Protein AF-0000000071593177 (afdb_homodimer)

pLDDT: mean 92.23, std 6.18, range [66.0, 98.56]

Secondary structure (DSSP, 8-state):
----------EE-STT-EEE-TTSS-EEEE-SSEEEEE-TT--EEEEEE----S--S-EEEEE-TTT-SEEEEESS-EEEE-TTS-EES-GGGSPPGGGS---EEE-S--S--BHHHHHHHT-HHHHHHHHHHHHHHTTTS--------HHHHHHHHHHHHHHTT-HHHHHHHHHHHHHHHB-TT--B-SS-TT--SSSSPPPPSS-PPP-HHHHHHHHHHHHTTTEEEETTEEEESTT--TT--SEEEEEEEETTTEEEEEEEETTEEEEEEEEESS-EEEEEE-TT--EEEEEEEETTEEEEEEEEETTS-EEE-TT-EEEEEEEE-/----------EE-STT-EEE-TTSS-EEEE-SSEEEEE-TT--EEEEEE----S--S-EEEEE-TTT-SEEEEESS-EEEE-TTS-EES-GGGSPPGGGS---EEE-S--S--BHHHHHHHT-HHHHHHHHHHHHHHTTTS--------HHHHHHHHHHHHHHTT-HHHHHHHHHHHHHHHB-TT--B-SS-TT--SSSSPPPPSS-----HHHHHHHHHHHHTTTEEEETTEEEESTT--TT--SEEEEEEEETTTEEEEEEEETTEEEEEEEEESS-EEEEEE-TT--EEEEEEEETTEEEEEEEEETTS-EEE-TT-EEEEEEEE-

Organism: Chlamydia trachomatis serovar D (strain ATCC VR-885 / DSM 19411 / UW-3/Cx) (NCBI:txid272561)

Sequence (658 aa):
MIKIAQSFKPYIMEPGAKILIPGSTLYAQVFPSLWRIFSSSHELVNEGRVPIQGPLQRFAVFQNLNRGGVAVMTEQYKYYLSPNGCYTRSIADLPSASFYSGEYVSFGVHKHADLEKIRRRKDLKEILPFLFRHGALLQNQPNLSMEKTEVALLLDTLDAAIAEPNKERVFSLLERFVYAGLSKTLLPRLYDEEYQGIVSEDPRPGNEAVPFSLLRAAALSMRRIFIQESDGVVTLLPALPPEFPCGRWIGLYLENIGEISFEWSKKTIRRVILKAHVSRELAIISPGVHSSRFRVEEQGRIISCKIKNLLEKVEIKAGTTYLWDRFCKMIKIAQSFKPYIMEPGAKILIPGSTLYAQVFPSLWRIFSSSHELVNEGRVPIQGPLQRFAVFQNLNRGGVAVMTEQYKYYLSPNGCYTRSIADLPSASFYSGEYVSFGVHKHADLEKIRRRKDLKEILPFLFRHGALLQNQPNLSMEKTEVALLLDTLDAAIAEPNKERVFSLLERFVYAGLSKTLLPRLYDEEYQGIVSEDPRPGNEAVPFSLLRAAALSMRRIFIQESDGVVTLLPALPPEFPCGRWIGLYLENIGEISFEWSKKTIRRVILKAHVSRELAIISPGVHSSRFRVEEQGRIISCKIKNLLEKVEIKAGTTYLWDRFCK

InterPro domains:
  IPR013780 Glycosyl hydrolase, all-beta [G3DSA:2.60.40.1180] (215-326)
  IPR049053 Alpha fucosidase A-like, C-terminal domain [PF21307] (229-322)

Structure (mmCIF, N/CA/C/O backbone):
data_AF-0000000071593177-model_v1
#
loop_
_entity.id
_entity.type
_entity.pdbx_description
1 polymer 'Alpha fucosidase A-like C-terminal domain-containing protein'
#
loop_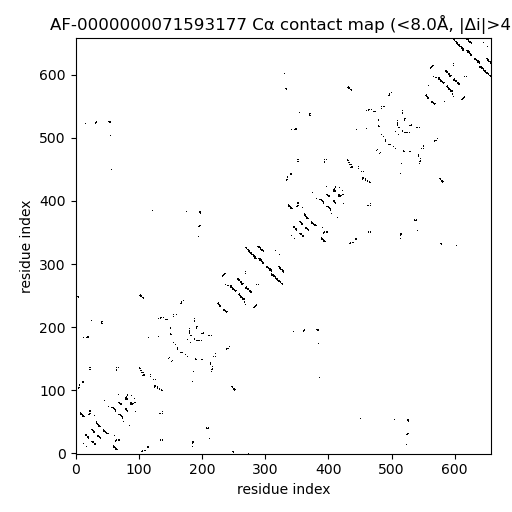
_atom_site.group_PDB
_atom_site.id
_atom_site.type_symbol
_atom_site.label_atom_id
_atom_site.label_alt_id
_atom_site.label_comp_id
_atom_site.label_asym_id
_atom_site.label_entity_id
_atom_site.label_seq_id
_atom_site.pdbx_PDB_ins_code
_atom_site.Cartn_x
_atom_site.Cartn_y
_atom_site.Cartn_z
_atom_site.occupancy
_atom_site.B_iso_or_equiv
_atom_site.auth_seq_id
_atom_site.auth_comp_id
_atom_site.auth_asym_id
_atom_site.auth_atom_id
_atom_site.pdbx_PDB_model_num
ATOM 1 N N . MET A 1 1 ? 4.641 -20.922 -32.719 1 72.56 1 MET A N 1
ATOM 2 C CA . MET A 1 1 ? 5.164 -20.797 -31.359 1 72.56 1 MET A CA 1
ATOM 3 C C . MET A 1 1 ? 4.223 -19.984 -30.469 1 72.56 1 MET A C 1
ATOM 5 O O . MET A 1 1 ? 3.566 -19.062 -30.953 1 72.56 1 MET A O 1
ATOM 9 N N . ILE A 1 2 ? 3.818 -20.516 -29.312 1 81.31 2 ILE A N 1
ATOM 10 C CA . ILE A 1 2 ? 3.002 -19.781 -28.359 1 81.31 2 ILE A CA 1
ATOM 11 C C . ILE A 1 2 ? 3.896 -18.922 -27.469 1 81.31 2 ILE A C 1
ATOM 13 O O . ILE A 1 2 ? 4.844 -19.422 -26.859 1 81.31 2 ILE A O 1
ATOM 17 N N . LYS A 1 3 ? 3.709 -17.578 -27.547 1 81.62 3 LYS A N 1
ATOM 18 C CA . LYS A 1 3 ? 4.555 -16.641 -26.812 1 81.62 3 LYS A CA 1
ATOM 19 C C . LYS A 1 3 ? 3.74 -15.836 -25.797 1 81.62 3 LYS A C 1
ATOM 21 O O . LYS A 1 3 ? 2.537 -15.633 -25.984 1 81.62 3 LYS A O 1
ATOM 26 N N . ILE A 1 4 ? 4.422 -15.562 -24.688 1 82.31 4 ILE A N 1
ATOM 27 C CA . ILE A 1 4 ? 3.82 -14.711 -23.672 1 82.31 4 ILE A CA 1
ATOM 28 C C . ILE A 1 4 ? 4.523 -13.359 -23.656 1 82.31 4 ILE A C 1
ATOM 30 O O . ILE A 1 4 ? 5.75 -13.289 -23.578 1 82.31 4 ILE A O 1
ATOM 34 N N . ALA A 1 5 ? 3.756 -12.289 -23.75 1 76.31 5 ALA A N 1
ATOM 35 C CA . ALA A 1 5 ? 4.289 -10.93 -23.781 1 76.31 5 ALA A CA 1
ATOM 36 C C . ALA A 1 5 ? 4.41 -10.352 -22.375 1 76.31 5 ALA A C 1
ATOM 38 O O . ALA A 1 5 ? 5.16 -9.398 -22.156 1 76.31 5 ALA A O 1
ATOM 39 N N . GLN A 1 6 ? 3.762 -10.945 -21.516 1 80.38 6 GLN A N 1
ATOM 40 C CA . GLN A 1 6 ? 3.707 -10.438 -20.156 1 80.38 6 GLN A CA 1
ATOM 41 C C . GLN A 1 6 ? 5.086 -10.477 -19.5 1 80.38 6 GLN A C 1
ATOM 43 O O . GLN A 1 6 ? 5.844 -11.43 -19.688 1 80.38 6 GLN A O 1
ATOM 48 N N . SER A 1 7 ? 5.328 -9.289 -18.812 1 81.56 7 SER A N 1
ATOM 49 C CA . SER A 1 7 ? 6.57 -9.227 -18.047 1 81.56 7 SER A CA 1
ATOM 50 C C . SER A 1 7 ? 6.418 -9.922 -16.688 1 81.56 7 SER A C 1
ATOM 52 O O . SER A 1 7 ? 5.383 -9.797 -16.031 1 81.56 7 SER A O 1
ATOM 54 N N . PHE A 1 8 ? 7.375 -10.664 -16.312 1 89.94 8 PHE A N 1
ATOM 55 C CA . PHE A 1 8 ? 7.359 -11.383 -15.047 1 89.94 8 PHE A CA 1
ATOM 56 C C . PHE A 1 8 ? 8.344 -10.758 -14.062 1 89.94 8 PHE A C 1
ATOM 58 O O . PHE A 1 8 ? 9.164 -11.461 -13.469 1 89.94 8 PHE A O 1
ATOM 65 N N . LYS A 1 9 ? 8.164 -9.461 -13.938 1 93.06 9 LYS A N 1
ATOM 66 C CA . LYS A 1 9 ? 8.953 -8.688 -12.984 1 93.06 9 LYS A CA 1
ATOM 67 C C . LYS A 1 9 ? 8.055 -7.855 -12.07 1 93.06 9 LYS A C 1
ATOM 69 O O . LYS A 1 9 ? 8.102 -6.625 -12.102 1 93.06 9 LYS A O 1
ATOM 74 N N . PRO A 1 10 ? 7.293 -8.578 -11.203 1 96.94 10 PRO A N 1
ATOM 75 C CA . PRO A 1 10 ? 6.48 -7.812 -10.25 1 96.94 10 PRO A CA 1
ATOM 76 C C . PRO A 1 10 ? 7.324 -6.977 -9.289 1 96.94 10 PRO A C 1
ATOM 78 O O . PRO A 1 10 ? 8.5 -7.277 -9.078 1 96.94 10 PRO A O 1
ATOM 81 N N . TYR A 1 11 ? 6.77 -5.875 -8.797 1 97.5 11 TYR A N 1
ATOM 82 C CA . TYR A 1 11 ? 7.559 -4.988 -7.945 1 97.5 11 TYR A CA 1
ATOM 83 C C . TYR A 1 11 ? 6.699 -4.367 -6.852 1 97.5 11 TYR A C 1
ATOM 85 O O . TYR A 1 11 ? 5.469 -4.449 -6.898 1 97.5 11 TYR A O 1
ATOM 93 N N . ILE A 1 12 ? 7.301 -3.895 -5.84 1 97 12 ILE A N 1
ATOM 94 C CA . ILE A 1 12 ? 6.688 -3.176 -4.727 1 97 12 ILE A CA 1
ATOM 95 C C . ILE A 1 12 ? 7.477 -1.902 -4.438 1 97 12 ILE A C 1
ATOM 97 O O . ILE A 1 12 ? 8.695 -1.869 -4.613 1 97 12 ILE A O 1
ATOM 101 N N . MET A 1 13 ? 6.801 -0.859 -4.062 1 96.19 13 MET A N 1
ATOM 102 C CA . MET A 1 13 ? 7.465 0.427 -3.863 1 96.19 13 MET A CA 1
ATOM 103 C C . MET A 1 13 ? 7.48 0.807 -2.385 1 96.19 13 MET A C 1
ATOM 105 O O . MET A 1 13 ? 8.102 1.799 -2.004 1 96.19 13 MET A O 1
ATOM 109 N N . GLU A 1 14 ? 6.82 0.035 -1.542 1 94.88 14 GLU A N 1
ATOM 110 C CA . GLU A 1 14 ? 6.746 0.317 -0.111 1 94.88 14 GLU A CA 1
ATOM 111 C C . GLU A 1 14 ? 8.047 -0.057 0.592 1 94.88 14 GLU A C 1
ATOM 113 O O . GLU A 1 14 ? 8.445 -1.223 0.591 1 94.88 14 GLU A O 1
ATOM 118 N N . PRO A 1 15 ? 8.727 0.908 1.263 1 95.94 15 PRO A N 1
ATOM 119 C CA . PRO A 1 15 ? 9.938 0.573 2.014 1 95.94 15 PRO A CA 1
ATOM 120 C C . PRO A 1 15 ? 9.664 -0.377 3.178 1 95.94 15 PRO A C 1
ATOM 122 O O . PRO A 1 15 ? 8.727 -0.168 3.943 1 95.94 15 PRO A O 1
ATOM 125 N N . GLY A 1 16 ? 10.469 -1.391 3.246 1 96.19 16 GLY A N 1
ATOM 126 C CA . GLY A 1 16 ? 10.398 -2.289 4.387 1 96.19 16 GLY A CA 1
ATOM 127 C C . GLY A 1 16 ? 9.477 -3.475 4.156 1 96.19 16 GLY A C 1
ATOM 128 O O . GLY A 1 16 ? 9.344 -4.34 5.027 1 96.19 16 GLY A O 1
ATOM 129 N N . ALA A 1 17 ? 8.828 -3.516 3.027 1 95.88 17 ALA A N 1
ATOM 130 C CA . ALA A 1 17 ? 7.965 -4.656 2.725 1 95.88 17 ALA A CA 1
ATOM 131 C C . ALA A 1 17 ? 8.781 -5.941 2.602 1 95.88 17 ALA A C 1
ATOM 133 O O . ALA A 1 17 ? 9.867 -5.938 2.027 1 95.88 17 ALA A O 1
ATOM 134 N N . LYS A 1 18 ? 8.297 -6.977 3.188 1 97.06 18 LYS A N 1
ATOM 135 C CA . LYS A 1 18 ? 8.938 -8.281 3.049 1 97.06 18 LYS A CA 1
ATOM 136 C C . LYS A 1 18 ? 8.594 -8.922 1.706 1 97.06 18 LYS A C 1
ATOM 138 O O . LYS A 1 18 ? 7.418 -8.992 1.329 1 97.06 18 LYS A O 1
ATOM 143 N N . ILE A 1 19 ? 9.586 -9.359 0.989 1 97.06 19 ILE A N 1
ATOM 144 C CA . ILE A 1 19 ? 9.367 -9.859 -0.362 1 97.06 19 ILE A CA 1
ATOM 145 C C . ILE A 1 19 ? 10.148 -11.156 -0.569 1 97.06 19 ILE A C 1
ATOM 147 O O . ILE A 1 19 ? 11.273 -11.289 -0.085 1 97.06 19 ILE A O 1
ATOM 151 N N . LEU A 1 20 ? 9.57 -12.008 -1.301 1 96.44 20 LEU A N 1
ATOM 152 C CA . LEU A 1 20 ? 10.203 -13.289 -1.623 1 96.44 20 LEU A CA 1
ATOM 153 C C . LEU A 1 20 ? 11.359 -13.086 -2.59 1 96.44 20 LEU A C 1
ATOM 155 O O . LEU A 1 20 ? 11.266 -12.297 -3.531 1 96.44 20 LEU A O 1
ATOM 159 N N . ILE A 1 21 ? 12.445 -13.812 -2.295 1 97 21 ILE A N 1
ATOM 160 C CA . ILE A 1 21 ? 13.523 -13.891 -3.277 1 97 21 ILE A CA 1
ATOM 161 C C . ILE A 1 21 ? 13.289 -15.078 -4.207 1 97 21 ILE A C 1
ATOM 163 O O . ILE A 1 21 ? 13.477 -16.234 -3.807 1 97 21 ILE A O 1
ATOM 167 N N . PRO A 1 22 ? 12.906 -14.766 -5.434 1 95.19 22 PRO A N 1
ATOM 168 C CA . PRO A 1 22 ? 12.586 -15.867 -6.348 1 95.19 22 PRO A CA 1
ATOM 169 C C . PRO A 1 22 ? 13.727 -16.859 -6.5 1 95.19 22 PRO A C 1
ATOM 171 O O . PRO A 1 22 ? 14.891 -16.469 -6.602 1 95.19 22 PRO A O 1
ATOM 174 N N . GLY A 1 23 ? 13.367 -18.172 -6.512 1 91.81 23 GLY A N 1
ATOM 175 C CA . GLY A 1 23 ? 14.352 -19.219 -6.711 1 91.81 23 GLY A CA 1
ATOM 176 C C . GLY A 1 23 ? 15 -19.688 -5.422 1 91.81 23 GLY A C 1
ATOM 177 O O . GLY A 1 23 ? 15.961 -20.469 -5.445 1 91.81 23 GLY A O 1
ATOM 178 N N . SER A 1 24 ? 14.578 -19.219 -4.32 1 93.25 24 SER A N 1
ATOM 179 C CA . SER A 1 24 ? 15.133 -19.609 -3.027 1 93.25 24 SER A CA 1
ATOM 180 C C . SER A 1 24 ? 14.047 -19.703 -1.965 1 93.25 24 SER A C 1
ATOM 182 O O . SER A 1 24 ? 12.875 -19.453 -2.246 1 93.25 24 SER A O 1
ATOM 184 N N . THR A 1 25 ? 14.453 -20.156 -0.786 1 94.81 25 THR A N 1
ATOM 185 C CA . THR A 1 25 ? 13.57 -20.156 0.37 1 94.81 25 THR A CA 1
ATOM 186 C C . THR A 1 25 ? 13.922 -19.031 1.332 1 94.81 25 THR A C 1
ATOM 188 O O . THR A 1 25 ? 13.914 -19.219 2.551 1 94.81 25 THR A O 1
ATOM 191 N N . LEU A 1 26 ? 14.375 -17.906 0.717 1 96.88 26 LEU A N 1
ATOM 192 C CA . LEU A 1 26 ? 14.719 -16.703 1.466 1 96.88 26 LEU A CA 1
ATOM 193 C C . LEU A 1 26 ? 13.758 -15.57 1.14 1 96.88 26 LEU A C 1
ATOM 195 O O . LEU A 1 26 ? 13.078 -15.602 0.107 1 96.88 26 LEU A O 1
ATOM 199 N N . TYR A 1 27 ? 13.641 -14.688 1.994 1 97.88 27 TYR A N 1
ATOM 200 C CA . TYR A 1 27 ? 12.93 -13.445 1.702 1 97.88 27 TYR A CA 1
ATOM 201 C C . TYR A 1 27 ? 13.734 -12.234 2.162 1 97.88 27 TYR A C 1
ATOM 203 O O . TYR A 1 27 ? 14.641 -12.367 2.992 1 97.88 27 TYR A O 1
ATOM 211 N N . ALA A 1 28 ? 13.477 -11.164 1.592 1 98.44 28 ALA A N 1
ATOM 212 C CA . ALA A 1 28 ? 14.227 -9.945 1.881 1 98.44 28 ALA A CA 1
ATOM 213 C C . ALA A 1 28 ? 13.32 -8.852 2.434 1 98.44 28 ALA A C 1
ATOM 215 O O . ALA A 1 28 ? 12.125 -8.82 2.123 1 98.44 28 ALA A O 1
ATOM 216 N N . GLN A 1 29 ? 13.734 -8.117 3.303 1 98.31 29 GLN A N 1
ATOM 217 C CA . GLN A 1 29 ? 13.172 -6.844 3.732 1 98.31 29 GLN A CA 1
ATOM 218 C C . GLN A 1 29 ? 14.055 -5.676 3.305 1 98.31 29 GLN A C 1
ATOM 220 O O . GLN A 1 29 ? 15.164 -5.508 3.822 1 98.31 29 GLN A O 1
ATOM 225 N N . VAL A 1 30 ? 13.539 -4.879 2.408 1 98.19 30 VAL A N 1
ATOM 226 C CA . VAL A 1 30 ? 14.414 -3.908 1.76 1 98.19 30 VAL A CA 1
ATOM 227 C C . VAL A 1 30 ? 13.922 -2.494 2.041 1 98.19 30 VAL A C 1
ATOM 229 O O . VAL A 1 30 ? 12.734 -2.195 1.85 1 98.19 30 VAL A O 1
ATOM 232 N N . PHE A 1 31 ? 14.734 -1.669 2.559 1 97.31 31 PHE A N 1
ATOM 233 C CA . PHE A 1 31 ? 14.562 -0.232 2.734 1 97.31 31 PHE A CA 1
ATOM 234 C C . PHE A 1 31 ? 15.5 0.545 1.814 1 97.31 31 PHE A C 1
ATOM 236 O O . PHE A 1 31 ? 16.422 -0.026 1.24 1 97.31 31 PHE A O 1
ATOM 243 N N . PRO A 1 32 ? 15.258 1.836 1.677 1 96.69 32 PRO A N 1
ATOM 244 C CA . PRO A 1 32 ? 16.141 2.617 0.808 1 96.69 32 PRO A CA 1
ATOM 245 C C . PRO A 1 32 ? 17.609 2.568 1.254 1 96.69 32 PRO A C 1
ATOM 247 O O . PRO A 1 32 ? 18.5 2.457 0.418 1 96.69 32 PRO A O 1
ATOM 250 N N . SER A 1 33 ? 17.891 2.535 2.523 1 96.5 33 SER A N 1
ATOM 251 C CA . SER A 1 33 ? 19.281 2.598 2.967 1 96.5 33 SER A CA 1
ATOM 252 C C . SER A 1 33 ? 19.703 1.314 3.68 1 96.5 33 SER A C 1
ATOM 254 O O . SER A 1 33 ? 20.781 1.242 4.262 1 96.5 33 SER A O 1
ATOM 256 N N . LEU A 1 34 ? 18.828 0.333 3.68 1 97.25 34 LEU A N 1
ATOM 257 C CA . LEU A 1 34 ? 19.094 -0.899 4.418 1 97.25 34 LEU A CA 1
ATOM 258 C C . LEU A 1 34 ? 18.406 -2.088 3.742 1 97.25 34 LEU A C 1
ATOM 260 O O . LEU A 1 34 ? 17.266 -1.978 3.281 1 97.25 34 LEU A O 1
ATOM 264 N N . TRP A 1 35 ? 19.109 -3.201 3.598 1 98 35 TRP A N 1
ATOM 265 C CA . TRP A 1 35 ? 18.484 -4.441 3.152 1 98 35 TRP A CA 1
ATOM 266 C C . TRP A 1 35 ? 18.859 -5.598 4.078 1 98 35 TRP A C 1
ATOM 268 O O . TRP A 1 35 ? 19.953 -5.633 4.633 1 98 35 TRP A O 1
ATOM 278 N N . ARG A 1 36 ? 17.969 -6.441 4.293 1 98.38 36 ARG A N 1
ATOM 279 C CA . ARG A 1 36 ? 18.125 -7.641 5.113 1 98.38 36 ARG A CA 1
ATOM 280 C C . ARG A 1 36 ? 17.578 -8.867 4.402 1 98.38 36 ARG A C 1
ATOM 282 O O . ARG A 1 36 ? 16.578 -8.789 3.697 1 98.38 36 ARG A O 1
ATOM 289 N N . ILE A 1 37 ? 18.234 -9.938 4.539 1 98.56 37 ILE A N 1
ATOM 290 C CA . ILE A 1 37 ? 17.781 -11.227 4.012 1 98.56 37 ILE A CA 1
ATOM 291 C C . ILE A 1 37 ? 17.531 -12.195 5.164 1 98.56 37 ILE A C 1
ATOM 293 O O . ILE A 1 37 ? 18.359 -12.32 6.074 1 98.56 37 ILE A O 1
ATOM 297 N N . PHE A 1 38 ? 16.453 -12.875 5.078 1 98.06 38 PHE A N 1
ATOM 298 C CA . PHE A 1 38 ? 16.062 -13.789 6.145 1 98.06 38 PHE A CA 1
ATOM 299 C C . PHE A 1 38 ? 15.805 -15.188 5.598 1 98.06 38 PHE A C 1
ATOM 301 O O . PHE A 1 38 ? 15.422 -15.344 4.438 1 98.06 38 PHE A O 1
ATOM 308 N N . SER A 1 39 ? 16.031 -16.141 6.465 1 96.88 39 SER A N 1
ATOM 309 C CA . SER A 1 39 ? 15.648 -17.516 6.16 1 96.88 39 SER A CA 1
ATOM 310 C C . SER A 1 39 ? 14.164 -17.734 6.406 1 96.88 39 SER A C 1
ATOM 312 O O . SER A 1 39 ? 13.461 -16.844 6.879 1 96.88 39 SER A O 1
ATOM 314 N N . SER A 1 40 ? 13.688 -18.922 6.07 1 93.44 40 SER A N 1
ATOM 315 C CA . SER A 1 40 ? 12.289 -19.266 6.285 1 93.44 40 SER A CA 1
ATOM 316 C C . SER A 1 40 ? 11.922 -19.203 7.766 1 93.44 40 SER A C 1
ATOM 318 O O . SER A 1 40 ? 10.766 -18.938 8.117 1 93.44 40 SER A O 1
ATOM 320 N N . SER A 1 41 ? 12.906 -19.391 8.648 1 94.19 41 SER A N 1
ATOM 321 C CA . SER A 1 41 ? 12.68 -19.344 10.086 1 94.19 41 SER A CA 1
ATOM 322 C C . SER A 1 41 ? 12.93 -17.953 10.648 1 94.19 41 SER A C 1
ATOM 324 O O . SER A 1 41 ? 13.055 -17.781 11.867 1 94.19 41 SER A O 1
ATOM 326 N N . HIS A 1 42 ? 13.148 -17.016 9.797 1 94.81 42 HIS A N 1
ATOM 327 C CA . HIS A 1 42 ? 13.297 -15.602 10.148 1 94.81 42 HIS A CA 1
ATOM 328 C C . HIS A 1 42 ? 14.672 -15.328 10.758 1 94.81 42 HIS A C 1
ATOM 330 O O . HIS A 1 42 ? 14.828 -14.391 11.531 1 94.81 42 HIS A O 1
ATOM 336 N N . GLU A 1 43 ? 15.539 -16.188 10.445 1 96.62 43 GLU A N 1
ATOM 337 C CA . GLU A 1 43 ? 16.922 -15.914 10.844 1 96.62 43 GLU A CA 1
ATOM 338 C C . GLU A 1 43 ? 17.594 -14.961 9.867 1 96.62 43 GLU A C 1
ATOM 340 O O . GLU A 1 43 ? 17.422 -15.086 8.656 1 96.62 43 GLU A O 1
ATOM 345 N N . LEU A 1 44 ? 18.297 -14.078 10.43 1 97.56 44 LEU A N 1
ATOM 346 C CA . LEU A 1 44 ? 19.031 -13.125 9.594 1 97.56 44 LEU A CA 1
ATOM 347 C C . LEU A 1 44 ? 20.188 -13.797 8.891 1 97.56 44 LEU A C 1
ATOM 349 O O . LEU A 1 44 ? 21.125 -14.273 9.539 1 97.56 44 LEU A O 1
ATOM 353 N N . VAL A 1 45 ? 20.141 -13.828 7.621 1 97.69 45 VAL A N 1
ATOM 354 C CA . VAL A 1 45 ? 21.156 -14.484 6.797 1 97.69 45 VAL A CA 1
ATOM 355 C C . VAL A 1 45 ? 22.219 -13.469 6.383 1 97.69 45 VAL A C 1
ATOM 357 O O . VAL A 1 45 ? 23.406 -13.781 6.367 1 97.69 45 VAL A O 1
ATOM 360 N N . ASN A 1 46 ? 21.781 -12.336 5.965 1 97.94 46 ASN A N 1
ATOM 361 C CA . ASN A 1 46 ? 22.656 -11.273 5.469 1 97.94 46 ASN A CA 1
ATOM 362 C C . ASN A 1 46 ? 22.016 -9.898 5.621 1 97.94 46 ASN A C 1
ATOM 364 O O . ASN A 1 46 ? 20.781 -9.789 5.699 1 97.94 46 ASN A O 1
ATOM 368 N N . GLU A 1 47 ? 22.797 -8.922 5.781 1 97.75 47 GLU A N 1
ATOM 369 C CA . GLU A 1 47 ? 22.328 -7.547 5.906 1 97.75 47 GLU A CA 1
ATOM 370 C C . GLU A 1 47 ? 23.359 -6.559 5.355 1 97.75 47 GLU A C 1
ATOM 372 O O . GLU A 1 47 ? 24.547 -6.855 5.309 1 97.75 47 GLU A O 1
ATOM 377 N N . GLY A 1 48 ? 22.875 -5.5 4.855 1 97.19 48 GLY A N 1
ATOM 378 C CA . GLY A 1 48 ? 23.766 -4.477 4.355 1 97.19 48 GLY A CA 1
ATOM 379 C C . GLY A 1 48 ? 23.156 -3.09 4.344 1 97.19 48 GLY A C 1
ATOM 380 O O . GLY A 1 48 ? 21.922 -2.953 4.355 1 97.19 48 GLY A O 1
ATOM 381 N N . ARG A 1 49 ? 24.016 -2.1 4.379 1 96 49 ARG A N 1
ATOM 382 C CA . ARG A 1 49 ? 23.609 -0.701 4.32 1 96 49 ARG A CA 1
ATOM 383 C C . ARG A 1 49 ? 24.031 -0.061 3.002 1 96 49 ARG A C 1
ATOM 385 O O . ARG A 1 49 ? 25.047 -0.44 2.42 1 96 49 ARG A O 1
ATOM 392 N N . VAL A 1 50 ? 23.188 0.78 2.555 1 94.19 50 VAL A N 1
ATOM 393 C CA . VAL A 1 50 ? 23.484 1.55 1.35 1 94.19 50 VAL A CA 1
ATOM 394 C C . VAL A 1 50 ? 23.547 3.037 1.689 1 94.19 50 VAL A C 1
ATOM 396 O O . VAL A 1 50 ? 22.578 3.604 2.209 1 94.19 50 VAL A O 1
ATOM 399 N N . PRO A 1 51 ? 24.656 3.65 1.486 1 90.88 51 PRO A N 1
ATOM 400 C CA . PRO A 1 51 ? 24.766 5.082 1.777 1 90.88 51 PRO A CA 1
ATOM 401 C C . PRO A 1 51 ? 23.969 5.949 0.809 1 90.88 51 PRO A C 1
ATOM 403 O O . PRO A 1 51 ? 24.266 5.977 -0.389 1 90.88 51 PRO A O 1
ATOM 406 N N . ILE A 1 52 ? 22.969 6.535 1.312 1 92.38 52 ILE A N 1
ATOM 407 C CA . ILE A 1 52 ? 22.156 7.406 0.467 1 92.38 52 ILE A CA 1
ATOM 408 C C . ILE A 1 52 ? 21.75 8.656 1.248 1 92.38 52 ILE A C 1
ATOM 410 O O . ILE A 1 52 ? 21.844 8.688 2.479 1 92.38 52 ILE A O 1
ATOM 414 N N . GLN A 1 53 ? 21.375 9.609 0.448 1 88.94 53 GLN A N 1
ATOM 415 C CA . GLN A 1 53 ? 20.766 10.812 1.009 1 88.94 53 GLN A CA 1
ATOM 416 C C . GLN A 1 53 ? 19.297 10.922 0.607 1 88.94 53 GLN A C 1
ATOM 418 O O . GLN A 1 53 ? 18.984 11.078 -0.575 1 88.94 53 GLN A O 1
ATOM 423 N N . GLY A 1 54 ? 18.531 10.93 1.523 1 89.38 54 GLY A N 1
ATOM 424 C CA . GLY A 1 54 ? 17.109 10.977 1.255 1 89.38 54 GLY A CA 1
ATOM 425 C C . GLY A 1 54 ? 16.531 12.383 1.326 1 89.38 54 GLY A C 1
ATOM 426 O O . GLY A 1 54 ? 17.25 13.336 1.627 1 89.38 54 GLY A O 1
ATOM 427 N N . PRO A 1 55 ? 15.227 12.469 1.075 1 91.44 55 PRO A N 1
ATOM 428 C CA . PRO A 1 55 ? 14.281 11.445 0.629 1 91.44 55 PRO A CA 1
ATOM 429 C C . PRO A 1 55 ? 14.43 11.109 -0.852 1 91.44 55 PRO A C 1
ATOM 431 O O . PRO A 1 55 ? 14.664 12 -1.672 1 91.44 55 PRO A O 1
ATOM 434 N N . LEU A 1 56 ? 14.258 9.859 -1.187 1 92.5 56 LEU A N 1
ATOM 435 C CA . LEU A 1 56 ? 14.344 9.398 -2.57 1 92.5 56 LEU A CA 1
ATOM 436 C C . LEU A 1 56 ? 13.047 9.688 -3.322 1 92.5 56 LEU A C 1
ATOM 438 O O . LEU A 1 56 ? 11.961 9.609 -2.746 1 92.5 56 LEU A O 1
ATOM 442 N N . GLN A 1 57 ? 13.18 9.969 -4.562 1 89.38 57 GLN A N 1
ATOM 443 C CA . GLN A 1 57 ? 12.008 10.195 -5.402 1 89.38 57 GLN A CA 1
ATOM 444 C C . GLN A 1 57 ? 11.43 8.883 -5.922 1 89.38 57 GLN A C 1
ATOM 446 O O . GLN A 1 57 ? 10.227 8.766 -6.137 1 89.38 57 GLN A O 1
ATOM 451 N N . ARG A 1 58 ? 12.367 8.016 -6.164 1 93.19 58 ARG A N 1
ATOM 452 C CA . ARG A 1 58 ? 11.945 6.711 -6.672 1 93.19 58 ARG A CA 1
ATOM 453 C C . ARG A 1 58 ? 12.555 5.578 -5.855 1 93.19 58 ARG A C 1
ATOM 455 O O . ARG A 1 58 ? 13.711 5.664 -5.43 1 93.19 58 ARG A O 1
ATOM 462 N N . PHE A 1 59 ? 11.859 4.652 -5.551 1 96.75 59 PHE A N 1
ATOM 463 C CA . PHE A 1 59 ? 12.273 3.432 -4.871 1 96.75 59 PHE A CA 1
ATOM 464 C C . PHE A 1 59 ? 11.367 2.266 -5.258 1 96.75 59 PHE A C 1
ATOM 466 O O . PHE A 1 59 ? 10.148 2.357 -5.148 1 96.75 59 PHE A O 1
ATOM 473 N N . ALA A 1 60 ? 11.938 1.224 -5.809 1 97.62 60 ALA A N 1
ATOM 474 C CA . ALA A 1 60 ? 11.156 0.049 -6.188 1 97.62 60 ALA A CA 1
ATOM 475 C C . ALA A 1 60 ? 11.977 -1.229 -6.031 1 97.62 60 ALA A C 1
ATOM 477 O O . ALA A 1 60 ? 13.188 -1.229 -6.258 1 97.62 60 ALA A O 1
ATOM 478 N N . VAL A 1 61 ? 11.398 -2.242 -5.57 1 98.19 61 VAL A N 1
ATOM 479 C CA . VAL A 1 61 ? 12 -3.564 -5.441 1 98.19 61 VAL A CA 1
ATOM 480 C C . VAL A 1 61 ? 11.32 -4.539 -6.402 1 98.19 61 VAL A C 1
ATOM 482 O O . VAL A 1 61 ? 10.133 -4.832 -6.266 1 98.19 61 VAL A O 1
ATOM 485 N N . PHE A 1 62 ? 12.109 -5.082 -7.359 1 97.44 62 PHE A N 1
ATOM 486 C CA . PHE A 1 62 ? 11.586 -5.961 -8.398 1 97.44 62 PHE A CA 1
ATOM 487 C C . PHE A 1 62 ? 11.969 -7.41 -8.125 1 97.44 62 PHE A C 1
ATOM 489 O O . PHE A 1 62 ? 13.094 -7.688 -7.691 1 97.44 62 PHE A O 1
ATOM 496 N N . GLN A 1 63 ? 11.062 -8.281 -8.328 1 96.31 63 GLN A N 1
ATOM 497 C CA . GLN A 1 63 ? 11.375 -9.711 -8.375 1 96.31 63 GLN A CA 1
ATOM 498 C C . GLN A 1 63 ? 11.711 -10.156 -9.789 1 96.31 63 GLN A C 1
ATOM 500 O O . GLN A 1 63 ? 10.969 -9.859 -10.734 1 96.31 63 GLN A O 1
ATOM 505 N N . ASN A 1 64 ? 12.805 -10.758 -9.977 1 93.62 64 ASN A N 1
ATOM 506 C CA . ASN A 1 64 ? 13.148 -11.352 -11.266 1 93.62 64 ASN A CA 1
ATOM 507 C C . ASN A 1 64 ? 12.711 -12.812 -11.352 1 93.62 64 ASN A C 1
ATOM 509 O O . ASN A 1 64 ? 13.422 -13.711 -10.891 1 93.62 64 ASN A O 1
ATOM 513 N N . LEU A 1 65 ? 11.602 -13.039 -12.023 1 93.31 65 LEU A N 1
ATOM 514 C CA . LEU A 1 65 ? 11.039 -14.383 -12.055 1 93.31 65 LEU A CA 1
ATOM 515 C C . LEU A 1 65 ? 11.586 -15.18 -13.234 1 93.31 65 LEU A C 1
ATOM 517 O O . LEU A 1 65 ? 11.211 -16.344 -13.438 1 93.31 65 LEU A O 1
ATOM 521 N N . ASN A 1 66 ? 12.508 -14.57 -13.969 1 89.5 66 ASN A N 1
ATOM 522 C CA . ASN A 1 66 ? 13.188 -15.273 -15.055 1 89.5 66 ASN A CA 1
ATOM 523 C C . ASN A 1 66 ? 14.523 -15.852 -14.594 1 89.5 66 ASN A C 1
ATOM 525 O O . ASN A 1 66 ? 14.883 -16.969 -14.961 1 89.5 66 ASN A O 1
ATOM 529 N N . ARG A 1 67 ? 15.203 -15.086 -13.766 1 87.56 67 ARG A N 1
ATOM 530 C CA . ARG A 1 67 ? 16.562 -15.477 -13.375 1 87.56 67 ARG A CA 1
ATOM 531 C C . ARG A 1 67 ? 16.641 -15.789 -11.891 1 87.56 67 ARG A C 1
ATOM 533 O O . ARG A 1 67 ? 17.594 -16.406 -11.43 1 87.56 67 ARG A O 1
ATOM 540 N N . GLY A 1 68 ? 15.625 -15.359 -11.234 1 90.75 68 GLY A N 1
ATOM 541 C CA . GLY A 1 68 ? 15.711 -15.453 -9.781 1 90.75 68 GLY A CA 1
ATOM 542 C C . GLY A 1 68 ? 16.359 -14.234 -9.148 1 90.75 68 GLY A C 1
ATOM 543 O O . GLY A 1 68 ? 17.109 -13.516 -9.805 1 90.75 68 GLY A O 1
ATOM 544 N N . GLY A 1 69 ? 15.922 -13.961 -7.953 1 94.81 69 GLY A N 1
ATOM 545 C CA . GLY A 1 69 ? 16.516 -12.844 -7.23 1 94.81 69 GLY A CA 1
ATOM 546 C C . GLY A 1 69 ? 15.633 -11.609 -7.211 1 94.81 69 GLY A C 1
ATOM 547 O O . GLY A 1 69 ? 14.492 -11.648 -7.672 1 94.81 69 GLY A O 1
ATOM 548 N N . VAL A 1 70 ? 16.219 -10.609 -6.582 1 97.06 70 VAL A N 1
ATOM 549 C CA . VAL A 1 70 ? 15.508 -9.344 -6.434 1 97.06 70 VAL A CA 1
ATOM 550 C C . VAL A 1 70 ? 16.391 -8.195 -6.922 1 97.06 70 VAL A C 1
ATOM 552 O O . VAL A 1 70 ? 17.609 -8.227 -6.746 1 97.06 70 VAL A O 1
ATOM 555 N N . ALA A 1 71 ? 15.805 -7.289 -7.645 1 97.62 71 ALA A N 1
ATOM 556 C CA . ALA A 1 71 ? 16.484 -6.074 -8.078 1 97.62 71 ALA A CA 1
ATOM 557 C C . ALA A 1 71 ? 15.953 -4.852 -7.34 1 97.62 71 ALA A C 1
ATOM 559 O O . ALA A 1 71 ? 14.742 -4.609 -7.324 1 97.62 71 ALA A O 1
ATOM 560 N N . VAL A 1 72 ? 16.781 -4.113 -6.676 1 98 72 VAL A N 1
ATOM 561 C CA . VAL A 1 72 ? 16.422 -2.871 -6.004 1 98 72 VAL A CA 1
ATOM 562 C C . VAL A 1 72 ? 16.875 -1.677 -6.84 1 98 72 VAL A C 1
ATOM 564 O O . VAL A 1 72 ? 18.062 -1.567 -7.191 1 98 72 VAL A O 1
ATOM 567 N N . MET A 1 73 ? 15.914 -0.795 -7.141 1 97.06 73 MET A N 1
ATOM 568 C CA . MET A 1 73 ? 16.219 0.305 -8.055 1 97.06 73 MET A CA 1
ATOM 569 C C . MET A 1 73 ? 15.773 1.639 -7.461 1 97.06 73 MET A C 1
ATOM 571 O O . MET A 1 73 ? 14.672 1.749 -6.918 1 97.06 73 MET A O 1
ATOM 575 N N . THR A 1 74 ? 16.609 2.627 -7.48 1 95.56 74 THR A N 1
ATOM 576 C CA . THR A 1 74 ? 16.328 4.023 -7.16 1 95.56 74 THR A CA 1
ATOM 577 C C . THR A 1 74 ? 16.969 4.949 -8.188 1 95.56 74 THR A C 1
ATOM 579 O O . THR A 1 74 ? 17.531 4.488 -9.18 1 95.56 74 THR A O 1
ATOM 582 N N . GLU A 1 75 ? 16.766 6.266 -8.062 1 94.5 75 GLU A N 1
ATOM 583 C CA . GLU A 1 75 ? 17.422 7.219 -8.961 1 94.5 75 GLU A CA 1
ATOM 584 C C . GLU A 1 75 ? 18.906 7.332 -8.656 1 94.5 75 GLU A C 1
ATOM 586 O O . GLU A 1 75 ? 19.672 7.852 -9.477 1 94.5 75 GLU A O 1
ATOM 591 N N . GLN A 1 76 ? 19.359 6.77 -7.516 1 93.31 76 GLN A N 1
ATOM 592 C CA . GLN A 1 76 ? 20.734 6.953 -7.094 1 93.31 76 GLN A CA 1
ATOM 593 C C . GLN A 1 76 ? 21.531 5.664 -7.254 1 93.31 76 GLN A C 1
ATOM 595 O O . GLN A 1 76 ? 22.75 5.703 -7.438 1 93.31 76 GLN A O 1
ATOM 600 N N . TYR A 1 77 ? 20.844 4.555 -7.148 1 94.94 77 TYR A N 1
ATOM 601 C CA . TYR A 1 77 ? 21.594 3.307 -7.191 1 94.94 77 TYR A CA 1
ATOM 602 C C . TYR A 1 77 ? 20.719 2.158 -7.672 1 94.94 77 TYR A C 1
ATOM 604 O O . TYR A 1 77 ? 19.5 2.303 -7.77 1 94.94 77 TYR A O 1
ATOM 612 N N . LYS A 1 78 ? 21.359 1.079 -8.07 1 96.62 78 LYS A N 1
ATOM 613 C CA . LYS A 1 78 ? 20.734 -0.192 -8.414 1 96.62 78 LYS A CA 1
ATOM 614 C C . LYS A 1 78 ? 21.578 -1.371 -7.953 1 96.62 78 LYS A C 1
ATOM 616 O O . LYS A 1 78 ? 22.797 -1.364 -8.117 1 96.62 78 LYS A O 1
ATOM 621 N N . TYR A 1 79 ? 21.016 -2.322 -7.309 1 97.75 79 TYR A N 1
ATOM 622 C CA . TYR A 1 79 ? 21.719 -3.533 -6.926 1 97.75 79 TYR A CA 1
ATOM 623 C C . TYR A 1 79 ? 20.797 -4.742 -6.938 1 97.75 79 TYR A C 1
ATOM 625 O O . TYR A 1 79 ? 19.609 -4.613 -7.23 1 97.75 79 TYR A O 1
ATOM 633 N N . TYR A 1 80 ? 21.359 -5.875 -6.68 1 97.44 80 TYR A N 1
ATOM 634 C CA . TYR A 1 80 ? 20.609 -7.125 -6.738 1 97.44 80 TYR A CA 1
ATOM 635 C C . TYR A 1 80 ? 20.859 -7.973 -5.496 1 97.44 80 TYR A C 1
ATOM 637 O O . TYR A 1 80 ? 21.922 -7.879 -4.879 1 97.44 80 TYR A O 1
ATOM 645 N N . LEU A 1 81 ? 19.922 -8.68 -5.098 1 97.88 81 LEU A N 1
ATOM 646 C CA . LEU A 1 81 ? 20.031 -9.742 -4.105 1 97.88 81 LEU A CA 1
ATOM 647 C C . LEU A 1 81 ? 19.797 -11.109 -4.738 1 97.88 81 LEU A C 1
ATOM 649 O O . LEU A 1 81 ? 18.719 -11.383 -5.258 1 97.88 81 LEU A O 1
ATOM 653 N N . SER A 1 82 ? 20.75 -11.945 -4.672 1 95.94 82 SER A N 1
ATOM 654 C CA . SER A 1 82 ? 20.734 -13.234 -5.363 1 95.94 82 SER A CA 1
ATOM 655 C C . SER A 1 82 ? 19.969 -14.281 -4.551 1 95.94 82 SER A C 1
ATOM 657 O O . SER A 1 82 ? 19.812 -14.133 -3.336 1 95.94 82 SER A O 1
ATOM 659 N N . PRO A 1 83 ? 19.531 -15.391 -5.211 1 94.19 83 PRO A N 1
ATOM 660 C CA . PRO A 1 83 ? 18.844 -16.484 -4.504 1 94.19 83 PRO A CA 1
ATOM 661 C C . PRO A 1 83 ? 19.75 -17.172 -3.484 1 94.19 83 PRO A C 1
ATOM 663 O O . PRO A 1 83 ? 19.266 -17.906 -2.621 1 94.19 83 PRO A O 1
ATOM 666 N N . ASN A 1 84 ? 21.016 -16.922 -3.539 1 93.38 84 ASN A N 1
ATOM 667 C CA . ASN A 1 84 ? 21.953 -17.484 -2.572 1 93.38 84 ASN A CA 1
ATOM 668 C C . ASN A 1 84 ? 22.109 -16.594 -1.349 1 93.38 84 ASN A C 1
ATOM 670 O O . ASN A 1 84 ? 22.891 -16.906 -0.442 1 93.38 84 ASN A O 1
ATOM 674 N N . GLY A 1 85 ? 21.422 -15.5 -1.342 1 95.19 85 GLY A N 1
ATOM 675 C CA . GLY A 1 85 ? 21.438 -14.617 -0.184 1 95.19 85 GLY A CA 1
ATOM 676 C C . GLY A 1 85 ? 22.578 -13.625 -0.212 1 95.19 85 GLY A C 1
ATOM 677 O O . GLY A 1 85 ? 23.078 -13.203 0.837 1 95.19 85 GLY A O 1
ATOM 678 N N . CYS A 1 86 ? 23.016 -13.266 -1.405 1 95.25 86 CYS A N 1
ATOM 679 C CA . CYS A 1 86 ? 24.156 -12.375 -1.518 1 95.25 86 CYS A CA 1
ATOM 680 C C . CYS A 1 86 ? 23.781 -11.078 -2.213 1 95.25 86 CYS A C 1
ATOM 682 O O . CYS A 1 86 ? 22.859 -11.047 -3.027 1 95.25 86 CYS A O 1
ATOM 684 N N . TYR A 1 87 ? 24.531 -10.109 -1.795 1 96.56 87 TYR A N 1
ATOM 685 C CA . TYR A 1 87 ? 24.453 -8.805 -2.432 1 96.56 87 TYR A CA 1
ATOM 686 C C . TYR A 1 87 ? 25.344 -8.742 -3.662 1 96.56 87 TYR A C 1
ATOM 688 O O . TYR A 1 87 ? 26.453 -9.273 -3.658 1 96.56 87 TYR A O 1
ATOM 696 N N . THR A 1 88 ? 24.844 -8.133 -4.746 1 95.69 88 THR A N 1
ATOM 697 C CA . THR A 1 88 ? 25.688 -7.945 -5.926 1 95.69 88 THR A CA 1
ATOM 698 C C . THR A 1 88 ? 25.234 -6.719 -6.715 1 95.69 88 THR A C 1
ATOM 700 O O . THR A 1 88 ? 24.078 -6.32 -6.648 1 95.69 88 THR A O 1
ATOM 703 N N . ARG A 1 89 ? 26.141 -6.117 -7.488 1 94 89 ARG A N 1
ATOM 704 C CA . ARG A 1 89 ? 25.828 -4.945 -8.305 1 94 89 ARG A CA 1
ATOM 705 C C . ARG A 1 89 ? 25.719 -5.32 -9.781 1 94 89 ARG A C 1
ATOM 707 O O . ARG A 1 89 ? 25.312 -4.496 -10.602 1 94 89 ARG A O 1
ATOM 714 N N . SER A 1 90 ? 25.891 -6.535 -10.008 1 92 90 SER A N 1
ATOM 715 C CA . SER A 1 90 ? 25.859 -6.977 -11.398 1 92 90 SER A CA 1
ATOM 716 C C . SER A 1 90 ? 24.766 -8.031 -11.609 1 92 90 SER A C 1
ATOM 718 O O . SER A 1 90 ? 24.703 -9.023 -10.883 1 92 90 SER A O 1
ATOM 720 N N . ILE A 1 91 ? 24.062 -7.84 -12.656 1 88.25 91 ILE A N 1
ATOM 721 C CA . ILE A 1 91 ? 23 -8.789 -13 1 88.25 91 ILE A CA 1
ATOM 722 C C . ILE A 1 91 ? 23.625 -10.117 -13.438 1 88.25 91 ILE A C 1
ATOM 724 O O . ILE A 1 91 ? 22.984 -11.164 -13.359 1 88.25 91 ILE A O 1
ATOM 728 N N . ALA A 1 92 ? 24.828 -10.055 -13.859 1 87.62 92 ALA A N 1
ATOM 729 C CA . ALA A 1 92 ? 25.531 -11.234 -14.336 1 87.62 92 ALA A CA 1
ATOM 730 C C . ALA A 1 92 ? 25.75 -12.234 -13.203 1 87.62 92 ALA A C 1
ATOM 732 O O . ALA A 1 92 ? 25.984 -13.422 -13.445 1 87.62 92 ALA A O 1
ATOM 733 N N . ASP A 1 93 ? 25.672 -11.719 -12.016 1 87.31 93 ASP A N 1
ATOM 734 C CA . ASP A 1 93 ? 25.906 -12.578 -10.859 1 87.31 93 ASP A CA 1
ATOM 735 C C . ASP A 1 93 ? 24.641 -13.344 -10.477 1 87.31 93 ASP A C 1
ATOM 737 O O . ASP A 1 93 ? 24.672 -14.234 -9.633 1 87.31 93 ASP A O 1
ATOM 741 N N . LEU A 1 94 ? 23.547 -13.047 -11.109 1 87.19 94 LEU A N 1
ATOM 742 C CA . LEU A 1 94 ? 22.328 -13.812 -10.922 1 87.19 94 LEU A CA 1
ATOM 743 C C . LEU A 1 94 ? 22.328 -15.062 -11.797 1 87.19 94 LEU A C 1
ATOM 745 O O . LEU A 1 94 ? 23.062 -15.125 -12.789 1 87.19 94 LEU A O 1
ATOM 749 N N . PRO A 1 95 ? 21.547 -16 -11.375 1 84.38 95 PRO A N 1
ATOM 750 C CA . PRO A 1 95 ? 21.453 -17.188 -12.234 1 84.38 95 PRO A CA 1
ATOM 751 C C . PRO A 1 95 ? 20.953 -16.875 -13.641 1 84.38 95 PRO A C 1
ATOM 753 O O . PRO A 1 95 ? 20.266 -15.867 -13.844 1 84.38 95 PRO A O 1
ATOM 756 N N . SER A 1 96 ? 21.406 -17.688 -14.523 1 80.31 96 SER A N 1
ATOM 757 C CA . SER A 1 96 ? 20.906 -17.531 -15.883 1 80.31 96 SER A CA 1
ATOM 758 C C . SER A 1 96 ? 19.438 -17.922 -15.992 1 80.31 96 SER A C 1
ATOM 760 O O . SER A 1 96 ? 18.969 -18.766 -15.227 1 80.31 96 SER A O 1
ATOM 762 N N . ALA A 1 97 ? 18.781 -17.297 -16.922 1 75.94 97 ALA A N 1
ATOM 763 C CA . ALA A 1 97 ? 17.375 -17.609 -17.141 1 75.94 97 ALA A CA 1
ATOM 764 C C . ALA A 1 97 ? 17.203 -19.078 -17.531 1 75.94 97 ALA A C 1
ATOM 766 O O . ALA A 1 97 ? 16.156 -19.672 -17.25 1 75.94 97 ALA A O 1
ATOM 767 N N . SER A 1 98 ? 18.156 -19.547 -18.156 1 70.69 98 SER A N 1
ATOM 768 C CA . SER A 1 98 ? 18.094 -20.938 -18.625 1 70.69 98 SER A CA 1
ATOM 769 C C . SER A 1 98 ? 18.172 -21.906 -17.453 1 70.69 98 SER A C 1
ATOM 771 O O . SER A 1 98 ? 17.844 -23.094 -17.609 1 70.69 98 SER A O 1
ATOM 773 N N . PHE A 1 99 ? 18.547 -21.328 -16.391 1 69.06 99 PHE A N 1
ATOM 774 C CA . PHE A 1 99 ? 18.672 -22.156 -15.195 1 69.06 99 PHE A CA 1
ATOM 775 C C . PHE A 1 99 ? 17.312 -22.672 -14.75 1 69.06 99 PHE A C 1
ATOM 777 O O . PHE A 1 99 ? 17.203 -23.781 -14.211 1 69.06 99 PHE A O 1
ATOM 784 N N . TYR A 1 100 ? 16.375 -21.891 -15.008 1 67.62 100 TYR A N 1
ATOM 785 C CA . TYR A 1 100 ? 15.039 -22.266 -14.578 1 67.62 100 TYR A CA 1
ATOM 786 C C . TYR A 1 100 ? 14.188 -22.703 -15.758 1 67.62 100 TYR A C 1
ATOM 788 O O . TYR A 1 100 ? 14.414 -22.281 -16.891 1 67.62 100 TYR A O 1
ATOM 796 N N . SER A 1 101 ? 13.297 -23.766 -15.43 1 68.75 101 SER A N 1
ATOM 797 C CA . SER A 1 101 ? 12.359 -24.188 -16.469 1 68.75 101 SER A CA 1
ATOM 798 C C . SER A 1 101 ? 11.555 -23 -16.984 1 68.75 101 SER A C 1
ATOM 800 O O . SER A 1 101 ? 11.266 -22.062 -16.234 1 68.75 101 SER A O 1
ATOM 802 N N . GLY A 1 102 ? 11.508 -22.953 -18.234 1 79.88 102 GLY A N 1
ATOM 803 C CA . GLY A 1 102 ? 10.828 -21.875 -18.953 1 79.88 102 GLY A CA 1
ATOM 804 C C . GLY A 1 102 ? 9.312 -21.969 -18.859 1 79.88 102 GLY A C 1
ATOM 805 O O . GLY A 1 102 ? 8.617 -21.734 -19.844 1 79.88 102 GLY A O 1
ATOM 806 N N . GLU A 1 103 ? 8.75 -22.391 -17.688 1 89 103 GLU A N 1
ATOM 807 C CA . GLU A 1 103 ? 7.301 -22.516 -17.547 1 89 103 GLU A CA 1
ATOM 808 C C . GLU A 1 103 ? 6.656 -21.203 -17.141 1 89 103 GLU A C 1
ATOM 810 O O . GLU A 1 103 ? 7.039 -20.594 -16.141 1 89 103 GLU A O 1
ATOM 815 N N . TYR A 1 104 ? 5.719 -20.703 -18.016 1 93.38 104 TYR A N 1
ATOM 816 C CA . TYR A 1 104 ? 5 -19.469 -17.75 1 93.38 104 TYR A CA 1
ATOM 817 C C . TYR A 1 104 ? 3.521 -19.609 -18.078 1 93.38 104 TYR A C 1
ATOM 819 O O . TYR A 1 104 ? 3.15 -20.375 -18.969 1 93.38 104 TYR A O 1
ATOM 827 N N . VAL A 1 105 ? 2.744 -18.953 -17.359 1 95.25 105 VAL A N 1
ATOM 828 C CA . VAL A 1 105 ? 1.315 -18.891 -17.656 1 95.25 105 VAL A CA 1
ATOM 829 C C . VAL A 1 105 ? 0.866 -17.422 -17.703 1 95.25 105 VAL A C 1
ATOM 831 O O . VAL A 1 105 ? 1.383 -16.578 -16.969 1 95.25 105 VAL A O 1
ATOM 834 N N . SER A 1 106 ? -0.011 -17.094 -18.625 1 95.88 106 SER A N 1
ATOM 835 C CA . SER A 1 106 ? -0.597 -15.766 -18.75 1 95.88 106 SER A CA 1
ATOM 836 C C . SER A 1 106 ? -2.1 -15.844 -19 1 95.88 106 SER A C 1
ATOM 838 O O . SER A 1 106 ? -2.57 -16.75 -19.703 1 95.88 106 SER A O 1
ATOM 840 N N . PHE A 1 107 ? -2.832 -14.953 -18.438 1 96.25 107 PHE A N 1
ATOM 841 C CA . PHE A 1 107 ? -4.277 -14.891 -18.641 1 96.25 107 PHE A CA 1
ATOM 842 C C . PHE A 1 107 ? -4.664 -13.641 -19.422 1 96.25 107 PHE A C 1
ATOM 844 O O . PHE A 1 107 ? -5.801 -13.172 -19.328 1 96.25 107 PHE A O 1
ATOM 851 N N . GLY A 1 108 ? -3.674 -13.055 -20.031 1 91.75 108 GLY A N 1
ATOM 852 C CA . GLY A 1 108 ? -3.938 -11.961 -20.953 1 91.75 108 GLY A CA 1
ATOM 853 C C . GLY A 1 108 ? -3.924 -10.602 -20.281 1 91.75 108 GLY A C 1
ATOM 854 O O . GLY A 1 108 ? -4.508 -9.641 -20.797 1 91.75 108 GLY A O 1
ATOM 855 N N . VAL A 1 109 ? -3.348 -10.461 -19.094 1 90.31 109 VAL A N 1
ATOM 856 C CA . VAL A 1 109 ? -3.236 -9.18 -18.406 1 90.31 109 VAL A CA 1
ATOM 857 C C . VAL A 1 109 ? -1.851 -8.586 -18.641 1 90.31 109 VAL A C 1
ATOM 859 O O . VAL A 1 109 ? -0.834 -9.219 -18.359 1 90.31 109 VAL A O 1
ATOM 862 N N . HIS A 1 110 ? -1.841 -7.324 -19.109 1 88.44 110 HIS A N 1
ATOM 863 C CA . HIS A 1 110 ? -0.562 -6.727 -19.484 1 88.44 110 HIS A CA 1
ATOM 864 C C . HIS A 1 110 ? -0.28 -5.469 -18.672 1 88.44 110 HIS A C 1
ATOM 866 O O . HIS A 1 110 ? 0.652 -4.723 -18.984 1 88.44 110 HIS A O 1
ATOM 872 N N . LYS A 1 111 ? -0.95 -5.203 -17.656 1 88.69 111 LYS A N 1
ATOM 873 C CA . LYS A 1 111 ? -0.703 -4.074 -16.75 1 88.69 111 LYS A CA 1
ATOM 874 C C . LYS A 1 111 ? 0.631 -4.23 -16.031 1 88.69 111 LYS A C 1
ATOM 876 O O . LYS A 1 111 ? 1.168 -5.336 -15.938 1 88.69 111 LYS A O 1
ATOM 881 N N . HIS A 1 112 ? 1.148 -3.084 -15.594 1 90.19 112 HIS A N 1
ATOM 882 C CA . HIS A 1 112 ? 2.334 -3.162 -14.742 1 90.19 112 HIS A CA 1
ATOM 883 C C . HIS A 1 112 ? 2.074 -4.023 -13.516 1 90.19 112 HIS A C 1
ATOM 885 O O . HIS A 1 112 ? 0.986 -3.977 -12.938 1 90.19 112 HIS A O 1
ATOM 891 N N . ALA A 1 113 ? 3.074 -4.773 -13.203 1 94.12 113 ALA A N 1
ATOM 892 C CA . ALA A 1 113 ? 2.895 -5.742 -12.125 1 94.12 113 ALA A CA 1
ATOM 893 C C . ALA A 1 113 ? 3.234 -5.121 -10.766 1 94.12 113 ALA A C 1
ATOM 895 O O . ALA A 1 113 ? 4.109 -5.617 -10.055 1 94.12 113 ALA A O 1
ATOM 896 N N . ASP A 1 114 ? 2.584 -4.012 -10.422 1 96.19 114 ASP A N 1
ATOM 897 C CA . ASP A 1 114 ? 2.648 -3.42 -9.086 1 96.19 114 ASP A CA 1
ATOM 898 C C . ASP A 1 114 ? 1.876 -4.258 -8.078 1 96.19 114 ASP A C 1
ATOM 900 O O . ASP A 1 114 ? 0.643 -4.262 -8.07 1 96.19 114 ASP A O 1
ATOM 904 N N . LEU A 1 115 ? 2.596 -4.883 -7.191 1 96.56 115 LEU A N 1
ATOM 905 C CA . LEU A 1 115 ? 2.012 -5.871 -6.293 1 96.56 115 LEU A CA 1
ATOM 906 C C . LEU A 1 115 ? 0.959 -5.23 -5.391 1 96.56 115 LEU A C 1
ATOM 908 O O . LEU A 1 115 ? -0.03 -5.875 -5.035 1 96.56 115 LEU A O 1
ATOM 912 N N . GLU A 1 116 ? 1.163 -4.02 -5.012 1 94.31 116 GLU A N 1
ATOM 913 C CA . GLU A 1 116 ? 0.174 -3.322 -4.195 1 94.31 116 GLU A CA 1
ATOM 914 C C . GLU A 1 116 ? -1.123 -3.104 -4.969 1 94.31 116 GLU A C 1
ATOM 916 O O . GLU A 1 116 ? -2.215 -3.318 -4.438 1 94.31 116 GLU A O 1
ATOM 921 N N . LYS A 1 117 ? -1.019 -2.631 -6.18 1 94.25 117 LYS A N 1
ATOM 922 C CA . LYS A 1 117 ? -2.195 -2.398 -7.008 1 94.25 117 LYS A CA 1
ATOM 923 C C . LYS A 1 117 ? -2.889 -3.711 -7.363 1 94.25 117 LYS A C 1
ATOM 925 O O . LYS A 1 117 ? -4.117 -3.771 -7.434 1 94.25 117 LYS A O 1
ATOM 930 N N . ILE A 1 118 ? -2.078 -4.711 -7.605 1 95.38 118 ILE A N 1
ATOM 931 C CA . ILE A 1 118 ? -2.621 -6.027 -7.922 1 95.38 118 ILE A CA 1
ATOM 932 C C . ILE A 1 118 ? -3.475 -6.527 -6.758 1 95.38 118 ILE A C 1
ATOM 934 O O . ILE A 1 118 ? -4.59 -7.016 -6.965 1 95.38 118 ILE A O 1
ATOM 938 N N . ARG A 1 119 ? -2.936 -6.359 -5.543 1 94.38 119 ARG A N 1
ATOM 939 C CA . ARG A 1 119 ? -3.668 -6.793 -4.359 1 94.38 119 ARG A CA 1
ATOM 940 C C . ARG A 1 119 ? -4.977 -6.023 -4.211 1 94.38 119 ARG A C 1
ATOM 942 O O . ARG A 1 119 ? -6 -6.598 -3.824 1 94.38 119 ARG A O 1
ATOM 949 N N . ARG A 1 120 ? -4.988 -4.816 -4.531 1 92.19 120 ARG A N 1
ATOM 950 C CA . ARG A 1 120 ? -6.16 -3.957 -4.398 1 92.19 120 ARG A CA 1
ATOM 951 C C . ARG A 1 120 ? -7.227 -4.324 -5.426 1 92.19 120 ARG A C 1
ATOM 953 O O . ARG A 1 120 ? -8.422 -4.297 -5.125 1 92.19 120 ARG A O 1
ATOM 960 N N . ARG A 1 121 ? -6.832 -4.656 -6.633 1 93.44 121 ARG A N 1
ATOM 961 C CA . ARG A 1 121 ? -7.773 -4.957 -7.703 1 93.44 121 ARG A CA 1
ATOM 962 C C . ARG A 1 121 ? -8.43 -6.316 -7.484 1 93.44 121 ARG A C 1
ATOM 964 O O . ARG A 1 121 ? -9.508 -6.582 -8.016 1 93.44 121 ARG A O 1
ATOM 971 N N . LYS A 1 122 ? -7.801 -7.152 -6.785 1 93.25 122 LYS A N 1
ATOM 972 C CA . LYS A 1 122 ? -8.32 -8.461 -6.414 1 93.25 122 LYS A CA 1
ATOM 973 C C . LYS A 1 122 ? -8.688 -9.281 -7.648 1 93.25 122 LYS A C 1
ATOM 975 O O . LYS A 1 122 ? -9.766 -9.875 -7.715 1 93.25 122 LYS A O 1
ATOM 980 N N . ASP A 1 123 ? -7.887 -9.203 -8.672 1 94.56 123 ASP A N 1
ATOM 981 C CA . ASP A 1 123 ? -8.047 -10.016 -9.875 1 94.56 123 ASP A CA 1
ATOM 982 C C . ASP A 1 123 ? -7.074 -11.188 -9.883 1 94.56 123 ASP A C 1
ATOM 984 O O . ASP A 1 123 ? -5.867 -10.992 -10.047 1 94.56 123 ASP A O 1
ATOM 988 N N . LEU A 1 124 ? -7.574 -12.375 -9.781 1 96.19 124 LEU A N 1
ATOM 989 C CA . LEU A 1 124 ? -6.746 -13.57 -9.703 1 96.19 124 LEU A CA 1
ATOM 990 C C . LEU A 1 124 ? -5.934 -13.75 -10.984 1 96.19 124 LEU A C 1
ATOM 992 O O . LEU A 1 124 ? -4.883 -14.391 -10.969 1 96.19 124 LEU A O 1
ATOM 996 N N . LYS A 1 125 ? -6.398 -13.188 -12.109 1 96.56 125 LYS A N 1
ATOM 997 C CA . LYS A 1 125 ? -5.68 -13.297 -13.375 1 96.56 125 LYS A CA 1
ATOM 998 C C . LYS A 1 125 ? -4.324 -12.602 -13.305 1 96.56 125 LYS A C 1
ATOM 1000 O O . LYS A 1 125 ? -3.414 -12.93 -14.07 1 96.56 125 LYS A O 1
ATOM 1005 N N . GLU A 1 126 ? -4.25 -11.711 -12.391 1 96.06 126 GLU A N 1
ATOM 1006 C CA . GLU A 1 126 ? -2.998 -10.969 -12.242 1 96.06 126 GLU A CA 1
ATOM 1007 C C . GLU A 1 126 ? -2.074 -11.648 -11.234 1 96.06 126 GLU A C 1
ATOM 1009 O O . GLU A 1 126 ? -0.852 -11.508 -11.32 1 96.06 126 GLU A O 1
ATOM 1014 N N . ILE A 1 127 ? -2.594 -12.383 -10.328 1 96.88 127 ILE A N 1
ATOM 1015 C CA . ILE A 1 127 ? -1.834 -12.914 -9.203 1 96.88 127 ILE A CA 1
ATOM 1016 C C . ILE A 1 127 ? -1.316 -14.312 -9.539 1 96.88 127 ILE A C 1
ATOM 1018 O O . ILE A 1 127 ? -0.15 -14.625 -9.289 1 96.88 127 ILE A O 1
ATOM 1022 N N . LEU A 1 128 ? -2.094 -15.125 -10.156 1 97 128 LEU A N 1
ATOM 1023 C CA . LEU A 1 128 ? -1.842 -16.547 -10.312 1 97 128 LEU A CA 1
ATOM 1024 C C . LEU A 1 128 ? -0.602 -16.797 -11.172 1 97 128 LEU A C 1
ATOM 1026 O O . LEU A 1 128 ? 0.194 -17.688 -10.875 1 97 128 LEU A O 1
ATOM 1030 N N . PRO A 1 129 ? -0.418 -15.977 -12.266 1 96.56 129 PRO A N 1
ATOM 1031 C CA . PRO A 1 129 ? 0.795 -16.203 -13.047 1 96.56 129 PRO A CA 1
ATOM 1032 C C . PRO A 1 129 ? 2.068 -16.109 -12.211 1 96.56 129 PRO A C 1
ATOM 1034 O O . PRO A 1 129 ? 2.996 -16.906 -12.406 1 96.56 129 PRO A O 1
ATOM 1037 N N . PHE A 1 130 ? 2.076 -15.203 -11.305 1 96.5 130 PHE A N 1
ATOM 1038 C CA . PHE A 1 130 ? 3.26 -15.031 -10.469 1 96.5 130 PHE A CA 1
ATOM 1039 C C . PHE A 1 130 ? 3.361 -16.156 -9.445 1 96.5 130 PHE A C 1
ATOM 1041 O O . PHE A 1 130 ? 4.461 -16.625 -9.133 1 96.5 130 PHE A O 1
ATOM 1048 N N . LEU A 1 131 ? 2.207 -16.547 -8.898 1 96.25 131 LEU A N 1
ATOM 1049 C CA . LEU A 1 131 ? 2.197 -17.688 -7.992 1 96.25 131 LEU A CA 1
ATOM 1050 C C . LEU A 1 131 ? 2.754 -18.938 -8.672 1 96.25 131 LEU A C 1
ATOM 1052 O O . LEU A 1 131 ? 3.611 -19.625 -8.117 1 96.25 131 LEU A O 1
ATOM 1056 N N . PHE A 1 132 ? 2.32 -19.219 -9.898 1 95.12 132 PHE A N 1
ATOM 1057 C CA . PHE A 1 132 ? 2.76 -20.391 -10.648 1 95.12 132 PHE A CA 1
ATOM 1058 C C . PHE A 1 132 ? 4.254 -20.328 -10.93 1 95.12 132 PHE A C 1
ATOM 1060 O O . PHE A 1 132 ? 4.961 -21.328 -10.797 1 95.12 132 PHE A O 1
ATOM 1067 N N . ARG A 1 133 ? 4.676 -19.172 -11.273 1 94.69 133 ARG A N 1
ATOM 1068 C CA . ARG A 1 133 ? 6.094 -19.031 -11.602 1 94.69 133 ARG A CA 1
ATOM 1069 C C . ARG A 1 133 ? 6.965 -19.234 -10.367 1 94.69 133 ARG A C 1
ATOM 1071 O O . ARG A 1 133 ? 8 -19.891 -10.43 1 94.69 133 ARG A O 1
ATOM 1078 N N . HIS A 1 134 ? 6.574 -18.641 -9.281 1 94.25 134 HIS A N 1
ATOM 1079 C CA . HIS A 1 134 ? 7.301 -18.859 -8.039 1 94.25 134 HIS A CA 1
ATOM 1080 C C . HIS A 1 134 ? 7.371 -20.344 -7.684 1 94.25 134 HIS A C 1
ATOM 1082 O O . HIS A 1 134 ? 8.414 -20.828 -7.25 1 94.25 134 HIS A O 1
ATOM 1088 N N . GLY A 1 135 ? 6.219 -21 -7.801 1 91.44 135 GLY A N 1
ATOM 1089 C CA . GLY A 1 135 ? 6.191 -22.438 -7.551 1 91.44 135 GLY A CA 1
ATOM 1090 C C . GLY A 1 135 ? 7.145 -23.219 -8.438 1 91.44 135 GLY A C 1
ATOM 1091 O O . GLY A 1 135 ? 7.812 -24.141 -7.977 1 91.44 135 GLY A O 1
ATOM 1092 N N . ALA A 1 136 ? 7.199 -22.812 -9.688 1 89.62 136 ALA A N 1
ATOM 1093 C CA . ALA A 1 136 ? 8.07 -23.484 -10.648 1 89.62 136 ALA A CA 1
ATOM 1094 C C . ALA A 1 136 ? 9.539 -23.297 -10.289 1 89.62 136 ALA A C 1
ATOM 1096 O O . ALA A 1 136 ? 10.359 -24.188 -10.492 1 89.62 136 ALA A O 1
ATOM 1097 N N . LEU A 1 137 ? 9.852 -22.156 -9.766 1 90.75 137 LEU A N 1
ATOM 1098 C CA . LEU A 1 137 ? 11.234 -21.828 -9.414 1 90.75 137 LEU A CA 1
ATOM 1099 C C . LEU A 1 137 ? 11.688 -22.609 -8.188 1 90.75 137 LEU A C 1
ATOM 1101 O O . LEU A 1 137 ? 12.883 -22.703 -7.918 1 90.75 137 LEU A O 1
ATOM 1105 N N . LEU A 1 138 ? 10.742 -23.188 -7.449 1 88.81 138 LEU A N 1
ATOM 1106 C CA . LEU A 1 138 ? 11.07 -23.922 -6.234 1 88.81 138 LEU A CA 1
ATOM 1107 C C . LEU A 1 138 ? 11.094 -25.422 -6.5 1 88.81 138 LEU A C 1
ATOM 1109 O O . LEU A 1 138 ? 11.078 -26.219 -5.562 1 88.81 138 LEU A O 1
ATOM 1113 N N . GLN A 1 139 ? 11.109 -25.844 -7.66 1 80.56 139 GLN A N 1
ATOM 1114 C CA . GLN A 1 139 ? 11 -27.25 -8.047 1 80.56 139 GLN A CA 1
ATOM 1115 C C . GLN A 1 139 ? 12.125 -28.078 -7.453 1 80.56 139 GLN A C 1
ATOM 1117 O O . GLN A 1 139 ? 11.945 -29.266 -7.152 1 80.56 139 GLN A O 1
ATOM 1122 N N . ASN A 1 140 ? 13.258 -27.453 -7.195 1 76.75 140 ASN A N 1
ATOM 1123 C CA . ASN A 1 140 ? 14.406 -28.203 -6.699 1 76.75 140 ASN A CA 1
ATOM 1124 C C . ASN A 1 140 ? 14.461 -28.203 -5.176 1 76.75 140 ASN A C 1
ATOM 1126 O O . ASN A 1 140 ? 15.391 -28.75 -4.582 1 76.75 140 ASN A O 1
ATOM 1130 N N . GLN A 1 141 ? 13.43 -27.703 -4.602 1 78.06 141 GLN A N 1
ATOM 1131 C CA . GLN A 1 141 ? 13.43 -27.625 -3.143 1 78.06 141 GLN A CA 1
ATOM 1132 C C . GLN A 1 141 ? 12.656 -28.797 -2.535 1 78.06 141 GLN A C 1
ATOM 1134 O O . GLN A 1 141 ? 11.672 -29.266 -3.109 1 78.06 141 GLN A O 1
ATOM 1139 N N . PRO A 1 142 ? 13.211 -29.297 -1.472 1 72.25 142 PRO A N 1
ATOM 1140 C CA . PRO A 1 142 ? 12.523 -30.422 -0.825 1 72.25 142 PRO A CA 1
ATOM 1141 C C . PRO A 1 142 ? 11.133 -30.031 -0.324 1 72.25 142 PRO A C 1
ATOM 1143 O O . PRO A 1 142 ? 10.906 -28.891 0.08 1 72.25 142 PRO A O 1
ATOM 1146 N N . ASN A 1 143 ? 10.336 -31.016 -0.564 1 67.38 143 ASN A N 1
ATOM 1147 C CA . ASN A 1 143 ? 8.984 -30.828 -0.044 1 67.38 143 ASN A CA 1
ATOM 1148 C C . ASN A 1 143 ? 8.922 -31.094 1.458 1 67.38 143 ASN A C 1
ATOM 1150 O O . ASN A 1 143 ? 9.18 -32.219 1.908 1 67.38 143 ASN A O 1
ATOM 1154 N N . LEU A 1 144 ? 8.789 -30.062 2.16 1 68.69 144 LEU A N 1
ATOM 1155 C CA . LEU A 1 144 ? 8.703 -30.234 3.607 1 68.69 144 LEU A CA 1
ATOM 1156 C C . LEU A 1 144 ? 7.262 -30.453 4.047 1 68.69 144 LEU A C 1
ATOM 1158 O O . LEU A 1 144 ? 6.332 -30.016 3.361 1 68.69 144 LEU A O 1
ATOM 1162 N N . SER A 1 145 ? 7.152 -31.203 5.059 1 73.06 145 SER A N 1
ATOM 1163 C CA . SER A 1 145 ? 5.84 -31.453 5.648 1 73.06 145 SER A CA 1
ATOM 1164 C C . SER A 1 145 ? 5.199 -30.156 6.133 1 73.06 145 SER A C 1
ATOM 1166 O O . SER A 1 145 ? 5.883 -29.266 6.664 1 73.06 145 SER A O 1
ATOM 1168 N N . MET A 1 146 ? 3.945 -30.047 5.758 1 77.75 146 MET A N 1
ATOM 1169 C CA . MET A 1 146 ? 3.219 -28.828 6.129 1 77.75 146 MET A CA 1
ATOM 1170 C C . MET A 1 146 ? 2.223 -29.109 7.246 1 77.75 146 MET A C 1
ATOM 1172 O O . MET A 1 146 ? 1.573 -30.156 7.258 1 77.75 146 MET A O 1
ATOM 1176 N N . GLU A 1 147 ? 2.201 -28.25 8.148 1 81.94 147 GLU A N 1
ATOM 1177 C CA . GLU A 1 147 ? 1.195 -28.312 9.203 1 81.94 147 GLU A CA 1
ATOM 1178 C C . GLU A 1 147 ? -0.214 -28.188 8.633 1 81.94 147 GLU A C 1
ATOM 1180 O O . GLU A 1 147 ? -0.448 -27.406 7.711 1 81.94 147 GLU A O 1
ATOM 1185 N N . LYS A 1 148 ? -1.068 -28.938 9.234 1 86.44 148 LYS A N 1
ATOM 1186 C CA . LYS A 1 148 ? -2.445 -28.938 8.75 1 86.44 148 LYS A CA 1
ATOM 1187 C C . LYS A 1 148 ? -3.24 -27.797 9.359 1 86.44 148 LYS A C 1
ATOM 1189 O O . LYS A 1 148 ? -4.047 -28 10.266 1 86.44 148 LYS A O 1
ATOM 1194 N N . THR A 1 149 ? -3.094 -26.609 8.891 1 91.56 149 THR A N 1
ATOM 1195 C CA . THR A 1 149 ? -3.891 -25.453 9.25 1 91.56 149 THR A CA 1
ATOM 1196 C C . THR A 1 149 ? -5.129 -25.344 8.367 1 91.56 149 THR A C 1
ATOM 1198 O O . THR A 1 149 ? -5.289 -26.109 7.418 1 91.56 149 THR A O 1
ATOM 1201 N N . GLU A 1 150 ? -6.023 -24.469 8.711 1 91.44 150 GLU A N 1
ATOM 1202 C CA . GLU A 1 150 ? -7.215 -24.281 7.887 1 91.44 150 GLU A CA 1
ATOM 1203 C C . GLU A 1 150 ? -6.844 -23.812 6.48 1 91.44 150 GLU A C 1
ATOM 1205 O O . GLU A 1 150 ? -7.531 -24.141 5.512 1 91.44 150 GLU A O 1
ATOM 1210 N N . VAL A 1 151 ? -5.789 -23.078 6.383 1 91.38 151 VAL A N 1
ATOM 1211 C CA . VAL A 1 151 ? -5.328 -22.641 5.07 1 91.38 151 VAL A CA 1
ATOM 1212 C C . VAL A 1 151 ? -4.875 -23.844 4.25 1 91.38 151 VAL A C 1
ATOM 1214 O O . VAL A 1 151 ? -5.219 -23.969 3.072 1 91.38 151 VAL A O 1
ATOM 1217 N N . ALA A 1 152 ? -4.141 -24.703 4.898 1 90.44 152 ALA A N 1
ATOM 1218 C CA . ALA A 1 152 ? -3.715 -25.922 4.227 1 90.44 152 ALA A CA 1
ATOM 1219 C C . ALA A 1 152 ? -4.918 -26.781 3.818 1 90.44 152 ALA A C 1
ATOM 1221 O O . ALA A 1 152 ? -4.918 -27.375 2.742 1 90.44 152 ALA A O 1
ATOM 1222 N N . LEU A 1 153 ? -5.891 -26.734 4.664 1 92.56 153 LEU A N 1
ATOM 1223 C CA . LEU A 1 153 ? -7.086 -27.516 4.391 1 92.56 153 LEU A CA 1
ATOM 1224 C C . LEU A 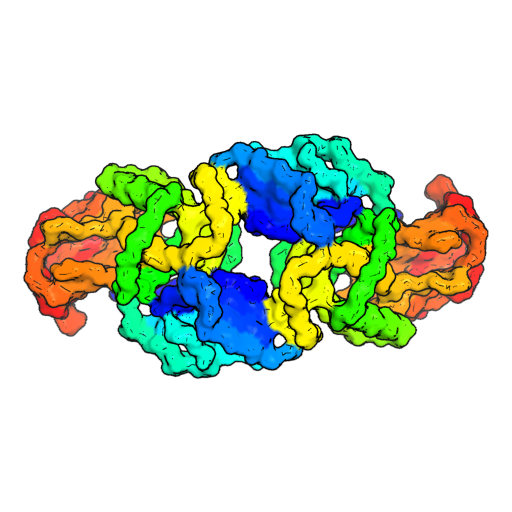1 153 ? -7.852 -26.953 3.199 1 92.56 153 LEU A C 1
ATOM 1226 O O . LEU A 1 153 ? -8.539 -27.688 2.486 1 92.56 153 LEU A O 1
ATOM 1230 N N . LEU A 1 154 ? -7.77 -25.656 3.008 1 93.75 154 LEU A N 1
ATOM 1231 C CA . LEU A 1 154 ? -8.383 -25.047 1.826 1 93.75 154 LEU A CA 1
ATOM 1232 C C . LEU A 1 154 ? -7.812 -25.656 0.55 1 93.75 154 LEU A C 1
ATOM 1234 O O . LEU A 1 154 ? -8.539 -25.875 -0.423 1 93.75 154 LEU A O 1
ATOM 1238 N N . LEU A 1 155 ? -6.535 -25.891 0.561 1 92.81 155 LEU A N 1
ATOM 1239 C CA . LEU A 1 155 ? -5.887 -26.484 -0.604 1 92.81 155 LEU A CA 1
ATOM 1240 C C . LEU A 1 155 ? -6.391 -27.906 -0.849 1 92.81 155 LEU A C 1
ATOM 1242 O O . LEU A 1 155 ? -6.605 -28.297 -1.996 1 92.81 155 LEU A O 1
ATOM 1246 N N . ASP A 1 156 ? -6.578 -28.609 0.243 1 93.19 156 ASP A N 1
ATOM 1247 C CA . ASP A 1 156 ? -7.137 -29.938 0.12 1 93.19 156 ASP A CA 1
ATOM 1248 C C . ASP A 1 156 ? -8.539 -29.906 -0.477 1 93.19 156 ASP A C 1
ATOM 1250 O O . ASP A 1 156 ? -8.883 -30.719 -1.342 1 93.19 156 ASP A O 1
ATOM 1254 N N . THR A 1 157 ? -9.312 -29.016 0.037 1 94.56 157 THR A N 1
ATOM 1255 C CA . THR A 1 157 ? -10.664 -28.859 -0.476 1 94.56 157 THR A CA 1
ATOM 1256 C C . THR A 1 157 ? -10.641 -28.469 -1.95 1 94.56 157 THR A C 1
ATOM 1258 O O . THR A 1 157 ? -11.5 -28.891 -2.725 1 94.56 157 THR A O 1
ATOM 1261 N N . LEU A 1 158 ? -9.734 -27.656 -2.279 1 95.06 158 LEU A N 1
ATOM 1262 C CA . LEU A 1 158 ? -9.57 -27.266 -3.674 1 95.06 158 LEU A CA 1
ATOM 1263 C C . LEU A 1 158 ? -9.242 -28.469 -4.551 1 95.06 158 LEU A C 1
ATOM 1265 O O . LEU A 1 158 ? -9.82 -28.641 -5.625 1 95.06 158 LEU A O 1
ATOM 1269 N N . ASP A 1 159 ? -8.352 -29.266 -4.059 1 94.38 159 ASP A N 1
ATOM 1270 C CA . ASP A 1 159 ? -7.996 -30.469 -4.797 1 94.38 159 ASP A CA 1
ATOM 1271 C C . ASP A 1 159 ? -9.227 -31.344 -5.035 1 94.38 159 ASP A C 1
ATOM 1273 O O . ASP A 1 159 ? -9.406 -31.891 -6.129 1 94.38 159 ASP A O 1
ATOM 1277 N N . ALA A 1 160 ? -9.984 -31.406 -4.012 1 95 160 ALA A N 1
ATOM 1278 C CA . ALA A 1 160 ? -11.203 -32.219 -4.129 1 95 160 ALA A CA 1
ATOM 1279 C C . ALA A 1 160 ? -12.156 -31.594 -5.156 1 95 160 ALA A C 1
ATOM 1281 O O . ALA A 1 160 ? -12.773 -32.312 -5.941 1 95 160 ALA A O 1
ATOM 1282 N N . ALA A 1 161 ? -12.273 -30.328 -5.129 1 95.38 161 ALA A N 1
ATOM 1283 C CA . ALA A 1 161 ? -13.156 -29.641 -6.074 1 95.38 161 ALA A CA 1
ATOM 1284 C C . ALA A 1 161 ? -12.664 -29.812 -7.508 1 95.38 161 ALA A C 1
ATOM 1286 O O . ALA A 1 161 ? -13.469 -29.922 -8.438 1 95.38 161 ALA A O 1
ATOM 1287 N N . ILE A 1 162 ? -11.352 -29.812 -7.711 1 94.62 162 ILE A N 1
ATOM 1288 C CA . ILE A 1 162 ? -10.75 -29.984 -9.023 1 94.62 162 ILE A CA 1
ATOM 1289 C C . ILE A 1 162 ? -11.008 -31.406 -9.531 1 94.62 162 ILE A C 1
ATOM 1291 O O . ILE A 1 162 ? -11.328 -31.594 -10.703 1 94.62 162 ILE A O 1
ATOM 1295 N N . ALA A 1 163 ? -10.977 -32.344 -8.617 1 92.38 163 ALA A N 1
ATOM 1296 C CA . ALA A 1 163 ? -11.195 -33.719 -8.977 1 92.38 163 ALA A CA 1
ATOM 1297 C C . ALA A 1 163 ? -12.648 -33.969 -9.391 1 92.38 163 ALA A C 1
ATOM 1299 O O . ALA A 1 163 ? -12.914 -34.781 -10.289 1 92.38 163 ALA A O 1
ATOM 1300 N N . GLU A 1 164 ? -13.664 -33.375 -8.82 1 90.5 164 GLU A N 1
ATOM 1301 C CA . GLU A 1 164 ? -15.078 -33.5 -9.156 1 90.5 164 GLU A CA 1
ATOM 1302 C C . GLU A 1 164 ? -15.461 -32.5 -10.242 1 90.5 164 GLU A C 1
ATOM 1304 O O . GLU A 1 164 ? -16.594 -32.5 -10.727 1 90.5 164 GLU A O 1
ATOM 1309 N N . PRO A 1 165 ? -14.672 -31.984 -10.891 1 82 165 PRO A N 1
ATOM 1310 C CA . PRO A 1 165 ? -14.695 -30.844 -11.812 1 82 165 PRO A CA 1
ATOM 1311 C C . PRO A 1 165 ? -15.859 -29.891 -11.547 1 82 165 PRO A C 1
ATOM 1313 O O . PRO A 1 165 ? -16.688 -29.656 -12.43 1 82 165 PRO A O 1
ATOM 1316 N N . ASN A 1 166 ? -15.992 -29.391 -10.344 1 85.5 166 ASN A N 1
ATOM 1317 C CA . ASN A 1 166 ? -16.922 -28.328 -9.969 1 85.5 166 ASN A CA 1
ATOM 1318 C C . ASN A 1 166 ? -16.312 -26.953 -10.203 1 85.5 166 ASN A C 1
ATOM 1320 O O . ASN A 1 166 ? -15.727 -26.359 -9.297 1 85.5 166 ASN A O 1
ATOM 1324 N N . LYS A 1 167 ? -16.609 -26.391 -11.344 1 85.19 167 LYS A N 1
ATOM 1325 C CA . LYS A 1 167 ? -15.922 -25.203 -11.836 1 85.19 167 LYS A CA 1
ATOM 1326 C C . LYS A 1 167 ? -16.25 -23.984 -10.984 1 85.19 167 LYS A C 1
ATOM 1328 O O . LYS A 1 167 ? -15.367 -23.172 -10.703 1 85.19 167 LYS A O 1
ATOM 1333 N N . GLU A 1 168 ? -17.438 -23.828 -10.531 1 86.12 168 GLU A N 1
ATOM 1334 C CA . GLU A 1 168 ? -17.844 -22.688 -9.727 1 86.12 168 GLU A CA 1
ATOM 1335 C C . GLU A 1 168 ? -17.172 -22.703 -8.352 1 86.12 168 GLU A C 1
ATOM 1337 O O . GLU A 1 168 ? -16.688 -21.672 -7.875 1 86.12 168 GLU A O 1
ATOM 1342 N N . ARG A 1 169 ? -17.094 -23.844 -7.855 1 93 169 ARG A N 1
ATOM 1343 C CA . ARG A 1 169 ? -16.484 -24 -6.535 1 93 169 ARG A CA 1
ATOM 1344 C C . ARG A 1 169 ? -14.969 -23.797 -6.602 1 93 169 ARG A C 1
ATOM 1346 O O . ARG A 1 169 ? -14.367 -23.281 -5.656 1 93 169 ARG A O 1
ATOM 1353 N N . VAL A 1 170 ? -14.383 -24.109 -7.715 1 95.69 170 VAL A N 1
ATOM 1354 C CA . VAL A 1 170 ? -12.938 -24.031 -7.895 1 95.69 170 VAL A CA 1
ATOM 1355 C C . VAL A 1 170 ? -12.484 -22.578 -7.777 1 95.69 170 VAL A C 1
ATOM 1357 O O . VAL A 1 170 ? -11.555 -22.266 -7.023 1 95.69 170 VAL A O 1
ATOM 1360 N N . PHE A 1 171 ? -13.18 -21.703 -8.383 1 95.44 171 PHE A N 1
ATOM 1361 C CA . PHE A 1 171 ? -12.766 -20.312 -8.375 1 95.44 171 PHE A CA 1
ATOM 1362 C C . PHE A 1 171 ? -12.867 -19.719 -6.973 1 95.44 171 PHE A C 1
ATOM 1364 O O . PHE A 1 171 ? -11.961 -19.016 -6.52 1 95.44 171 PHE A O 1
ATOM 1371 N N . SER A 1 172 ? -13.961 -20.016 -6.352 1 94.81 172 SER A N 1
ATOM 1372 C CA . SER A 1 172 ? -14.18 -19.484 -5.012 1 94.81 172 SER A CA 1
ATOM 1373 C C . SER A 1 172 ? -13.102 -19.969 -4.043 1 94.81 172 SER A C 1
ATOM 1375 O O . SER A 1 172 ? -12.617 -19.203 -3.209 1 94.81 172 SER A O 1
ATOM 1377 N N . LEU A 1 173 ? -12.742 -21.188 -4.18 1 95.69 173 LEU A N 1
ATOM 1378 C CA . LEU A 1 173 ? -11.727 -21.75 -3.299 1 95.69 173 LEU A CA 1
ATOM 1379 C C . LEU A 1 173 ? -10.352 -21.188 -3.615 1 95.69 173 LEU A C 1
ATOM 1381 O O . LEU A 1 173 ? -9.539 -20.969 -2.711 1 95.69 173 LEU A O 1
ATOM 1385 N N . LEU A 1 174 ? -10.086 -20.922 -4.902 1 95.94 174 LEU A N 1
ATOM 1386 C CA . LEU A 1 174 ? -8.844 -20.266 -5.293 1 95.94 174 LEU A CA 1
ATOM 1387 C C . LEU A 1 174 ? -8.711 -18.906 -4.633 1 95.94 174 LEU A C 1
ATOM 1389 O O . LEU A 1 174 ? -7.66 -18.562 -4.082 1 95.94 174 LEU A O 1
ATOM 1393 N N . GLU A 1 175 ? -9.75 -18.203 -4.699 1 95.38 175 GLU A N 1
ATOM 1394 C CA . GLU A 1 175 ? -9.773 -16.859 -4.113 1 95.38 175 GLU A CA 1
ATOM 1395 C C . GLU A 1 175 ? -9.5 -16.922 -2.613 1 95.38 175 GLU A C 1
ATOM 1397 O O . GLU A 1 175 ? -8.695 -16.141 -2.096 1 95.38 175 GLU A O 1
ATOM 1402 N N . ARG A 1 176 ? -10.188 -17.844 -1.982 1 96.19 176 ARG A N 1
ATOM 1403 C CA . ARG A 1 176 ? -10.031 -17.969 -0.538 1 96.19 176 ARG A CA 1
ATOM 1404 C C . ARG A 1 176 ? -8.602 -18.344 -0.169 1 96.19 176 ARG A C 1
ATOM 1406 O O . ARG A 1 176 ? -8.031 -17.766 0.762 1 96.19 176 ARG A O 1
ATOM 1413 N N . PHE A 1 177 ? -8.062 -19.234 -0.887 1 96.62 177 PHE A N 1
ATOM 1414 C CA . PHE A 1 177 ? -6.703 -19.656 -0.582 1 96.62 177 PHE A CA 1
ATOM 1415 C C . PHE A 1 177 ? -5.719 -18.516 -0.821 1 96.62 177 PHE A C 1
ATOM 1417 O O . PHE A 1 177 ? -4.848 -18.25 0.012 1 96.62 177 PHE A O 1
ATOM 1424 N N . VAL A 1 178 ? -5.844 -17.844 -1.97 1 96.88 178 VAL A N 1
ATOM 1425 C CA . VAL A 1 178 ? -4.887 -16.812 -2.355 1 96.88 178 VAL A CA 1
ATOM 1426 C C . VAL A 1 178 ? -4.887 -15.695 -1.315 1 96.88 178 VAL A C 1
ATOM 1428 O O . VAL A 1 178 ? -3.826 -15.258 -0.867 1 96.88 178 VAL A O 1
ATOM 1431 N N . TYR A 1 179 ? -6.004 -15.266 -0.802 1 95.94 179 TYR A N 1
ATOM 1432 C CA . TYR A 1 179 ? -6.074 -14.094 0.065 1 95.94 179 TYR A CA 1
ATOM 1433 C C . TYR A 1 179 ? -5.832 -14.477 1.52 1 95.94 179 TYR A C 1
ATOM 1435 O O . TYR A 1 179 ? -5.395 -13.648 2.322 1 95.94 179 TYR A O 1
ATOM 1443 N N . ALA A 1 180 ? -6.035 -15.758 1.835 1 95.44 180 ALA A N 1
ATOM 1444 C CA . ALA A 1 180 ? -5.738 -16.203 3.193 1 95.44 180 ALA A CA 1
ATOM 1445 C C . ALA A 1 180 ? -4.293 -16.672 3.311 1 95.44 180 ALA A C 1
ATOM 1447 O O . ALA A 1 180 ? -3.652 -16.484 4.348 1 95.44 180 ALA A O 1
ATOM 1448 N N . GLY A 1 181 ? -3.846 -17.203 2.217 1 94.88 181 GLY A N 1
ATOM 1449 C CA . GLY A 1 181 ? -2.584 -17.922 2.316 1 94.88 181 GLY A CA 1
ATOM 1450 C C . GLY A 1 181 ? -1.406 -17.141 1.77 1 94.88 181 GLY A C 1
ATOM 1451 O O . GLY A 1 181 ? -0.254 -17.547 1.929 1 94.88 181 GLY A O 1
ATOM 1452 N N . LEU A 1 182 ? -1.635 -16.031 1.103 1 96.19 182 LEU A N 1
ATOM 1453 C CA . LEU A 1 182 ? -0.542 -15.25 0.526 1 96.19 182 LEU A CA 1
ATOM 1454 C C . LEU A 1 182 ? -0.621 -13.797 0.968 1 96.19 182 LEU A C 1
ATOM 1456 O O . LEU A 1 182 ? -1.711 -13.227 1.049 1 96.19 182 LEU A O 1
ATOM 1460 N N . SER A 1 183 ? 0.526 -13.25 1.26 1 95.44 183 SER A N 1
ATOM 1461 C CA . SER A 1 183 ? 0.607 -11.82 1.527 1 95.44 183 SER A CA 1
ATOM 1462 C C . SER A 1 183 ? 0.532 -11.008 0.236 1 95.44 183 SER A C 1
ATOM 1464 O O . SER A 1 183 ? 0.433 -11.578 -0.854 1 95.44 183 SER A O 1
ATOM 1466 N N . LYS A 1 184 ? 0.579 -9.672 0.361 1 94.56 184 LYS A N 1
ATOM 1467 C CA . LYS A 1 184 ? 0.5 -8.805 -0.81 1 94.56 184 LYS A CA 1
ATOM 1468 C C . LYS A 1 184 ? 1.726 -8.969 -1.703 1 94.56 184 LYS A C 1
ATOM 1470 O O . LYS A 1 184 ? 1.676 -8.672 -2.898 1 94.56 184 LYS A O 1
ATOM 1475 N N . THR A 1 185 ? 2.84 -9.453 -1.106 1 95.31 185 THR A N 1
ATOM 1476 C CA . THR A 1 185 ? 4.055 -9.68 -1.88 1 95.31 185 THR A CA 1
ATOM 1477 C C . THR A 1 185 ? 4.23 -11.164 -2.186 1 95.31 185 THR A C 1
ATOM 1479 O O . THR A 1 185 ? 5.34 -11.609 -2.492 1 95.31 185 THR A O 1
ATOM 1482 N N . LEU A 1 186 ? 3.193 -11.961 -1.941 1 94.56 186 LEU A N 1
ATOM 1483 C CA . LEU A 1 186 ? 3.088 -13.367 -2.297 1 94.56 186 LEU A CA 1
ATOM 1484 C C . LEU A 1 186 ? 3.918 -14.234 -1.353 1 94.56 186 LEU A C 1
ATOM 1486 O O . LEU A 1 186 ? 4.32 -15.344 -1.711 1 94.56 186 LEU A O 1
ATOM 1490 N N . LEU A 1 187 ? 4.281 -13.68 -0.193 1 95.69 187 LEU A N 1
ATOM 1491 C CA . LEU A 1 187 ? 4.836 -14.523 0.858 1 95.69 187 LEU A CA 1
ATOM 1492 C C . LEU A 1 187 ? 3.779 -15.484 1.393 1 95.69 187 LEU A C 1
ATOM 1494 O O . LEU A 1 187 ? 2.697 -15.062 1.801 1 95.69 187 LEU A O 1
ATOM 1498 N N . PRO A 1 188 ? 4.078 -16.734 1.343 1 95.38 188 PRO A N 1
ATOM 1499 C CA . PRO A 1 188 ? 3.07 -17.688 1.827 1 95.38 188 PRO A CA 1
ATOM 1500 C C . PRO A 1 188 ? 2.92 -17.656 3.346 1 95.38 188 PRO A C 1
ATOM 1502 O O . PRO A 1 188 ? 3.881 -17.359 4.062 1 95.38 188 PRO A O 1
ATOM 1505 N N . ARG A 1 189 ? 1.741 -17.953 3.76 1 93.31 189 ARG A N 1
ATOM 1506 C CA . ARG A 1 189 ? 1.432 -18 5.188 1 93.31 189 ARG A CA 1
ATOM 1507 C C . ARG A 1 189 ? 0.433 -19.109 5.496 1 93.31 189 ARG A C 1
ATOM 1509 O O . ARG A 1 189 ? -0.416 -19.438 4.66 1 93.31 189 ARG A O 1
ATOM 1516 N N . LEU A 1 190 ? 0.484 -19.594 6.695 1 91.62 190 LEU A N 1
ATOM 1517 C CA . LEU A 1 190 ? -0.373 -20.719 7.078 1 91.62 190 LEU A CA 1
ATOM 1518 C C . LEU A 1 190 ? -1.644 -20.219 7.758 1 91.62 190 LEU A C 1
ATOM 1520 O O . LEU A 1 190 ? -2.59 -20.984 7.953 1 91.62 190 LEU A O 1
ATOM 1524 N N . TYR A 1 191 ? -1.636 -18.953 8.102 1 92.94 191 TYR A N 1
ATOM 1525 C CA . TYR A 1 191 ? -2.795 -18.344 8.742 1 92.94 191 TYR A CA 1
ATOM 1526 C C . TYR A 1 191 ? -3.199 -17.062 8.031 1 92.94 191 TYR A C 1
ATOM 1528 O O . TYR A 1 191 ? -2.385 -16.438 7.344 1 92.94 191 TYR A O 1
ATOM 1536 N N . ASP A 1 192 ? -4.434 -16.797 8.164 1 93.12 192 ASP A N 1
ATOM 1537 C CA . ASP A 1 192 ? -4.895 -15.492 7.676 1 93.12 192 ASP A CA 1
ATOM 1538 C C . ASP A 1 192 ? -4.426 -14.367 8.586 1 93.12 192 ASP A C 1
ATOM 1540 O O . ASP A 1 192 ? -5.176 -13.914 9.461 1 93.12 192 ASP A O 1
ATOM 1544 N N . GLU A 1 193 ? -3.266 -13.883 8.289 1 92.38 193 GLU A N 1
ATOM 1545 C CA . GLU A 1 193 ? -2.639 -12.875 9.141 1 92.38 193 GLU A CA 1
ATOM 1546 C C . GLU A 1 193 ? -3.295 -11.508 8.961 1 92.38 193 GLU A C 1
ATOM 1548 O O . GLU A 1 193 ? -3.043 -10.586 9.742 1 92.38 193 GLU A O 1
ATOM 1553 N N . GLU A 1 194 ? -4.16 -11.352 8 1 94.06 194 GLU A N 1
ATOM 1554 C CA . GLU A 1 194 ? -4.867 -10.094 7.766 1 94.06 194 GLU A CA 1
ATOM 1555 C C . GLU A 1 194 ? -6.301 -10.164 8.289 1 94.06 194 GLU A C 1
ATOM 1557 O O . GLU A 1 194 ? -7.09 -9.242 8.07 1 94.06 194 GLU A O 1
ATOM 1562 N N . TYR A 1 195 ? -6.633 -11.273 8.969 1 95.31 195 TYR A N 1
ATOM 1563 C CA . TYR A 1 195 ? -7.934 -11.445 9.609 1 95.31 195 TYR A CA 1
ATOM 1564 C C . TYR A 1 195 ? -9.062 -11.078 8.648 1 95.31 195 TYR A C 1
ATOM 1566 O O . TYR A 1 195 ? -9.938 -10.273 8.992 1 95.31 195 TYR A O 1
ATOM 1574 N N . GLN A 1 196 ? -9.031 -11.656 7.512 1 94 196 GLN A N 1
ATOM 1575 C CA . GLN A 1 196 ? -10.008 -11.344 6.473 1 94 196 GLN A CA 1
ATOM 1576 C C . GLN A 1 196 ? -11.312 -12.102 6.691 1 94 196 GLN A C 1
ATOM 1578 O O . GLN A 1 196 ? -12.266 -11.938 5.934 1 94 196 GLN A O 1
ATOM 1583 N N . GLY A 1 197 ? -11.336 -12.93 7.727 1 93.31 197 GLY A N 1
ATOM 1584 C CA . GLY A 1 197 ? -12.531 -13.703 8.008 1 93.31 197 GLY A CA 1
ATOM 1585 C C . GLY A 1 197 ? -12.742 -14.852 7.039 1 93.31 197 GLY A C 1
ATOM 1586 O O . GLY A 1 197 ? -13.883 -15.266 6.797 1 93.31 197 GLY A O 1
ATOM 1587 N N . ILE A 1 198 ? -11.633 -15.336 6.449 1 94.38 198 ILE A N 1
ATOM 1588 C CA . ILE A 1 198 ? -11.711 -16.422 5.484 1 94.38 198 ILE A CA 1
ATOM 1589 C C . ILE A 1 198 ? -11.617 -17.766 6.211 1 94.38 198 ILE A C 1
ATOM 1591 O O . ILE A 1 198 ? -12.32 -18.719 5.863 1 94.38 198 ILE A O 1
ATOM 1595 N N . VAL A 1 199 ? -10.672 -17.766 7.152 1 92.56 199 VAL A N 1
ATOM 1596 C CA . VAL A 1 199 ? -10.539 -18.938 8.008 1 92.56 199 VAL A CA 1
ATOM 1597 C C . VAL A 1 199 ? -10.828 -18.547 9.461 1 92.56 199 VAL A C 1
ATOM 1599 O O . VAL A 1 199 ? -10.734 -17.375 9.828 1 92.56 199 VAL A O 1
ATOM 1602 N N . SER A 1 200 ? -11.18 -19.453 10.25 1 88.38 200 SER A N 1
ATOM 1603 C CA . SER A 1 200 ? -11.586 -19.203 11.625 1 88.38 200 SER A CA 1
ATOM 1604 C C . SER A 1 200 ? -10.391 -19.25 12.578 1 88.38 200 SER A C 1
ATOM 1606 O O . SER A 1 200 ? -10.406 -18.641 13.641 1 88.38 200 SER A O 1
ATOM 1608 N N . GLU A 1 201 ? -9.438 -19.938 12.164 1 88.81 201 GLU A N 1
ATOM 1609 C CA . GLU A 1 201 ? -8.25 -20.109 13 1 88.81 201 GLU A CA 1
ATOM 1610 C C . GLU A 1 201 ? -7.41 -18.828 13.039 1 88.81 201 GLU A C 1
ATOM 1612 O O . GLU A 1 201 ? -7.086 -18.266 11.992 1 88.81 201 GLU A O 1
ATOM 1617 N N . ASP A 1 202 ? -7.016 -18.406 14.219 1 88.19 202 ASP A N 1
ATOM 1618 C CA . ASP A 1 202 ? -6.168 -17.219 14.383 1 88.19 202 ASP A CA 1
ATOM 1619 C C . ASP A 1 202 ? -4.691 -17.578 14.234 1 88.19 202 ASP A C 1
ATOM 1621 O O . ASP A 1 202 ? -4.293 -18.719 14.516 1 88.19 202 ASP A O 1
ATOM 1625 N N . PRO A 1 203 ? -3.982 -16.594 13.812 1 87.5 203 PRO A N 1
ATOM 1626 C CA . PRO A 1 203 ? -2.535 -16.812 13.789 1 87.5 203 PRO A CA 1
ATOM 1627 C C . PRO A 1 203 ? -1.964 -17.125 15.172 1 87.5 203 PRO A C 1
ATOM 1629 O O . PRO A 1 203 ? -2.402 -16.531 16.172 1 87.5 203 PRO A O 1
ATOM 1632 N N . ARG A 1 204 ? -1.102 -18.078 15.203 1 84.06 204 ARG A N 1
ATOM 1633 C CA . ARG A 1 204 ? -0.43 -18.406 16.453 1 84.06 204 ARG A CA 1
ATOM 1634 C C . ARG A 1 204 ? 0.555 -17.312 16.844 1 84.06 204 ARG A C 1
ATOM 1636 O O . ARG A 1 204 ? 1.078 -16.594 15.992 1 84.06 204 ARG A O 1
ATOM 1643 N N . PRO A 1 205 ? 0.637 -17.312 18.188 1 76.19 205 PRO A N 1
ATOM 1644 C CA . PRO A 1 205 ? 1.637 -16.344 18.625 1 76.19 205 PRO A CA 1
ATOM 1645 C C . PRO A 1 205 ? 3.051 -16.688 18.172 1 76.19 205 PRO A C 1
ATOM 1647 O O . PRO A 1 205 ? 3.398 -17.875 18.109 1 76.19 205 PRO A O 1
ATOM 1650 N N . GLY A 1 206 ? 3.76 -15.852 17.844 1 70.62 206 GLY A N 1
ATOM 1651 C CA . GLY A 1 206 ? 5.129 -16.062 17.391 1 70.62 206 GLY A CA 1
ATOM 1652 C C . GLY A 1 206 ? 5.27 -16.016 15.883 1 70.62 206 GLY A C 1
ATOM 1653 O O . GLY A 1 206 ? 4.277 -15.898 15.164 1 70.62 206 GLY A O 1
ATOM 1654 N N . ASN A 1 207 ? 6.488 -15.938 15.508 1 68.19 207 ASN A N 1
ATOM 1655 C CA . ASN A 1 207 ? 6.75 -15.852 14.07 1 68.19 207 ASN A CA 1
ATOM 1656 C C . ASN A 1 207 ? 6.793 -17.234 13.43 1 68.19 207 ASN A C 1
ATOM 1658 O O . ASN A 1 207 ? 7.75 -17.984 13.625 1 68.19 207 ASN A O 1
ATOM 1662 N N . GLU A 1 208 ? 5.652 -17.656 12.906 1 83.5 208 GLU A N 1
ATOM 1663 C CA . GLU A 1 208 ? 5.66 -18.891 12.133 1 83.5 208 GLU A CA 1
ATOM 1664 C C . GLU A 1 208 ? 6.609 -18.781 10.938 1 83.5 208 GLU A C 1
ATOM 1666 O O . GLU A 1 208 ? 6.734 -17.734 10.32 1 83.5 208 GLU A O 1
ATOM 1671 N N . ALA A 1 209 ? 7.277 -19.938 10.797 1 90.56 209 ALA A N 1
ATOM 1672 C CA . ALA A 1 209 ? 8.18 -19.969 9.648 1 90.56 209 ALA A CA 1
ATOM 1673 C C . ALA A 1 209 ? 7.418 -19.734 8.352 1 90.56 209 ALA A C 1
ATOM 1675 O O . ALA A 1 209 ? 6.234 -20.078 8.25 1 90.56 209 ALA A O 1
ATOM 1676 N N . VAL A 1 210 ? 8.047 -19.156 7.43 1 93.19 210 VAL A N 1
ATOM 1677 C CA . VAL A 1 210 ? 7.449 -18.969 6.105 1 93.19 210 VAL A CA 1
ATOM 1678 C C . VAL A 1 210 ? 7.363 -20.328 5.391 1 93.19 210 VAL A C 1
ATOM 1680 O O . VAL A 1 210 ? 8.383 -20.953 5.125 1 93.19 210 VAL A O 1
ATOM 1683 N N . PRO A 1 211 ? 6.199 -20.766 5.125 1 93.12 211 PRO A N 1
ATOM 1684 C CA . PRO A 1 211 ? 6.039 -22.078 4.512 1 93.12 211 PRO A CA 1
ATOM 1685 C C . PRO A 1 211 ? 6.223 -22.062 2.996 1 93.12 211 PRO A C 1
ATOM 1687 O O . PRO A 1 211 ? 5.258 -22.25 2.25 1 93.12 211 PRO A O 1
ATOM 1690 N N . PHE A 1 212 ? 7.371 -22.047 2.486 1 93.06 212 PHE A N 1
ATOM 1691 C CA . PHE A 1 212 ? 7.66 -21.969 1.058 1 93.06 212 PHE A CA 1
ATOM 1692 C C . PHE A 1 212 ? 7.113 -23.203 0.337 1 93.06 212 PHE A C 1
ATOM 1694 O O . PHE A 1 212 ? 6.727 -23.125 -0.832 1 93.06 212 PHE A O 1
ATOM 1701 N N . SER A 1 213 ? 7.062 -24.297 1.088 1 90.69 213 SER A N 1
ATOM 1702 C CA . SER A 1 213 ? 6.523 -25.531 0.501 1 90.69 213 SER A CA 1
ATOM 1703 C C . SER A 1 213 ? 5.059 -25.344 0.105 1 90.69 213 SER A C 1
ATOM 1705 O O . SER A 1 213 ? 4.586 -26 -0.833 1 90.69 213 SER A O 1
ATOM 1707 N N . LEU A 1 214 ? 4.398 -24.5 0.832 1 91.56 214 LEU A N 1
ATOM 1708 C CA . LEU A 1 214 ? 2.998 -24.234 0.518 1 91.56 214 LEU A CA 1
ATOM 1709 C C . LEU A 1 214 ? 2.861 -23.594 -0.862 1 91.56 214 LEU A C 1
ATOM 1711 O O . LEU A 1 214 ? 1.894 -23.859 -1.579 1 91.56 214 LEU A O 1
ATOM 1715 N N . LEU A 1 215 ? 3.77 -22.766 -1.16 1 91.81 215 LEU A N 1
ATOM 1716 C CA . LEU A 1 215 ? 3.75 -22.094 -2.451 1 91.81 215 LEU A CA 1
ATOM 1717 C C . LEU A 1 215 ? 3.879 -23.094 -3.594 1 91.81 215 LEU A C 1
ATOM 1719 O O . LEU A 1 215 ? 3.129 -23.016 -4.57 1 91.81 215 LEU A O 1
ATOM 1723 N N . ARG A 1 216 ? 4.77 -23.969 -3.475 1 90.62 216 ARG A N 1
ATOM 1724 C CA . ARG A 1 216 ? 4.965 -25 -4.488 1 90.62 216 ARG A CA 1
ATOM 1725 C C . ARG A 1 216 ? 3.758 -25.938 -4.562 1 90.62 216 ARG A C 1
ATOM 1727 O O . ARG A 1 216 ? 3.27 -26.234 -5.652 1 90.62 216 ARG A O 1
ATOM 1734 N N . ALA A 1 217 ? 3.334 -26.312 -3.4 1 91.44 217 ALA A N 1
ATOM 1735 C CA . ALA A 1 217 ? 2.172 -27.203 -3.346 1 91.44 217 ALA A CA 1
ATOM 1736 C C . ALA A 1 217 ? 0.959 -26.562 -4.012 1 91.44 217 ALA A C 1
ATOM 1738 O O . ALA A 1 217 ? 0.233 -27.219 -4.762 1 91.44 217 ALA A O 1
ATOM 1739 N N . ALA A 1 218 ? 0.783 -25.344 -3.711 1 93.81 218 ALA A N 1
ATOM 1740 C CA . ALA A 1 218 ? -0.344 -24.625 -4.301 1 93.81 218 ALA A CA 1
ATOM 1741 C C . ALA A 1 218 ? -0.219 -24.562 -5.82 1 93.81 218 ALA A C 1
ATOM 1743 O O . ALA A 1 218 ? -1.194 -24.781 -6.539 1 93.81 218 ALA A O 1
ATOM 1744 N N . ALA A 1 219 ? 0.953 -24.266 -6.258 1 93.31 219 ALA A N 1
ATOM 1745 C CA . ALA A 1 219 ? 1.185 -24.188 -7.699 1 93.31 219 ALA A CA 1
ATOM 1746 C C . ALA A 1 219 ? 0.87 -25.516 -8.375 1 93.31 219 ALA A C 1
ATOM 1748 O O . ALA A 1 219 ? 0.185 -25.562 -9.398 1 93.31 219 ALA A O 1
ATOM 1749 N N . LEU A 1 220 ? 1.307 -26.562 -7.793 1 90.19 220 LEU A N 1
ATOM 1750 C CA . LEU A 1 220 ? 1.093 -27.891 -8.352 1 90.19 220 LEU A CA 1
ATOM 1751 C C . LEU A 1 220 ? -0.387 -28.25 -8.328 1 90.19 220 LEU A C 1
ATOM 1753 O O . LEU A 1 220 ? -0.912 -28.797 -9.305 1 90.19 220 LEU A O 1
ATOM 1757 N N . SER A 1 221 ? -0.976 -27.922 -7.223 1 91.56 221 SER A N 1
ATOM 1758 C CA . SER A 1 221 ? -2.4 -28.219 -7.102 1 91.56 221 SER A CA 1
ATOM 1759 C C . SER A 1 221 ? -3.213 -27.438 -8.125 1 91.56 221 SER A C 1
ATOM 1761 O O . SER A 1 221 ? -4.039 -28 -8.844 1 91.56 221 SER A O 1
ATOM 1763 N N . MET A 1 222 ? -2.959 -26.203 -8.219 1 92.81 222 MET A N 1
ATOM 1764 C CA . MET A 1 222 ? -3.754 -25.328 -9.07 1 92.81 222 MET A CA 1
ATOM 1765 C C . MET A 1 222 ? -3.498 -25.609 -10.547 1 92.81 222 MET A C 1
ATOM 1767 O O . MET A 1 222 ? -4.355 -25.359 -11.391 1 92.81 222 MET A O 1
ATOM 1771 N N . ARG A 1 223 ? -2.371 -26.125 -10.805 1 93.94 223 ARG A N 1
ATOM 1772 C CA . ARG A 1 223 ? -2.049 -26.531 -12.172 1 93.94 223 ARG A CA 1
ATOM 1773 C C . ARG A 1 223 ? -3.062 -27.531 -12.695 1 93.94 223 ARG A C 1
ATOM 1775 O O . ARG A 1 223 ? -3.373 -27.547 -13.891 1 93.94 223 ARG A O 1
ATOM 1782 N N . ARG A 1 224 ? -3.604 -28.312 -11.82 1 95 224 ARG A N 1
ATOM 1783 C CA . ARG A 1 224 ? -4.523 -29.391 -12.188 1 95 224 ARG A CA 1
ATOM 1784 C C . ARG A 1 224 ? -5.836 -28.828 -12.719 1 95 224 ARG A C 1
ATOM 1786 O O . ARG A 1 224 ? -6.625 -29.547 -13.336 1 95 224 ARG A O 1
ATOM 1793 N N . ILE A 1 225 ? -6.02 -27.594 -12.445 1 96.06 225 ILE A N 1
ATOM 1794 C CA . ILE A 1 225 ? -7.188 -26.922 -13 1 96.06 225 ILE A CA 1
ATOM 1795 C C . ILE A 1 225 ? -7.07 -26.859 -14.523 1 96.06 225 ILE A C 1
ATOM 1797 O O . ILE A 1 225 ? -8.078 -26.953 -15.234 1 96.06 225 ILE A O 1
ATOM 1801 N N . PHE A 1 226 ? -5.848 -26.828 -15.031 1 96.62 226 PHE A N 1
ATOM 1802 C CA . PHE A 1 226 ? -5.629 -26.5 -16.438 1 96.62 226 PHE A CA 1
ATOM 1803 C C . PHE A 1 226 ? -5.141 -27.703 -17.219 1 96.62 226 PHE A C 1
ATOM 1805 O O . PHE A 1 226 ? -5.332 -27.797 -18.422 1 96.62 226 PHE A O 1
ATOM 1812 N N . ILE A 1 227 ? -4.496 -28.641 -16.531 1 96.56 227 ILE A N 1
ATOM 1813 C CA . ILE A 1 227 ? -3.949 -29.797 -17.234 1 96.56 227 ILE A CA 1
ATOM 1814 C C . ILE A 1 227 ? -3.816 -30.969 -16.25 1 96.56 227 ILE A C 1
ATOM 1816 O O . ILE A 1 227 ? -3.422 -30.781 -15.102 1 96.56 227 ILE A O 1
ATOM 1820 N N . GLN A 1 228 ? -4.16 -32.094 -16.703 1 94.69 228 GLN A N 1
ATOM 1821 C CA . GLN A 1 228 ? -4.016 -33.344 -15.961 1 94.69 228 GLN A CA 1
ATOM 1822 C C . GLN A 1 228 ? -3.535 -34.469 -16.859 1 94.69 228 GLN A C 1
ATOM 1824 O O . GLN A 1 228 ? -3.928 -34.562 -18.031 1 94.69 228 GLN A O 1
ATOM 1829 N N . GLU A 1 229 ? -2.691 -35.188 -16.344 1 93.62 229 GLU A N 1
ATOM 1830 C CA . GLU A 1 229 ? -2.191 -36.375 -17.062 1 93.62 229 GLU A CA 1
ATOM 1831 C C . GLU A 1 229 ? -2.457 -37.656 -16.281 1 93.62 229 GLU A C 1
ATOM 1833 O O . GLU A 1 229 ? -2.146 -37.719 -15.094 1 93.62 229 GLU A O 1
ATOM 1838 N N . SER A 1 230 ? -3.109 -38.562 -16.922 1 90.69 230 SER A N 1
ATOM 1839 C CA . SER A 1 230 ? -3.361 -39.875 -16.328 1 90.69 230 SER A CA 1
ATOM 1840 C C . SER A 1 230 ? -3.328 -40.969 -17.375 1 90.69 230 SER A C 1
ATOM 1842 O O . SER A 1 230 ? -4.078 -40.906 -18.359 1 90.69 230 SER A O 1
ATOM 1844 N N . ASP A 1 231 ? -2.475 -41.938 -17.188 1 88.25 231 ASP A N 1
ATOM 1845 C CA . ASP A 1 231 ? -2.43 -43.125 -18 1 88.25 231 ASP A CA 1
ATOM 1846 C C . ASP A 1 231 ? -2.293 -42.812 -19.484 1 88.25 231 ASP A C 1
ATOM 1848 O O . ASP A 1 231 ? -3.061 -43.312 -20.312 1 88.25 231 ASP A O 1
ATOM 1852 N N . GLY A 1 232 ? -1.49 -41.844 -19.781 1 87.81 232 GLY A N 1
ATOM 1853 C CA . GLY A 1 232 ? -1.198 -41.531 -21.172 1 87.81 232 GLY A CA 1
ATOM 1854 C C . GLY A 1 232 ? -2.213 -40.594 -21.797 1 87.81 232 GLY A C 1
ATOM 1855 O O . GLY A 1 232 ? -2.178 -40.344 -23 1 87.81 232 GLY A O 1
ATOM 1856 N N . VAL A 1 233 ? -3.143 -40.188 -21.094 1 94.38 233 VAL A N 1
ATOM 1857 C CA . VAL A 1 233 ? -4.125 -39.219 -21.562 1 94.38 233 VAL A CA 1
ATOM 1858 C C . VAL A 1 233 ? -3.861 -37.875 -20.922 1 94.38 233 VAL A C 1
ATOM 1860 O O . VAL A 1 233 ? -3.799 -37.75 -19.703 1 94.38 233 VAL A O 1
ATOM 1863 N N . VAL A 1 234 ? -3.623 -36.906 -21.734 1 96.12 234 VAL A N 1
ATOM 1864 C CA . VAL A 1 234 ? -3.467 -35.531 -21.25 1 96.12 234 VAL A CA 1
ATOM 1865 C C . VAL A 1 234 ? -4.777 -34.75 -21.438 1 96.12 234 VAL A C 1
ATOM 1867 O O . VAL A 1 234 ? -5.25 -34.594 -22.562 1 96.12 234 VAL A O 1
ATOM 1870 N N . THR A 1 235 ? -5.375 -34.438 -20.359 1 96 235 THR A N 1
ATOM 1871 C CA . THR A 1 235 ? -6.602 -33.656 -20.406 1 96 235 THR A CA 1
ATOM 1872 C C . THR A 1 235 ? -6.305 -32.188 -20.219 1 96 235 THR A C 1
ATOM 1874 O O . THR A 1 235 ? -5.742 -31.781 -19.188 1 96 235 THR A O 1
ATOM 1877 N N . LEU A 1 236 ? -6.66 -31.375 -21.203 1 96.75 236 LEU A N 1
ATOM 1878 C CA . LEU A 1 236 ? -6.445 -29.922 -21.141 1 96.75 236 LEU A CA 1
ATOM 1879 C C . LEU A 1 236 ? -7.711 -29.203 -20.688 1 96.75 236 LEU A C 1
ATOM 1881 O O . LEU A 1 236 ? -8.812 -29.531 -21.125 1 96.75 236 LEU A O 1
ATOM 1885 N N . LEU A 1 237 ? -7.578 -28.297 -19.766 1 96.25 237 LEU A N 1
ATOM 1886 C CA . LEU A 1 237 ? -8.633 -27.453 -19.219 1 96.25 237 LEU A CA 1
ATOM 1887 C C . LEU A 1 237 ? -9.734 -28.297 -18.578 1 96.25 237 LEU A C 1
ATOM 1889 O O . LEU A 1 237 ? -10.914 -28.109 -18.875 1 96.25 237 LEU A O 1
ATOM 1893 N N . PRO A 1 238 ? -9.352 -29.234 -17.75 1 94.81 238 PRO A N 1
ATOM 1894 C CA . PRO A 1 238 ? -10.352 -30.156 -17.188 1 94.81 238 PRO A CA 1
ATOM 1895 C C . PRO A 1 238 ? -11.305 -29.453 -16.219 1 94.81 238 PRO A C 1
ATOM 1897 O O . PRO A 1 238 ? -12.477 -29.828 -16.109 1 94.81 238 PRO A O 1
ATOM 1900 N N . ALA A 1 239 ? -10.828 -28.5 -15.469 1 95.12 239 ALA A N 1
ATOM 1901 C CA . ALA A 1 239 ? -11.617 -27.828 -14.438 1 95.12 239 ALA A CA 1
ATOM 1902 C C . ALA A 1 239 ? -11.508 -26.312 -14.562 1 95.12 239 ALA A C 1
ATOM 1904 O O . ALA A 1 239 ? -11.367 -25.609 -13.555 1 95.12 239 ALA A O 1
ATOM 1905 N N . LEU A 1 240 ? -11.609 -25.797 -15.711 1 95.62 240 LEU A N 1
ATOM 1906 C CA . LEU A 1 240 ? -11.414 -24.375 -16 1 95.62 240 LEU A CA 1
ATOM 1907 C C . LEU A 1 240 ? -12.586 -23.547 -15.492 1 95.62 240 LEU A C 1
ATOM 1909 O O . LEU A 1 240 ? -13.711 -23.719 -15.961 1 95.62 240 LEU A O 1
ATOM 1913 N N . PRO A 1 241 ? -12.25 -22.688 -14.562 1 94.69 241 PRO A N 1
ATOM 1914 C CA . PRO A 1 241 ? -13.305 -21.766 -14.148 1 94.69 241 PRO A CA 1
ATOM 1915 C C . PRO A 1 241 ? -13.695 -20.781 -15.258 1 94.69 241 PRO A C 1
ATOM 1917 O O . PRO A 1 241 ? -12.844 -20.359 -16.047 1 94.69 241 PRO A O 1
ATOM 1920 N N . PRO A 1 242 ? -14.992 -20.375 -15.242 1 94.75 242 PRO A N 1
ATOM 1921 C CA . PRO A 1 242 ? -15.438 -19.422 -16.25 1 94.75 242 PRO A CA 1
ATOM 1922 C C . PRO A 1 242 ? -14.719 -18.078 -16.156 1 94.75 242 PRO A C 1
ATOM 1924 O O . PRO A 1 242 ? -14.68 -17.328 -17.141 1 94.75 242 PRO A O 1
ATOM 1927 N N . GLU A 1 243 ? -14.086 -17.766 -15.055 1 95.31 243 GLU A N 1
ATOM 1928 C CA . GLU A 1 243 ? -13.414 -16.5 -14.82 1 95.31 243 GLU A CA 1
ATOM 1929 C C . GLU A 1 243 ? -12.094 -16.422 -15.586 1 95.31 243 GLU A C 1
ATOM 1931 O O . GLU A 1 243 ? -11.492 -15.344 -15.688 1 95.31 243 GLU A O 1
ATOM 1936 N N . PHE A 1 244 ? -11.68 -17.547 -16.172 1 96.19 244 PHE A N 1
ATOM 1937 C CA . PHE A 1 244 ? -10.453 -17.594 -16.969 1 96.19 244 PHE A CA 1
ATOM 1938 C C . PHE A 1 244 ? -10.766 -17.922 -18.422 1 96.19 244 PHE A C 1
ATOM 1940 O O . PHE A 1 244 ? -10.352 -18.969 -18.922 1 96.19 244 PHE A O 1
ATOM 1947 N N . PRO A 1 245 ? -11.328 -17.078 -19.172 1 96.44 245 PRO A N 1
ATOM 1948 C CA . PRO A 1 245 ? -11.812 -17.406 -20.516 1 96.44 245 PRO A CA 1
ATOM 1949 C C . PRO A 1 245 ? -10.688 -17.547 -21.531 1 96.44 245 PRO A C 1
ATOM 1951 O O . PRO A 1 245 ? -10.867 -18.172 -22.578 1 96.44 245 PRO A O 1
ATOM 1954 N N . CYS A 1 246 ? -9.586 -16.875 -21.281 1 97.25 246 CYS A N 1
ATOM 1955 C CA . CYS A 1 246 ? -8.445 -16.984 -22.172 1 97.25 246 CYS A CA 1
ATOM 1956 C C . CYS A 1 246 ? -7.145 -17.125 -21.391 1 97.25 246 CYS A C 1
ATOM 1958 O O . CYS A 1 246 ? -7.098 -16.797 -20.203 1 97.25 246 CYS A O 1
ATOM 1960 N N . GLY A 1 247 ? -6.16 -17.688 -22.078 1 96.94 247 GLY A N 1
ATOM 1961 C CA . GLY A 1 247 ? -4.863 -17.844 -21.453 1 96.94 247 GLY A CA 1
ATOM 1962 C C . GLY A 1 247 ? -3.881 -18.641 -22.281 1 96.94 247 GLY A C 1
ATOM 1963 O O . GLY A 1 247 ? -4.223 -19.109 -23.375 1 96.94 247 GLY A O 1
ATOM 1964 N N . ARG A 1 248 ? -2.693 -18.609 -21.859 1 96.81 248 ARG A N 1
ATOM 1965 C CA . ARG A 1 248 ? -1.594 -19.359 -22.469 1 96.81 248 ARG A CA 1
ATOM 1966 C C . ARG A 1 248 ? -0.692 -19.969 -21.406 1 96.81 248 ARG A C 1
ATOM 1968 O O . ARG A 1 248 ? -0.425 -19.344 -20.375 1 96.81 248 ARG A O 1
ATOM 1975 N N . TRP A 1 249 ? -0.372 -21.156 -21.547 1 96.62 249 TRP A N 1
ATOM 1976 C CA . TRP A 1 249 ? 0.612 -21.844 -20.719 1 96.62 249 TRP A CA 1
ATOM 1977 C C . TRP A 1 249 ? 1.767 -22.375 -21.562 1 96.62 249 TRP A C 1
ATOM 1979 O O . TRP A 1 249 ? 1.561 -23.172 -22.469 1 96.62 249 TRP A O 1
ATOM 1989 N N . ILE A 1 250 ? 3.004 -21.922 -21.297 1 95 250 ILE A N 1
ATOM 1990 C CA . ILE A 1 250 ? 4.137 -22.297 -22.141 1 95 250 ILE A CA 1
ATOM 1991 C C . ILE A 1 250 ? 5.164 -23.062 -21.312 1 95 250 ILE A C 1
ATOM 1993 O O . ILE A 1 250 ? 5.414 -22.734 -20.156 1 95 250 ILE A O 1
ATOM 1997 N N . GLY A 1 251 ? 5.637 -24.062 -21.969 1 92.31 251 GLY A N 1
ATOM 1998 C CA . GLY A 1 251 ? 6.816 -24.734 -21.453 1 92.31 251 GLY A CA 1
ATOM 1999 C C . GLY A 1 251 ? 6.516 -25.641 -20.266 1 92.31 251 GLY A C 1
ATOM 2000 O O . GLY A 1 251 ? 7.383 -25.859 -19.406 1 92.31 251 GLY A O 1
ATOM 2001 N N . LEU A 1 252 ? 5.336 -26.094 -20.125 1 92.69 252 LEU A N 1
ATOM 2002 C CA . LEU A 1 252 ? 4.996 -27 -19.031 1 92.69 252 LEU A CA 1
ATOM 2003 C C . LEU A 1 252 ? 5.625 -28.375 -19.234 1 92.69 252 LEU A C 1
ATOM 2005 O O . LEU A 1 252 ? 5.457 -28.984 -20.297 1 92.69 252 LEU A O 1
ATOM 2009 N N . TYR A 1 253 ? 6.328 -28.781 -18.328 1 90.75 253 TYR A N 1
ATOM 2010 C CA . TYR A 1 253 ? 6.992 -30.078 -18.438 1 90.75 253 TYR A CA 1
ATOM 2011 C C . TYR A 1 253 ? 6.109 -31.188 -17.875 1 90.75 253 TYR A C 1
ATOM 2013 O O . TYR A 1 253 ? 5.645 -31.109 -16.734 1 90.75 253 TYR A O 1
ATOM 2021 N N . LEU A 1 254 ? 5.875 -32.188 -18.672 1 91.56 254 LEU A N 1
ATOM 2022 C CA . LEU A 1 254 ? 5.156 -33.375 -18.266 1 91.56 254 LEU A CA 1
ATOM 2023 C C . LEU A 1 254 ? 6.105 -34.562 -18.156 1 91.56 254 LEU A C 1
ATOM 2025 O O . LEU A 1 254 ? 6.832 -34.875 -19.109 1 91.56 254 LEU A O 1
ATOM 2029 N N . GLU A 1 255 ? 6.027 -35.125 -17.062 1 89.19 255 GLU A N 1
ATOM 2030 C CA . GLU A 1 255 ? 6.898 -36.281 -16.812 1 89.19 255 GLU A CA 1
ATOM 2031 C C . GLU A 1 255 ? 6.625 -37.406 -17.812 1 89.19 255 GLU A C 1
ATOM 2033 O O . GLU A 1 255 ? 5.469 -37.75 -18.062 1 89.19 255 GLU A O 1
ATOM 2038 N N . ASN A 1 256 ? 7.625 -37.938 -18.391 1 90.88 256 ASN A N 1
ATOM 2039 C CA . ASN A 1 256 ? 7.582 -39.062 -19.328 1 90.88 256 ASN A CA 1
ATOM 2040 C C . ASN A 1 256 ? 6.816 -38.688 -20.594 1 90.88 256 ASN A C 1
ATOM 2042 O O . ASN A 1 256 ? 6.164 -39.562 -21.203 1 90.88 256 ASN A O 1
ATOM 2046 N N . ILE A 1 257 ? 6.766 -37.5 -20.922 1 94.5 257 ILE A N 1
ATOM 2047 C CA . ILE A 1 257 ? 6.145 -37.062 -22.172 1 94.5 257 ILE A CA 1
ATOM 2048 C C . ILE A 1 257 ? 7.012 -35.969 -22.828 1 94.5 257 ILE A C 1
ATOM 2050 O O . ILE A 1 257 ? 7.633 -36.219 -23.859 1 94.5 257 ILE A O 1
ATOM 2054 N N . GLY A 1 258 ? 7.156 -34.844 -22.203 1 94.12 258 GLY A N 1
ATOM 2055 C CA . GLY A 1 258 ? 7.922 -33.719 -22.75 1 94.12 258 GLY A CA 1
ATOM 2056 C C . GLY A 1 258 ? 7.375 -32.375 -22.328 1 94.12 258 GLY A C 1
ATOM 2057 O O . GLY A 1 258 ? 6.863 -32.219 -21.219 1 94.12 258 GLY A O 1
ATOM 2058 N N . GLU A 1 259 ? 7.668 -31.391 -23.156 1 94.88 259 GLU A N 1
ATOM 2059 C CA . GLU A 1 259 ? 7.223 -30.031 -22.891 1 94.88 259 GLU A CA 1
ATOM 2060 C C . GLU A 1 259 ? 5.969 -29.688 -23.703 1 94.88 259 GLU A C 1
ATOM 2062 O O . GLU A 1 259 ? 5.941 -29.859 -24.922 1 94.88 259 GLU A O 1
ATOM 2067 N N . ILE A 1 260 ? 5.012 -29.266 -23.016 1 96.06 260 ILE A N 1
ATOM 2068 C CA . ILE A 1 260 ? 3.756 -28.953 -23.688 1 96.06 260 ILE A CA 1
ATOM 2069 C C . ILE A 1 260 ? 3.424 -27.469 -23.5 1 96.06 260 ILE A C 1
ATOM 2071 O O . ILE A 1 260 ? 3.662 -26.906 -22.438 1 96.06 260 ILE A O 1
ATOM 2075 N N . SER A 1 261 ? 2.973 -26.781 -24.5 1 96.94 261 SER A N 1
ATOM 2076 C CA . SER A 1 261 ? 2.434 -25.438 -24.484 1 96.94 261 SER A CA 1
ATOM 2077 C C . SER A 1 261 ? 1.045 -25.375 -25.109 1 96.94 261 SER A C 1
ATOM 2079 O O . SER A 1 261 ? 0.771 -26.094 -26.078 1 96.94 261 SER A O 1
ATOM 2081 N N . PHE A 1 262 ? 0.184 -24.609 -24.562 1 97.56 262 PHE A N 1
ATOM 2082 C CA . PHE A 1 262 ? -1.156 -24.516 -25.141 1 97.56 262 PHE A CA 1
ATOM 2083 C C . PHE A 1 262 ? -1.782 -23.156 -24.859 1 97.56 262 PHE A C 1
ATOM 2085 O O . PHE A 1 262 ? -1.311 -22.422 -23.984 1 97.56 262 PHE A O 1
ATOM 2092 N N . GLU A 1 263 ? -2.75 -22.797 -25.625 1 97.44 263 GLU A N 1
ATOM 2093 C CA . GLU A 1 263 ? -3.514 -21.562 -25.484 1 97.44 263 GLU A CA 1
ATOM 2094 C C . GLU A 1 263 ? -5.008 -21.812 -25.672 1 97.44 263 GLU A C 1
ATOM 2096 O O . GLU A 1 263 ? -5.402 -22.75 -26.375 1 97.44 263 GLU A O 1
ATOM 2101 N N . TRP A 1 264 ? -5.82 -21.078 -25.031 1 97.19 264 TRP A N 1
ATOM 2102 C CA . TRP A 1 264 ? -7.27 -21.203 -25.141 1 97.19 264 TRP A CA 1
ATOM 2103 C C . TRP A 1 264 ? -7.93 -19.828 -25.203 1 97.19 264 TRP A C 1
ATOM 2105 O O . TRP A 1 264 ? -7.348 -18.844 -24.75 1 97.19 264 TRP A O 1
ATOM 2115 N N . SER A 1 265 ? -8.992 -19.75 -25.766 1 96.06 265 SER A N 1
ATOM 2116 C CA . SER A 1 265 ? -9.867 -18.578 -25.875 1 96.06 265 SER A CA 1
ATOM 2117 C C . SER A 1 265 ? -11.336 -18.984 -25.828 1 96.06 265 SER A C 1
ATOM 2119 O O . SER A 1 265 ? -11.688 -20.109 -26.203 1 96.06 265 SER A O 1
ATOM 2121 N N . LYS A 1 266 ? -12.141 -18.078 -25.266 1 95.25 266 LYS A N 1
ATOM 2122 C CA . LYS A 1 266 ? -13.562 -18.359 -25.109 1 95.25 266 LYS A CA 1
ATOM 2123 C C . LYS A 1 266 ? -13.781 -19.688 -24.391 1 95.25 266 LYS A C 1
ATOM 2125 O O . LYS A 1 266 ? -14.633 -20.484 -24.812 1 95.25 266 LYS A O 1
ATOM 2130 N N . LYS A 1 267 ? -12.891 -20.031 -23.547 1 93.94 267 LYS A N 1
ATOM 2131 C CA . LYS A 1 267 ? -12.961 -21.203 -22.656 1 93.94 267 LYS A CA 1
ATOM 2132 C C . LYS A 1 267 ? -12.758 -22.5 -23.438 1 93.94 267 LYS A C 1
ATOM 2134 O O . LYS A 1 267 ? -13.18 -23.562 -22.984 1 93.94 267 LYS A O 1
ATOM 2139 N N . THR A 1 268 ? -12.148 -22.375 -24.625 1 95.31 268 THR A N 1
ATOM 2140 C CA . THR A 1 268 ? -11.898 -23.531 -25.469 1 95.31 268 THR A CA 1
ATOM 2141 C C . THR A 1 268 ? -10.445 -23.562 -25.938 1 95.31 268 THR A C 1
ATOM 2143 O O . THR A 1 268 ? -9.867 -22.516 -26.25 1 95.31 268 THR A O 1
ATOM 2146 N N . ILE A 1 269 ? -9.938 -24.766 -25.984 1 96.94 269 ILE A N 1
ATOM 2147 C CA . ILE A 1 269 ? -8.555 -24.938 -26.422 1 96.94 269 ILE A CA 1
ATOM 2148 C C . ILE A 1 269 ? -8.414 -24.5 -27.875 1 96.94 269 ILE A C 1
ATOM 2150 O O . ILE A 1 269 ? -9.305 -24.75 -28.703 1 96.94 269 ILE A O 1
ATOM 2154 N N . ARG A 1 270 ? -7.316 -23.891 -28.203 1 96.25 270 ARG A N 1
ATOM 2155 C CA . ARG A 1 270 ? -7.113 -23.375 -29.547 1 96.25 270 ARG A CA 1
ATOM 2156 C C . ARG A 1 270 ? -5.891 -24.016 -30.203 1 96.25 270 ARG A C 1
ATOM 2158 O O . ARG A 1 270 ? -5.898 -24.297 -31.391 1 96.25 270 ARG A O 1
ATOM 2165 N N . ARG A 1 271 ? -4.84 -24.125 -29.422 1 97 271 ARG A N 1
ATOM 2166 C CA . ARG A 1 271 ? -3.578 -24.641 -29.953 1 97 271 ARG A CA 1
ATOM 2167 C C . ARG A 1 271 ? -2.805 -25.391 -28.859 1 97 271 ARG A C 1
ATOM 2169 O O . ARG A 1 271 ? -2.797 -24.984 -27.703 1 97 271 ARG A O 1
ATOM 2176 N N . VAL A 1 272 ? -2.17 -26.438 -29.297 1 97.25 272 VAL A N 1
ATOM 2177 C CA . VAL A 1 272 ? -1.311 -27.219 -28.422 1 97.25 272 VAL A CA 1
ATOM 2178 C C . VAL A 1 272 ? -0.015 -27.578 -29.156 1 97.25 272 VAL A C 1
ATOM 2180 O O . VAL A 1 272 ? -0.039 -27.953 -30.328 1 97.25 272 VAL A O 1
ATOM 2183 N N . ILE A 1 273 ? 1.06 -27.344 -28.578 1 97.06 273 ILE A N 1
ATOM 2184 C CA . ILE A 1 273 ? 2.367 -27.75 -29.109 1 97.06 273 ILE A CA 1
ATOM 2185 C C . ILE A 1 273 ? 3.061 -28.672 -28.109 1 97.06 273 ILE A C 1
ATOM 2187 O O . ILE A 1 273 ? 3.195 -28.328 -26.922 1 97.06 273 ILE A O 1
ATOM 2191 N N . LEU A 1 274 ? 3.457 -29.828 -28.547 1 96.5 274 LEU A N 1
ATOM 2192 C CA . LEU A 1 274 ? 4.141 -30.797 -27.703 1 96.5 274 LEU A CA 1
ATOM 2193 C C . LEU A 1 274 ? 5.52 -31.125 -28.25 1 96.5 274 LEU A C 1
ATOM 2195 O O . LEU A 1 274 ? 5.633 -31.594 -29.391 1 96.5 274 LEU A O 1
ATOM 2199 N N . LYS A 1 275 ? 6.496 -30.766 -27.562 1 95.44 275 LYS A N 1
ATOM 2200 C CA . LYS A 1 275 ? 7.836 -31.281 -27.828 1 95.44 275 LYS A CA 1
ATOM 2201 C C . LYS A 1 275 ? 8.109 -32.562 -27.047 1 95.44 275 LYS A C 1
ATOM 2203 O O . LYS A 1 275 ? 8.391 -32.5 -25.844 1 95.44 275 LYS A O 1
ATOM 2208 N N . ALA A 1 276 ? 8.172 -33.656 -27.703 1 95.75 276 ALA A N 1
ATOM 2209 C CA . ALA A 1 276 ? 8.273 -34.969 -27.047 1 95.75 276 ALA A CA 1
ATOM 2210 C C . ALA A 1 276 ? 9.719 -35.281 -26.656 1 95.75 276 ALA A C 1
ATOM 2212 O O . ALA A 1 276 ? 10.641 -35 -27.422 1 95.75 276 ALA A O 1
ATOM 2213 N N . HIS A 1 277 ? 9.812 -35.781 -25.469 1 95.06 277 HIS A N 1
ATOM 2214 C CA . HIS A 1 277 ? 11.125 -36.188 -24.984 1 95.06 277 HIS A CA 1
ATOM 2215 C C . HIS A 1 277 ? 11.242 -37.688 -24.906 1 95.06 277 HIS A C 1
ATOM 2217 O O . HIS A 1 277 ? 12.344 -38.219 -24.766 1 95.06 277 HIS A O 1
ATOM 2223 N N . VAL A 1 278 ? 10.125 -38.344 -25 1 95.12 278 VAL A N 1
ATOM 2224 C CA . VAL A 1 278 ? 10.07 -39.781 -24.969 1 95.12 278 VAL A CA 1
ATOM 2225 C C . VAL A 1 278 ? 9.156 -40.312 -26.078 1 95.12 278 VAL A C 1
ATOM 2227 O O . VAL A 1 278 ? 8.367 -39.562 -26.641 1 95.12 278 VAL A O 1
ATOM 2230 N N . SER A 1 279 ? 9.383 -41.562 -26.359 1 95.62 279 SER A N 1
ATOM 2231 C CA . SER A 1 279 ? 8.516 -42.188 -27.328 1 95.62 279 SER A CA 1
ATOM 2232 C C . SER A 1 279 ? 7.438 -43.031 -26.625 1 95.62 279 SER A C 1
ATOM 2234 O O . SER A 1 279 ? 7.746 -43.969 -25.875 1 95.62 279 SER A O 1
ATOM 2236 N N . ARG A 1 280 ? 6.211 -42.656 -26.938 1 95.19 280 ARG A N 1
ATOM 2237 C CA . ARG A 1 280 ? 5.086 -43.375 -26.344 1 95.19 280 ARG A CA 1
ATOM 2238 C C . ARG A 1 280 ? 3.777 -43 -27.031 1 95.19 280 ARG A C 1
ATOM 2240 O O . ARG A 1 280 ? 3.752 -42.125 -27.906 1 95.19 280 ARG A O 1
ATOM 2247 N N . GLU A 1 281 ? 2.764 -43.75 -26.656 1 94.88 281 GLU A N 1
ATOM 2248 C CA . GLU A 1 281 ? 1.426 -43.406 -27.109 1 94.88 281 GLU A CA 1
ATOM 2249 C C . GLU A 1 281 ? 0.761 -42.406 -26.172 1 94.88 281 GLU A C 1
ATOM 2251 O O . GLU A 1 281 ? 0.903 -42.5 -24.953 1 94.88 281 GLU A O 1
ATOM 2256 N N . LEU A 1 282 ? 0.093 -41.438 -26.781 1 93.81 282 LEU A N 1
ATOM 2257 C CA . LEU A 1 282 ? -0.542 -40.406 -25.984 1 93.81 282 LEU A CA 1
ATOM 2258 C C . LEU A 1 282 ? -1.827 -39.906 -26.641 1 93.81 282 LEU A C 1
ATOM 2260 O O . LEU A 1 282 ? -1.94 -39.906 -27.875 1 93.81 282 LEU A O 1
ATOM 2264 N N . ALA A 1 283 ? -2.773 -39.594 -25.828 1 94.75 283 ALA A N 1
ATOM 2265 C CA . ALA A 1 283 ? -3.979 -38.938 -26.297 1 94.75 283 ALA A CA 1
ATOM 2266 C C . ALA A 1 283 ? -4.152 -37.562 -25.625 1 94.75 283 ALA A C 1
ATOM 2268 O O . ALA A 1 283 ? -3.871 -37.438 -24.422 1 94.75 283 ALA A O 1
ATOM 2269 N N . ILE A 1 284 ? -4.535 -36.594 -26.344 1 94.75 284 ILE A N 1
ATOM 2270 C CA . ILE A 1 284 ? -4.844 -35.281 -25.797 1 94.75 284 ILE A CA 1
ATOM 2271 C C . ILE A 1 284 ? -6.344 -35 -25.922 1 94.75 284 ILE A C 1
ATOM 2273 O O . ILE A 1 284 ? -6.914 -35.125 -27 1 94.75 284 ILE A O 1
ATOM 2277 N N . ILE A 1 285 ? -6.98 -34.688 -24.859 1 95 285 ILE A N 1
ATOM 2278 C CA . ILE A 1 285 ? -8.406 -34.406 -24.875 1 95 285 ILE A CA 1
ATOM 2279 C C . ILE A 1 285 ? -8.688 -33.094 -24.188 1 95 285 ILE A C 1
ATOM 2281 O O . ILE A 1 285 ? -7.859 -32.594 -23.406 1 95 285 ILE A O 1
ATOM 2285 N N . SER A 1 286 ? -9.734 -32.469 -24.438 1 95.25 286 SER A N 1
ATOM 2286 C CA . SER A 1 286 ? -10.227 -31.25 -23.812 1 95.25 286 SER A CA 1
ATOM 2287 C C . SER A 1 286 ? -11.75 -31.172 -23.859 1 95.25 286 SER A C 1
ATOM 2289 O O . SER A 1 286 ? -12.367 -31.609 -24.844 1 95.25 286 SER A O 1
ATOM 2291 N N . PRO A 1 287 ? -12.336 -30.688 -22.844 1 91.62 287 PRO A N 1
ATOM 2292 C CA . PRO A 1 287 ? -13.797 -30.578 -22.844 1 91.62 287 PRO A CA 1
ATOM 2293 C C . PRO A 1 287 ? -14.32 -29.75 -24.016 1 91.62 287 PRO A C 1
ATOM 2295 O O . PRO A 1 287 ? -13.742 -28.719 -24.359 1 91.62 287 PRO A O 1
ATOM 2298 N N . GLY A 1 288 ? -15.367 -30.234 -24.594 1 89.75 288 GLY A N 1
ATOM 2299 C CA . GLY A 1 288 ? -16.109 -29.469 -25.578 1 89.75 288 GLY A CA 1
ATOM 2300 C C . GLY A 1 288 ? -15.578 -29.625 -26.984 1 89.75 288 GLY A C 1
ATOM 2301 O O . GLY A 1 288 ? -16.125 -29.047 -27.938 1 89.75 288 GLY A O 1
ATOM 2302 N N . VAL A 1 289 ? -14.445 -30.312 -27.141 1 92.88 289 VAL A N 1
ATOM 2303 C CA . VAL A 1 289 ? -13.898 -30.5 -28.484 1 92.88 289 VAL A CA 1
ATOM 2304 C C . VAL A 1 289 ? -13.766 -32 -28.781 1 92.88 289 VAL A C 1
ATOM 2306 O O . VAL A 1 289 ? -13.508 -32.812 -27.875 1 92.88 289 VAL A O 1
ATOM 2309 N N . HIS A 1 290 ? -13.898 -32.375 -30.109 1 92.38 290 HIS A N 1
ATOM 2310 C CA . HIS A 1 290 ? -13.93 -33.781 -30.453 1 92.38 290 HIS A CA 1
ATOM 2311 C C . HIS A 1 290 ? -12.898 -34.125 -31.531 1 92.38 290 HIS A C 1
ATOM 2313 O O . HIS A 1 290 ? -12.523 -35.281 -31.688 1 92.38 290 HIS A O 1
ATOM 2319 N N . SER A 1 291 ? -12.523 -33.094 -32.344 1 94.25 291 SER A N 1
ATOM 2320 C CA . SER A 1 291 ? -11.531 -33.344 -33.375 1 94.25 291 SER A CA 1
ATOM 2321 C C . SER A 1 291 ? -10.586 -32.156 -33.5 1 94.25 291 SER A C 1
ATOM 2323 O O . SER A 1 291 ? -10.875 -31.047 -33.031 1 94.25 291 SER A O 1
ATOM 2325 N N . SER A 1 292 ? -9.492 -32.438 -34.094 1 94.25 292 SER A N 1
ATOM 2326 C CA . SER A 1 292 ? -8.492 -31.406 -34.312 1 94.25 292 SER A CA 1
ATOM 2327 C C . SER A 1 292 ? -7.578 -31.766 -35.469 1 94.25 292 SER A C 1
ATOM 2329 O O . SER A 1 292 ? -7.598 -32.906 -35.969 1 94.25 292 SER A O 1
ATOM 2331 N N . ARG A 1 293 ? -6.949 -30.719 -35.969 1 95.5 293 ARG A N 1
ATOM 2332 C CA . ARG A 1 293 ? -5.867 -30.953 -36.938 1 95.5 293 ARG A CA 1
ATOM 2333 C C . ARG A 1 293 ? -4.57 -31.297 -36.219 1 95.5 293 ARG A C 1
ATOM 2335 O O . ARG A 1 293 ? -4.129 -30.578 -35.312 1 95.5 293 ARG A O 1
ATOM 2342 N N . PHE A 1 294 ? -4.039 -32.469 -36.594 1 94.62 294 PHE A N 1
ATOM 2343 C CA . PHE A 1 294 ? -2.816 -33 -36 1 94.62 294 PHE A CA 1
ATOM 2344 C C . PHE A 1 294 ? -1.656 -32.906 -37 1 94.62 294 PHE A C 1
ATOM 2346 O O . PHE A 1 294 ? -1.729 -33.469 -38.094 1 94.62 294 PHE A O 1
ATOM 2353 N N . ARG A 1 295 ? -0.572 -32.125 -36.562 1 96.12 295 ARG A N 1
ATOM 2354 C CA . ARG A 1 295 ? 0.597 -31.938 -37.438 1 96.12 295 ARG A CA 1
ATOM 2355 C C . ARG A 1 295 ? 1.868 -32.406 -36.719 1 96.12 295 ARG A C 1
ATOM 2357 O O . ARG A 1 295 ? 1.994 -32.25 -35.5 1 96.12 295 ARG A O 1
ATOM 2364 N N . VAL A 1 296 ? 2.699 -32.969 -37.469 1 95.56 296 VAL A N 1
ATOM 2365 C CA . VAL A 1 296 ? 3.996 -33.406 -37 1 95.56 296 VAL A CA 1
ATOM 2366 C C . VAL A 1 296 ? 5.105 -32.562 -37.594 1 95.56 296 VAL A C 1
ATOM 2368 O O . VAL A 1 296 ? 5.176 -32.438 -38.844 1 95.56 296 VAL A O 1
ATOM 2371 N N . GLU A 1 297 ? 5.855 -31.984 -36.75 1 94.06 297 GLU A N 1
ATOM 2372 C CA . GLU A 1 297 ? 6.973 -31.156 -37.188 1 94.06 297 GLU A CA 1
ATOM 2373 C C . GLU A 1 297 ? 8.312 -31.797 -36.812 1 94.06 297 GLU A C 1
ATOM 2375 O O . GLU A 1 297 ? 8.562 -32.125 -35.656 1 94.06 297 GLU A O 1
ATOM 2380 N N . GLU A 1 298 ? 9.117 -32.031 -37.719 1 87.88 298 GLU A N 1
ATOM 2381 C CA . GLU A 1 298 ? 10.469 -32.531 -37.531 1 87.88 298 GLU A CA 1
ATOM 2382 C C . GLU A 1 298 ? 11.5 -31.562 -38.125 1 87.88 298 GLU A C 1
ATOM 2384 O O . GLU A 1 298 ? 11.406 -31.172 -39.281 1 87.88 298 GLU A O 1
ATOM 2389 N N . GLN A 1 299 ? 12.422 -31.203 -37.406 1 84.12 299 GLN A N 1
ATOM 2390 C CA . GLN A 1 299 ? 13.5 -30.312 -37.812 1 84.12 299 GLN A CA 1
ATOM 2391 C C . GLN A 1 299 ? 12.953 -29.031 -38.438 1 84.12 299 GLN A C 1
ATOM 2393 O O . GLN A 1 299 ? 13.391 -28.625 -39.531 1 84.12 299 GLN A O 1
ATOM 2398 N N . GLY A 1 300 ? 11.82 -28.516 -37.938 1 81.5 300 GLY A N 1
ATOM 2399 C CA . GLY A 1 300 ? 11.266 -27.234 -38.344 1 81.5 300 GLY A CA 1
ATOM 2400 C C . GLY A 1 300 ? 10.305 -27.359 -39.5 1 81.5 300 GLY A C 1
ATOM 2401 O O . GLY A 1 300 ? 9.805 -26.344 -40.031 1 81.5 300 GLY A O 1
ATOM 2402 N N . ARG A 1 301 ? 10.164 -28.641 -40.156 1 87.44 301 ARG A N 1
ATOM 2403 C CA . ARG A 1 301 ? 9.273 -28.844 -41.281 1 87.44 301 ARG A CA 1
ATOM 2404 C C . ARG A 1 301 ? 8.102 -29.75 -40.938 1 87.44 301 ARG A C 1
ATOM 2406 O O . ARG A 1 301 ? 8.273 -30.719 -40.188 1 87.44 301 ARG A O 1
ATOM 2413 N N . ILE A 1 302 ? 7.004 -29.391 -41.344 1 91.25 302 ILE A N 1
ATOM 2414 C CA . ILE A 1 302 ? 5.82 -30.219 -41.156 1 91.25 302 ILE A CA 1
ATOM 2415 C C . ILE A 1 302 ? 5.883 -31.438 -42.062 1 91.25 302 ILE A C 1
ATOM 2417 O O . ILE A 1 302 ? 5.926 -31.297 -43.312 1 91.25 302 ILE A O 1
ATOM 2421 N N . ILE A 1 303 ? 5.766 -32.625 -41.594 1 91.88 303 ILE A N 1
ATOM 2422 C CA . ILE A 1 303 ? 5.938 -33.844 -42.406 1 91.88 303 ILE A CA 1
ATOM 2423 C C . ILE A 1 303 ? 4.602 -34.562 -42.5 1 91.88 303 ILE A C 1
ATOM 2425 O O . ILE A 1 303 ? 4.449 -35.469 -43.344 1 91.88 303 ILE A O 1
ATOM 2429 N N . SER A 1 304 ? 3.682 -34.219 -41.656 1 92.31 304 SER A N 1
ATOM 2430 C CA . SER A 1 304 ? 2.375 -34.875 -41.688 1 92.31 304 SER A CA 1
ATOM 2431 C C . SER A 1 304 ? 1.279 -33.938 -41.188 1 92.31 304 SER A C 1
ATOM 2433 O O . SER A 1 304 ? 1.527 -33.094 -40.344 1 92.31 304 SER A O 1
ATOM 2435 N N . CYS A 1 305 ? 0.104 -34.031 -41.719 1 93.19 305 CYS A N 1
ATOM 2436 C CA . CYS A 1 305 ? -1.083 -33.281 -41.344 1 93.19 305 CYS A CA 1
ATOM 2437 C C . CYS A 1 305 ? -2.344 -34.125 -41.531 1 93.19 305 CYS A C 1
ATOM 2439 O O . CYS A 1 305 ? -2.674 -34.531 -42.625 1 93.19 305 CYS A O 1
ATOM 2441 N N . LYS A 1 306 ? -2.996 -34.344 -40.5 1 93.56 306 LYS A N 1
ATOM 2442 C CA . LYS A 1 306 ? -4.203 -35.188 -40.531 1 93.56 306 LYS A CA 1
ATOM 2443 C C . LYS A 1 306 ? -5.254 -34.656 -39.531 1 93.56 306 LYS A C 1
ATOM 2445 O O . LYS A 1 306 ? -4.914 -34 -38.562 1 93.56 306 LYS A O 1
ATOM 2450 N N . ILE A 1 307 ? -6.469 -34.906 -39.906 1 92.25 307 ILE A N 1
ATOM 2451 C CA . ILE A 1 307 ? -7.543 -34.656 -38.938 1 92.25 307 ILE A CA 1
ATOM 2452 C C . ILE A 1 307 ? -7.75 -35.875 -38.062 1 92.25 307 ILE A C 1
ATOM 2454 O O . ILE A 1 307 ? -7.844 -37 -38.562 1 92.25 307 ILE A O 1
ATOM 2458 N N . LYS A 1 308 ? -7.762 -35.656 -36.844 1 90.56 308 LYS A N 1
ATOM 2459 C CA . LYS A 1 308 ? -7.887 -36.781 -35.906 1 90.56 308 LYS A CA 1
ATOM 2460 C C . LYS A 1 308 ? -8.914 -36.469 -34.812 1 90.56 308 LYS A C 1
ATOM 2462 O O . LYS A 1 308 ? -9.117 -35.312 -34.438 1 90.56 308 LYS A O 1
ATOM 2467 N N . ASN A 1 309 ? -9.523 -37.625 -34.375 1 89.69 309 ASN A N 1
ATOM 2468 C CA . ASN A 1 309 ? -10.352 -37.5 -33.188 1 89.69 309 ASN A CA 1
ATOM 2469 C C . ASN A 1 309 ? -9.5 -37.438 -31.922 1 89.69 309 ASN A C 1
ATOM 2471 O O . ASN A 1 309 ? -8.469 -38.094 -31.828 1 89.69 309 ASN A O 1
ATOM 2475 N N . LEU A 1 310 ? -9.859 -36.656 -31 1 83.88 310 LEU A N 1
ATOM 2476 C CA . LEU A 1 310 ? -9.07 -36.375 -29.812 1 83.88 310 LEU A CA 1
ATOM 2477 C C . LEU A 1 310 ? -8.93 -37.625 -28.938 1 83.88 310 LEU A C 1
ATOM 2479 O O . LEU A 1 310 ? -7.938 -37.781 -28.219 1 83.88 310 LEU A O 1
ATOM 2483 N N . LEU A 1 311 ? -9.75 -38.5 -28.938 1 81.75 311 LEU A N 1
ATOM 2484 C CA . LEU A 1 311 ? -9.664 -39.688 -28.109 1 81.75 311 LEU A CA 1
ATOM 2485 C C . LEU A 1 311 ? -8.711 -40.719 -28.734 1 81.75 311 LEU A C 1
ATOM 2487 O O . LEU A 1 311 ? -8.273 -41.656 -28.062 1 81.75 311 LEU A O 1
ATOM 2491 N N . GLU A 1 312 ? -8.297 -40.406 -29.891 1 86.44 312 GLU A N 1
ATOM 2492 C CA . GLU A 1 312 ? -7.406 -41.312 -30.594 1 86.44 312 GLU A CA 1
ATOM 2493 C C . GLU A 1 312 ? -5.965 -41.156 -30.109 1 86.44 312 GLU A C 1
ATOM 2495 O O . GLU A 1 312 ? -5.457 -40.031 -30.031 1 86.44 312 GLU A O 1
ATOM 2500 N N . LYS A 1 313 ? -5.395 -42.25 -29.797 1 92.19 313 LYS A N 1
ATOM 2501 C CA . LYS A 1 313 ? -4.004 -42.219 -29.359 1 92.19 313 LYS A CA 1
ATOM 2502 C C . LYS A 1 313 ? -3.057 -42 -30.531 1 92.19 313 LYS A C 1
ATOM 2504 O O . LYS A 1 313 ? -3.285 -42.5 -31.625 1 92.19 313 LYS A O 1
ATOM 2509 N N . VAL A 1 314 ? -2.115 -41.219 -30.281 1 92.25 314 VAL A N 1
ATOM 2510 C CA . VAL A 1 314 ? -1.086 -40.938 -31.266 1 92.25 314 VAL A CA 1
ATOM 2511 C C . VAL A 1 314 ? 0.277 -41.375 -30.75 1 92.25 314 VAL A C 1
ATOM 2513 O O . VAL A 1 314 ? 0.553 -41.25 -29.547 1 92.25 314 VAL A O 1
ATOM 2516 N N . GLU A 1 315 ? 1.061 -41.875 -31.578 1 93.62 315 GLU A N 1
ATOM 2517 C CA . GLU A 1 315 ? 2.426 -42.25 -31.219 1 93.62 315 GLU A CA 1
ATOM 2518 C C . GLU A 1 315 ? 3.367 -41.062 -31.328 1 93.62 315 GLU A C 1
ATOM 2520 O O . GLU A 1 315 ? 3.516 -40.469 -32.406 1 93.62 315 GLU A O 1
ATOM 2525 N N . ILE A 1 316 ? 3.922 -40.688 -30.188 1 94.06 316 ILE A N 1
ATOM 2526 C CA . ILE A 1 316 ? 4.883 -39.594 -30.203 1 94.06 316 ILE A CA 1
ATOM 2527 C C . ILE A 1 316 ? 6.301 -40.156 -30.094 1 94.06 316 ILE A C 1
ATOM 2529 O O . ILE A 1 316 ? 6.531 -41.156 -29.422 1 94.06 316 ILE A O 1
ATOM 2533 N N . LYS A 1 317 ? 7.246 -39.531 -30.719 1 95.06 317 LYS A N 1
ATOM 2534 C CA . LYS A 1 317 ? 8.648 -39.938 -30.734 1 95.06 317 LYS A CA 1
ATOM 2535 C C . LYS A 1 317 ? 9.531 -38.844 -30.109 1 95.06 317 LYS A C 1
ATOM 2537 O O . LYS A 1 317 ? 9.305 -37.656 -30.312 1 95.06 317 LYS A O 1
ATOM 2542 N N . ALA A 1 318 ? 10.516 -39.406 -29.359 1 95.25 318 ALA A N 1
ATOM 2543 C CA . ALA A 1 318 ? 11.438 -38.469 -28.703 1 95.25 318 ALA A CA 1
ATOM 2544 C C . ALA A 1 318 ? 12.109 -37.562 -29.703 1 95.25 318 ALA A C 1
ATOM 2546 O O . ALA A 1 318 ? 12.57 -38 -30.766 1 95.25 318 ALA A O 1
ATOM 2547 N N . GLY A 1 319 ? 12.062 -36.219 -29.359 1 92.69 319 GLY A N 1
ATOM 2548 C CA . GLY A 1 319 ? 12.758 -35.25 -30.188 1 92.69 319 GLY A CA 1
ATOM 2549 C C . GLY A 1 319 ? 11.867 -34.594 -31.234 1 92.69 319 GLY A C 1
ATOM 2550 O O . GLY A 1 319 ? 12.289 -33.688 -31.953 1 92.69 319 GLY A O 1
ATOM 2551 N N . THR A 1 320 ? 10.664 -35.062 -31.375 1 94.75 320 THR A N 1
ATOM 2552 C CA . THR A 1 320 ? 9.727 -34.562 -32.375 1 94.75 320 THR A CA 1
ATOM 2553 C C . THR A 1 320 ? 8.734 -33.594 -31.766 1 94.75 320 THR A C 1
ATOM 2555 O O . THR A 1 320 ? 8.406 -33.688 -30.578 1 94.75 320 THR A O 1
ATOM 2558 N N . THR A 1 321 ? 8.352 -32.625 -32.562 1 96.44 321 THR A N 1
ATOM 2559 C CA . THR A 1 321 ? 7.367 -31.656 -32.125 1 96.44 321 THR A CA 1
ATOM 2560 C C . THR A 1 321 ? 6.012 -31.922 -32.75 1 96.44 321 THR A C 1
ATOM 2562 O O . THR A 1 321 ? 5.93 -32.188 -33.969 1 96.44 321 THR A O 1
ATOM 2565 N N . TYR A 1 322 ? 4.977 -31.891 -32.062 1 96.38 322 TYR A N 1
ATOM 2566 C CA . TYR A 1 322 ? 3.611 -32.125 -32.531 1 96.38 322 TYR A CA 1
ATOM 2567 C C . TYR A 1 322 ? 2.729 -30.906 -32.281 1 96.38 322 TYR A C 1
ATOM 2569 O O . TYR A 1 322 ? 2.85 -30.234 -31.266 1 96.38 322 TYR A O 1
ATOM 2577 N N . LEU A 1 323 ? 1.82 -30.703 -33.25 1 95.94 323 LEU A N 1
ATOM 2578 C CA . LEU A 1 323 ? 0.94 -29.547 -33.156 1 95.94 323 LEU A CA 1
ATOM 2579 C C . LEU A 1 323 ? -0.519 -29.953 -33.312 1 95.94 323 LEU A C 1
ATOM 2581 O O . LEU A 1 323 ? -0.846 -30.75 -34.219 1 95.94 323 LEU A O 1
ATOM 2585 N N . TRP A 1 324 ? -1.356 -29.562 -32.5 1 95.31 324 TRP A N 1
ATOM 2586 C CA . TRP A 1 324 ? -2.805 -29.656 -32.625 1 95.31 324 TRP A CA 1
ATOM 2587 C C . TRP A 1 324 ? -3.434 -28.266 -32.781 1 95.31 324 TRP A C 1
ATOM 2589 O O . TRP A 1 324 ? -3.182 -27.391 -31.938 1 95.31 324 TRP A O 1
ATOM 2599 N N . ASP A 1 325 ? -4.207 -28.047 -33.719 1 94.56 325 ASP A N 1
ATOM 2600 C CA . ASP A 1 325 ? -4.949 -26.797 -33.875 1 94.56 325 ASP A CA 1
ATOM 2601 C C . ASP A 1 325 ? -6.27 -27.031 -34.625 1 94.56 325 ASP A C 1
ATOM 2603 O O . ASP A 1 325 ? -6.672 -28.188 -34.812 1 94.56 325 ASP A O 1
ATOM 2607 N N . ARG A 1 326 ? -7.004 -26.031 -34.812 1 93 326 ARG A N 1
ATOM 2608 C CA . ARG A 1 326 ? -8.305 -26.109 -35.469 1 93 326 ARG A CA 1
ATOM 2609 C C . ARG A 1 326 ? -9.211 -27.109 -34.75 1 93 326 ARG A C 1
ATOM 2611 O O . ARG A 1 326 ? -9.758 -28.016 -35.375 1 93 326 ARG A O 1
ATOM 2618 N N . PHE A 1 327 ? -9.359 -26.875 -33.562 1 92.94 327 PHE A N 1
ATOM 2619 C CA . PHE A 1 327 ? -10.211 -27.734 -32.75 1 92.94 327 PHE A CA 1
ATOM 2620 C C . PHE A 1 327 ? -11.68 -27.516 -33.094 1 92.94 327 PHE A C 1
ATOM 2622 O O . PHE A 1 327 ? -12.117 -26.375 -33.281 1 92.94 327 PHE A O 1
ATOM 2629 N N . CYS A 1 328 ? -12.359 -28.609 -33.25 1 88.94 328 CYS A N 1
ATOM 2630 C CA . CYS A 1 328 ? -13.766 -28.516 -33.625 1 88.94 328 CYS A CA 1
ATOM 2631 C C . CYS A 1 328 ? -14.656 -29.078 -32.531 1 88.94 328 CYS A C 1
ATOM 2633 O O . CYS A 1 328 ? -14.328 -30.109 -31.922 1 88.94 328 CYS A O 1
ATOM 2635 N N . LYS A 1 329 ? -15.828 -28.375 -32.281 1 85.19 329 LYS A N 1
ATOM 2636 C CA . LYS A 1 329 ? -16.828 -28.781 -31.281 1 85.19 329 LYS A CA 1
ATOM 2637 C C . LYS A 1 329 ? -17.766 -29.828 -31.844 1 85.19 329 LYS A C 1
ATOM 2639 O O . LYS A 1 329 ? -18.047 -29.844 -33.062 1 85.19 329 LYS A O 1
ATOM 2644 N N . MET B 1 1 ? -17.188 34.906 2.432 1 71.44 1 MET B N 1
ATOM 2645 C CA . MET B 1 1 ? -16.781 33.781 3.262 1 71.44 1 MET B CA 1
ATOM 2646 C C . MET B 1 1 ? -15.781 32.906 2.52 1 71.44 1 MET B C 1
ATOM 2648 O O . MET B 1 1 ? -15.859 32.75 1.298 1 71.44 1 MET B O 1
ATOM 2652 N N . ILE B 1 2 ? -14.617 32.594 3.131 1 80.12 2 ILE B N 1
ATOM 2653 C CA . ILE B 1 2 ? -13.633 31.688 2.561 1 80.12 2 ILE B CA 1
ATOM 2654 C C . ILE B 1 2 ? -14 30.25 2.922 1 80.12 2 ILE B C 1
ATOM 2656 O O . ILE B 1 2 ? -14.18 29.938 4.098 1 80.12 2 ILE B O 1
ATOM 2660 N N . LYS B 1 3 ? -14.297 29.422 1.878 1 80.62 3 LYS B N 1
ATOM 2661 C CA . LYS B 1 3 ? -14.734 28.047 2.102 1 80.62 3 LYS B CA 1
ATOM 2662 C C . LYS B 1 3 ? -13.742 27.047 1.505 1 80.62 3 LYS B C 1
ATOM 2664 O O . LYS B 1 3 ? -13.023 27.375 0.56 1 80.62 3 LYS B O 1
ATOM 2669 N N . ILE B 1 4 ? -13.641 25.922 2.227 1 81.19 4 ILE B N 1
ATOM 2670 C CA . ILE B 1 4 ? -12.812 24.828 1.733 1 81.19 4 ILE B CA 1
ATOM 2671 C C . ILE B 1 4 ? -13.695 23.672 1.271 1 81.19 4 ILE B C 1
ATOM 2673 O O . ILE B 1 4 ? -14.586 23.234 2.008 1 81.19 4 ILE B O 1
ATOM 2677 N N . ALA B 1 5 ? -13.484 23.219 0.064 1 75.38 5 ALA B N 1
ATOM 2678 C CA . ALA B 1 5 ? -14.281 22.156 -0.533 1 75.38 5 ALA B CA 1
ATOM 2679 C C . ALA B 1 5 ? -13.68 20.781 -0.241 1 75.38 5 ALA B C 1
ATOM 2681 O O . ALA B 1 5 ? -14.367 19.766 -0.321 1 75.38 5 ALA B O 1
ATOM 2682 N N . GLN B 1 6 ? -12.508 20.797 0.127 1 79.88 6 GLN B N 1
ATOM 2683 C CA . GLN B 1 6 ? -11.773 19.562 0.344 1 79.88 6 GLN B CA 1
ATOM 2684 C C . GLN B 1 6 ? -12.375 18.75 1.491 1 79.88 6 GLN B C 1
ATOM 2686 O O . GLN B 1 6 ? -12.781 19.328 2.508 1 79.88 6 GLN B O 1
ATOM 2691 N N . SER B 1 7 ? -12.469 17.422 1.149 1 81.38 7 SER B N 1
ATOM 2692 C CA . SER B 1 7 ? -12.93 16.516 2.197 1 81.38 7 SER B CA 1
ATOM 2693 C C . SER B 1 7 ? -11.797 16.156 3.148 1 81.38 7 SER B C 1
ATOM 2695 O O . SER B 1 7 ? -10.664 15.922 2.715 1 81.38 7 SER B O 1
ATOM 2697 N N . PHE B 1 8 ? -12.062 16.141 4.383 1 89.62 8 PHE B N 1
ATOM 2698 C CA . PHE B 1 8 ? -11.062 15.812 5.391 1 89.62 8 PHE B CA 1
ATOM 2699 C C . PHE B 1 8 ? -11.352 14.445 6.004 1 89.62 8 PHE B C 1
ATOM 2701 O O . PHE B 1 8 ? -11.391 14.305 7.227 1 89.62 8 PHE B O 1
ATOM 2708 N N . LYS B 1 9 ? -11.492 13.508 5.086 1 92.81 9 LYS B N 1
ATOM 2709 C CA . LYS B 1 9 ? -11.711 12.117 5.469 1 92.81 9 LYS B CA 1
ATOM 2710 C C . LYS B 1 9 ? -10.727 11.195 4.766 1 92.81 9 LYS B C 1
ATOM 2712 O O . LYS B 1 9 ? -11.117 10.344 3.965 1 92.81 9 LYS B O 1
ATOM 2717 N N . PRO B 1 10 ? -9.43 11.328 5.145 1 96.88 10 PRO B N 1
ATOM 2718 C CA . PRO B 1 10 ? -8.461 10.398 4.555 1 96.88 10 PRO B CA 1
ATOM 2719 C C . PRO B 1 10 ? -8.734 8.945 4.934 1 96.88 10 PRO B C 1
ATOM 2721 O O . PRO B 1 10 ? -9.383 8.68 5.945 1 96.88 10 PRO B O 1
ATOM 2724 N N . TYR B 1 11 ? -8.328 8.023 4.082 1 97.5 11 TYR B N 1
ATOM 2725 C CA . TYR B 1 11 ? -8.633 6.621 4.348 1 97.5 11 TYR B CA 1
ATOM 2726 C C . TYR B 1 11 ? -7.504 5.711 3.881 1 97.5 11 TYR B C 1
ATOM 2728 O O . TYR B 1 11 ? -6.605 6.148 3.154 1 97.5 11 TYR B O 1
ATOM 2736 N N . ILE B 1 12 ? -7.461 4.535 4.371 1 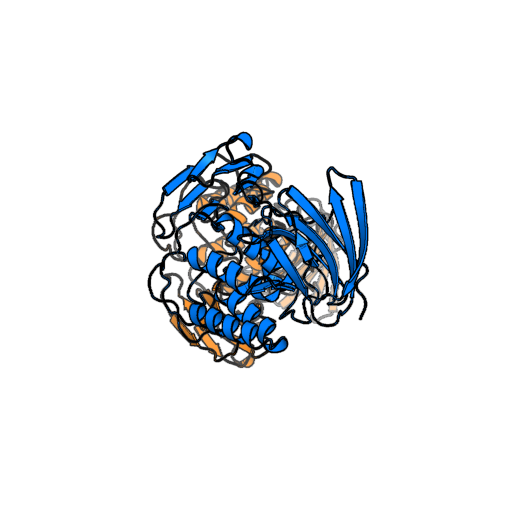97 12 ILE B N 1
ATOM 2737 C CA . ILE B 1 12 ? -6.527 3.479 4.004 1 97 12 ILE B CA 1
ATOM 2738 C C . ILE B 1 12 ? -7.285 2.176 3.775 1 97 12 ILE B C 1
ATOM 2740 O O . ILE B 1 12 ? -8.305 1.917 4.426 1 97 12 ILE B O 1
ATOM 2744 N N . MET B 1 13 ? -6.844 1.396 2.834 1 96.12 13 MET B N 1
ATOM 2745 C CA . MET B 1 13 ? -7.57 0.181 2.477 1 96.12 13 MET B CA 1
ATOM 2746 C C . MET B 1 13 ? -6.781 -1.062 2.875 1 96.12 13 MET B C 1
ATOM 2748 O O . MET B 1 13 ? -7.277 -2.182 2.76 1 96.12 13 MET B O 1
ATOM 2752 N N . GLU B 1 14 ? -5.559 -0.896 3.34 1 94.88 14 GLU B N 1
ATOM 2753 C CA . GLU B 1 14 ? -4.703 -2.014 3.727 1 94.88 14 GLU B CA 1
ATOM 2754 C C . GLU B 1 14 ? -5.125 -2.59 5.074 1 94.88 14 GLU B C 1
ATOM 2756 O O . GLU B 1 14 ? -5.09 -1.895 6.09 1 94.88 14 GLU B O 1
ATOM 2761 N N . PRO B 1 15 ? -5.484 -3.889 5.145 1 95.94 15 PRO B N 1
ATOM 2762 C CA . PRO B 1 15 ? -5.816 -4.5 6.434 1 95.94 15 PRO B CA 1
ATOM 2763 C C . PRO B 1 15 ? -4.633 -4.527 7.398 1 95.94 15 PRO B C 1
ATOM 2765 O O . PRO B 1 15 ? -3.525 -4.902 7.008 1 95.94 15 PRO B O 1
ATOM 2768 N N . GLY B 1 16 ? -4.902 -4.098 8.594 1 96.19 16 GLY B N 1
ATOM 2769 C CA . GLY B 1 16 ? -3.891 -4.203 9.633 1 96.19 16 GLY B CA 1
ATOM 2770 C C . GLY B 1 16 ? -3.029 -2.963 9.758 1 96.19 16 GLY B C 1
ATOM 2771 O O . GLY B 1 16 ? -2.154 -2.891 10.625 1 96.19 16 GLY B O 1
ATOM 2772 N N . ALA B 1 17 ? -3.232 -2.004 8.891 1 95.94 17 ALA B N 1
ATOM 2773 C CA . ALA B 1 17 ? -2.469 -0.762 8.984 1 95.94 17 ALA B CA 1
ATOM 2774 C C . ALA B 1 17 ? -2.781 -0.024 10.289 1 95.94 17 ALA B C 1
ATOM 2776 O O . ALA B 1 17 ? -3.938 0.035 10.711 1 95.94 17 ALA B O 1
ATOM 2777 N N . LYS B 1 18 ? -1.779 0.451 10.93 1 97 18 LYS B N 1
ATOM 2778 C CA . LYS B 1 18 ? -1.963 1.269 12.125 1 97 18 LYS B CA 1
ATOM 2779 C C . LYS B 1 18 ? -2.354 2.697 11.758 1 97 18 LYS B C 1
ATOM 2781 O O . LYS B 1 18 ? -1.696 3.336 10.93 1 97 18 LYS B O 1
ATOM 2786 N N . ILE B 1 19 ? -3.41 3.184 12.344 1 97.06 19 ILE B N 1
ATOM 2787 C CA . ILE B 1 19 ? -3.932 4.488 11.953 1 97.06 19 ILE B CA 1
ATOM 2788 C C . ILE B 1 19 ? -4.281 5.301 13.195 1 97.06 19 ILE B C 1
ATOM 2790 O O . ILE B 1 19 ? -4.781 4.754 14.18 1 97.06 19 ILE B O 1
ATOM 2794 N N . LEU B 1 20 ? -4.07 6.551 13.094 1 96.44 20 LEU B N 1
ATOM 2795 C CA . LEU B 1 20 ? -4.379 7.469 14.188 1 96.44 20 LEU B CA 1
ATOM 2796 C C . LEU B 1 20 ? -5.887 7.625 14.352 1 96.44 20 LEU B C 1
ATOM 2798 O O . LEU B 1 20 ? -6.617 7.723 13.367 1 96.44 20 LEU B O 1
ATOM 2802 N N . ILE B 1 21 ? -6.281 7.637 15.625 1 96.94 21 ILE B N 1
ATOM 2803 C CA . ILE B 1 21 ? -7.66 8.031 15.914 1 96.94 21 ILE B CA 1
ATOM 2804 C C . ILE B 1 21 ? -7.723 9.539 16.156 1 96.94 21 ILE B C 1
ATOM 2806 O O . ILE B 1 21 ? -7.293 10.016 17.219 1 96.94 21 ILE B O 1
ATOM 2810 N N . PRO B 1 22 ? -8.289 10.234 15.188 1 95.06 22 PRO B N 1
ATOM 2811 C CA . PRO B 1 22 ? -8.305 11.695 15.328 1 95.06 22 PRO B CA 1
ATOM 2812 C C . PRO B 1 22 ? -8.961 12.164 16.625 1 95.06 22 PRO B C 1
ATOM 2814 O O . 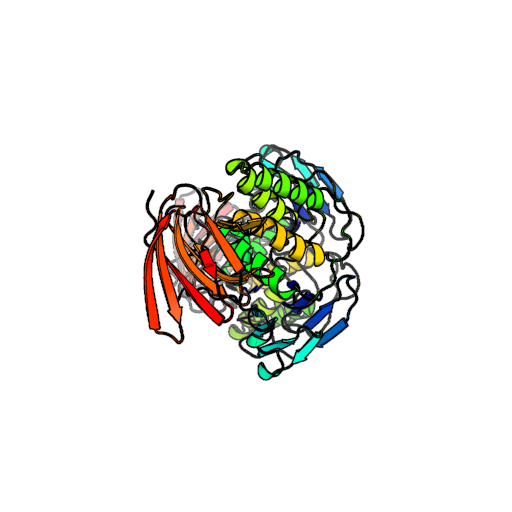PRO B 1 22 ? -9.992 11.625 17.016 1 95.06 22 PRO B O 1
ATOM 2817 N N . GLY B 1 23 ? -8.312 13.172 17.266 1 91.5 23 GLY B N 1
ATOM 2818 C CA . GLY B 1 23 ? -8.859 13.758 18.469 1 91.5 23 GLY B CA 1
ATOM 2819 C C . GLY B 1 23 ? -8.414 13.047 19.734 1 91.5 23 GLY B C 1
ATOM 2820 O O . GLY B 1 23 ? -8.906 13.336 20.828 1 91.5 23 GLY B O 1
ATOM 2821 N N . SER B 1 24 ? -7.566 12.109 19.656 1 93.12 24 SER B N 1
ATOM 2822 C CA . SER B 1 24 ? -7.07 11.367 20.797 1 93.12 24 SER B CA 1
ATOM 2823 C C . SER B 1 24 ? -5.586 11.047 20.656 1 93.12 24 SER B C 1
ATOM 2825 O O . SER B 1 24 ? -4.965 11.398 19.656 1 93.12 24 SER B O 1
ATOM 2827 N N . THR B 1 25 ? -5.039 10.461 21.703 1 94.75 25 THR B N 1
ATOM 2828 C CA . THR B 1 25 ? -3.672 9.953 21.672 1 94.75 25 THR B CA 1
ATOM 2829 C C . THR B 1 25 ? -3.658 8.438 21.547 1 94.75 25 THR B C 1
ATOM 2831 O O . THR B 1 25 ? -2.848 7.766 22.188 1 94.75 25 THR B O 1
ATOM 2834 N N . LEU B 1 26 ? -4.691 7.934 20.828 1 96.81 26 LEU B N 1
ATOM 2835 C CA . LEU B 1 26 ? -4.824 6.504 20.562 1 96.81 26 LEU B CA 1
ATOM 2836 C C . LEU B 1 26 ? -4.633 6.207 19.078 1 96.81 26 LEU B C 1
ATOM 2838 O O . LEU B 1 26 ? -4.762 7.102 18.234 1 96.81 26 LEU B O 1
ATOM 2842 N N . TYR B 1 27 ? -4.273 5.062 18.781 1 97.81 27 TYR B N 1
ATOM 2843 C CA . TYR B 1 27 ? -4.285 4.598 17.406 1 97.81 27 TYR B CA 1
ATOM 2844 C C . TYR B 1 27 ? -4.934 3.223 17.297 1 97.81 27 TYR B C 1
ATOM 2846 O O . TYR B 1 27 ? -5.051 2.506 18.297 1 97.81 27 TYR B O 1
ATOM 2854 N N . ALA B 1 28 ? -5.395 2.932 16.188 1 98.44 28 ALA B N 1
ATOM 2855 C CA . ALA B 1 28 ? -6.113 1.68 15.969 1 98.44 28 ALA B CA 1
ATOM 2856 C C . ALA B 1 28 ? -5.41 0.816 14.93 1 98.44 28 ALA B C 1
ATOM 2858 O O . ALA B 1 28 ? -4.73 1.337 14.039 1 98.44 28 ALA B O 1
ATOM 2859 N N . GLN B 1 29 ? -5.391 -0.395 15.07 1 98.31 29 GLN B N 1
ATOM 2860 C CA . GLN B 1 29 ? -5.07 -1.401 14.062 1 98.31 29 GLN B CA 1
ATOM 2861 C C . GLN B 1 29 ? -6.312 -2.186 13.648 1 98.31 29 GLN B C 1
ATOM 2863 O O . GLN B 1 29 ? -6.852 -2.961 14.438 1 98.31 29 GLN B O 1
ATOM 2868 N N . VAL B 1 30 ? -6.699 -2.004 12.43 1 98.19 30 VAL B N 1
ATOM 2869 C CA . VAL B 1 30 ? -8.016 -2.502 12.039 1 98.19 30 VAL B CA 1
ATOM 2870 C C . VAL B 1 30 ? -7.871 -3.533 10.922 1 98.19 30 VAL B C 1
ATOM 2872 O O . VAL B 1 30 ? -7.207 -3.277 9.922 1 98.19 30 VAL B O 1
ATOM 2875 N N . PHE B 1 31 ? -8.383 -4.68 11.109 1 97.38 31 PHE B N 1
ATOM 2876 C CA . PHE B 1 31 ? -8.547 -5.746 10.125 1 97.38 31 PHE B CA 1
ATOM 2877 C C . PHE B 1 31 ? -10.023 -5.945 9.789 1 97.38 31 PHE B C 1
ATOM 2879 O O . PHE B 1 31 ? -10.898 -5.438 10.492 1 97.38 31 PHE B O 1
ATOM 2886 N N . PRO B 1 32 ? -10.305 -6.684 8.727 1 96.69 32 PRO B N 1
ATOM 2887 C CA . PRO B 1 32 ? -11.711 -6.906 8.375 1 96.69 32 PRO B CA 1
ATOM 2888 C C . PRO B 1 32 ? -12.5 -7.582 9.492 1 96.69 32 PRO B C 1
ATOM 2890 O O . PRO B 1 32 ? -13.648 -7.211 9.758 1 96.69 32 PRO B O 1
ATOM 2893 N N . SER B 1 33 ? -11.922 -8.477 10.242 1 96.56 33 SER B N 1
ATOM 2894 C CA . SER B 1 33 ? -12.695 -9.203 11.242 1 96.56 33 SER B CA 1
ATOM 2895 C C . SER B 1 33 ? -12.195 -8.898 12.656 1 96.56 33 SER B C 1
ATOM 2897 O O . SER B 1 33 ? -12.617 -9.547 13.617 1 96.56 33 SER B O 1
ATOM 2899 N N . LEU B 1 34 ? -11.281 -7.977 12.781 1 97.25 34 LEU B N 1
ATOM 2900 C CA . LEU B 1 34 ? -10.672 -7.676 14.07 1 97.25 34 LEU B CA 1
ATOM 2901 C C . LEU B 1 34 ? -10.25 -6.211 14.141 1 97.25 34 LEU B C 1
ATOM 2903 O O . LEU B 1 34 ? -9.727 -5.66 13.172 1 97.25 34 LEU B O 1
ATOM 2907 N N . TRP B 1 35 ? -10.555 -5.543 15.242 1 98 35 TRP B N 1
ATOM 2908 C CA . TRP B 1 35 ? -10.023 -4.207 15.484 1 98 35 TRP B CA 1
ATOM 2909 C C . TRP B 1 35 ? -9.391 -4.117 16.875 1 98 35 TRP B C 1
ATOM 2911 O O . TRP B 1 35 ? -9.852 -4.77 17.812 1 98 35 TRP B O 1
ATOM 2921 N N . ARG B 1 36 ? -8.359 -3.414 16.984 1 98.31 36 ARG B N 1
ATOM 2922 C CA . ARG B 1 36 ? -7.633 -3.17 18.219 1 98.31 36 ARG B CA 1
ATOM 2923 C C . ARG B 1 36 ? -7.328 -1.687 18.391 1 98.31 36 ARG B C 1
ATOM 2925 O O . ARG B 1 36 ? -7.035 -0.99 17.422 1 98.31 36 ARG B O 1
ATOM 2932 N N . ILE B 1 37 ? -7.426 -1.226 19.562 1 98.56 37 ILE B N 1
ATOM 2933 C CA . ILE B 1 37 ? -7.062 0.143 19.906 1 98.56 37 ILE B CA 1
ATOM 2934 C C . ILE B 1 37 ? -5.891 0.128 20.891 1 98.56 37 ILE B C 1
ATOM 2936 O O . ILE B 1 37 ? -5.906 -0.62 21.875 1 98.56 37 ILE B O 1
ATOM 2940 N N . PHE B 1 38 ? -4.961 0.964 20.641 1 98.06 38 PHE B N 1
ATOM 2941 C CA . PHE B 1 38 ? -3.758 1.004 21.469 1 98.06 38 PHE B CA 1
ATOM 2942 C C . PHE B 1 38 ? -3.514 2.41 22 1 98.06 38 PHE B C 1
ATOM 2944 O O . PHE B 1 38 ? -3.902 3.396 21.375 1 98.06 38 PHE B O 1
ATOM 2951 N N . SER B 1 39 ? -2.877 2.438 23.156 1 96.81 39 SER B N 1
ATOM 2952 C CA . SER B 1 39 ? -2.393 3.703 23.688 1 96.81 39 SER B CA 1
ATOM 2953 C C . SER B 1 39 ? -1.084 4.121 23.031 1 96.81 39 SER B C 1
ATOM 2955 O O . SER B 1 39 ? -0.532 3.385 22.219 1 96.81 39 SER B O 1
ATOM 2957 N N . SER B 1 40 ? -0.613 5.293 23.375 1 93.38 40 SER B N 1
ATOM 2958 C CA . SER B 1 40 ? 0.649 5.801 22.844 1 93.38 40 SER B CA 1
ATOM 2959 C C . SER B 1 40 ? 1.812 4.883 23.203 1 93.38 40 SER B C 1
ATOM 2961 O O . SER B 1 40 ? 2.801 4.801 22.484 1 93.38 40 SER B O 1
ATOM 2963 N N . SER B 1 41 ? 1.688 4.156 24.312 1 94.12 41 SER B N 1
ATOM 2964 C CA . SER B 1 41 ? 2.73 3.248 24.766 1 94.12 41 SER B CA 1
ATOM 2965 C C . SER B 1 41 ? 2.506 1.834 24.234 1 94.12 41 SER B C 1
ATOM 2967 O O . SER B 1 41 ? 3.113 0.88 24.734 1 94.12 41 SER B O 1
ATOM 2969 N N . HIS B 1 42 ? 1.541 1.674 23.375 1 94.69 42 HIS B N 1
ATOM 2970 C CA . HIS B 1 42 ? 1.249 0.42 22.688 1 94.69 42 HIS B CA 1
ATOM 2971 C C . HIS B 1 42 ? 0.541 -0.563 23.609 1 94.69 42 HIS B C 1
ATOM 2973 O O . HIS B 1 42 ? 0.635 -1.778 23.422 1 94.69 42 HIS B O 1
ATOM 2979 N N . GLU B 1 43 ? -0.046 -0.007 24.594 1 96.62 43 GLU B N 1
ATOM 2980 C CA . GLU B 1 43 ? -0.891 -0.854 25.422 1 96.62 43 GLU B CA 1
ATOM 2981 C C . GLU B 1 43 ? -2.262 -1.067 24.797 1 96.62 43 GLU B C 1
ATOM 2983 O O . GLU B 1 43 ? -2.852 -0.132 24.25 1 96.62 43 GLU B O 1
ATOM 2988 N N . LEU B 1 44 ? -2.689 -2.256 24.875 1 97.56 44 LEU B N 1
ATOM 2989 C CA . LEU B 1 44 ? -4.004 -2.576 24.328 1 97.56 44 LEU B CA 1
ATOM 2990 C C . LEU B 1 44 ? -5.113 -1.975 25.188 1 97.56 44 LEU B C 1
ATOM 2992 O O . LEU B 1 44 ? -5.27 -2.344 26.359 1 97.56 44 LEU B O 1
ATOM 2996 N N . VAL B 1 45 ? -5.84 -1.102 24.641 1 97.69 45 VAL B N 1
ATOM 2997 C CA . VAL B 1 45 ? -6.906 -0.395 25.328 1 97.69 45 VAL B CA 1
ATOM 2998 C C . VAL B 1 45 ? -8.227 -1.131 25.141 1 97.69 45 VAL B C 1
ATOM 3000 O O . VAL B 1 45 ? -9.031 -1.247 26.078 1 97.69 45 VAL B O 1
ATOM 3003 N N . ASN B 1 46 ? -8.492 -1.525 23.938 1 97.94 46 ASN B N 1
ATOM 3004 C CA . ASN B 1 46 ? -9.734 -2.186 23.562 1 97.94 46 ASN B CA 1
ATOM 3005 C C . ASN B 1 46 ? -9.555 -3.057 22.328 1 97.94 46 ASN B C 1
ATOM 3007 O O . ASN B 1 46 ? -8.641 -2.83 21.531 1 97.94 46 ASN B O 1
ATOM 3011 N N . GLU B 1 47 ? -10.312 -4.062 22.234 1 97.75 47 GLU B N 1
ATOM 3012 C CA . GLU B 1 47 ? -10.273 -4.965 21.078 1 97.75 47 GLU B CA 1
ATOM 3013 C C . GLU B 1 47 ? -11.641 -5.582 20.828 1 97.75 47 GLU B C 1
ATOM 3015 O O . GLU B 1 47 ? -12.469 -5.684 21.734 1 97.75 47 GLU B O 1
ATOM 3020 N N . GLY B 1 48 ? -11.891 -5.863 19.625 1 97.19 48 GLY B N 1
ATOM 3021 C CA . GLY B 1 48 ? -13.148 -6.5 19.281 1 97.19 48 GLY B CA 1
ATOM 3022 C C . GLY B 1 48 ? -13.086 -7.281 17.984 1 97.19 48 GLY B C 1
ATOM 3023 O O . GLY B 1 48 ? -12.227 -7.027 17.141 1 97.19 48 GLY B O 1
ATOM 3024 N N . ARG B 1 49 ? -13.977 -8.242 17.875 1 96 49 ARG B N 1
ATOM 3025 C CA . ARG B 1 49 ? -14.109 -9.055 16.672 1 96 49 ARG B CA 1
ATOM 3026 C C . ARG B 1 49 ? -15.414 -8.75 15.938 1 96 49 ARG B C 1
ATOM 3028 O O . ARG B 1 49 ? -16.406 -8.391 16.562 1 96 49 ARG B O 1
ATOM 3035 N N . VAL B 1 50 ? -15.305 -8.797 14.672 1 94.19 50 VAL B N 1
ATOM 3036 C CA . VAL B 1 50 ? -16.484 -8.617 13.828 1 94.19 50 VAL B CA 1
ATOM 3037 C C . VAL B 1 50 ? -16.75 -9.891 13.023 1 94.19 50 VAL B C 1
ATOM 3039 O O . VAL B 1 50 ? -15.875 -10.344 12.281 1 94.19 50 VAL B O 1
ATOM 3042 N N . PRO B 1 51 ? -17.859 -10.508 13.211 1 90.75 51 PRO B N 1
ATOM 3043 C CA . PRO B 1 51 ? -18.156 -11.719 12.453 1 90.75 51 PRO B CA 1
ATOM 3044 C C . PRO B 1 51 ? -18.406 -11.445 10.977 1 90.75 51 PRO B C 1
ATOM 3046 O O . PRO B 1 51 ? -19.375 -10.75 10.625 1 90.75 51 PRO B O 1
ATOM 3049 N N . ILE B 1 52 ? -17.547 -11.898 10.188 1 92.31 52 ILE B N 1
ATOM 3050 C CA . ILE B 1 52 ? -17.719 -11.703 8.75 1 92.31 52 ILE B CA 1
ATOM 3051 C C . ILE B 1 52 ? -17.312 -12.977 8.008 1 92.31 52 ILE B C 1
ATOM 3053 O O . ILE B 1 52 ? -16.641 -13.852 8.57 1 92.31 52 ILE B O 1
ATOM 3057 N N . GLN B 1 53 ? -17.797 -13 6.805 1 88.94 53 GLN B N 1
ATOM 3058 C CA . GLN B 1 53 ? -17.359 -14.031 5.871 1 88.94 53 GLN B CA 1
ATOM 3059 C C . GLN B 1 53 ? -16.547 -13.438 4.73 1 88.94 53 GLN B C 1
ATOM 3061 O O . GLN B 1 53 ? -17.062 -12.688 3.91 1 88.94 53 GLN B O 1
ATOM 3066 N N . GLY B 1 54 ? -15.406 -13.836 4.672 1 89.44 54 GLY B N 1
ATOM 3067 C CA . GLY B 1 54 ? -14.523 -13.297 3.652 1 89.44 54 GLY B CA 1
ATOM 3068 C C . GLY B 1 54 ? -14.461 -14.156 2.404 1 89.44 54 GLY B C 1
ATOM 3069 O O . GLY B 1 54 ? -15.078 -15.219 2.344 1 89.44 54 GLY B O 1
ATOM 3070 N N . PRO B 1 55 ? -13.664 -13.664 1.432 1 91.44 55 PRO B N 1
ATOM 3071 C CA . PRO B 1 55 ? -12.945 -12.391 1.332 1 91.44 55 PRO B CA 1
ATOM 3072 C C . PRO B 1 55 ? -13.867 -11.219 1.007 1 91.44 55 PRO B C 1
ATOM 3074 O O . PRO B 1 55 ? -14.797 -11.359 0.207 1 91.44 55 PRO B O 1
ATOM 3077 N N . LEU B 1 56 ? -13.602 -10.086 1.589 1 92.5 56 LEU B N 1
ATOM 3078 C CA . LEU B 1 56 ? -14.383 -8.875 1.345 1 92.5 56 LEU B CA 1
ATOM 3079 C C . LEU B 1 56 ? -13.977 -8.219 0.033 1 92.5 56 LEU B C 1
ATOM 3081 O O . LEU B 1 56 ? -12.797 -8.242 -0.335 1 92.5 56 LEU B O 1
ATOM 3085 N N . GLN B 1 57 ? -14.906 -7.629 -0.615 1 89.44 57 GLN B N 1
ATOM 3086 C CA . GLN B 1 57 ? -14.625 -6.906 -1.85 1 89.44 57 GLN B CA 1
ATOM 3087 C C . GLN B 1 57 ? -14.156 -5.484 -1.559 1 89.44 57 GLN B C 1
ATOM 3089 O O . GLN B 1 57 ? -13.367 -4.914 -2.318 1 89.44 57 GLN B O 1
ATOM 3094 N N . ARG B 1 58 ? -14.758 -4.984 -0.512 1 93.19 58 ARG B N 1
ATOM 3095 C CA . ARG B 1 58 ? -14.406 -3.619 -0.13 1 93.19 58 ARG B CA 1
ATOM 3096 C C . ARG B 1 58 ? -14.023 -3.545 1.345 1 93.19 58 ARG B C 1
ATOM 3098 O O . ARG B 1 58 ? -14.633 -4.211 2.182 1 93.19 58 ARG B O 1
ATOM 3105 N N . PHE B 1 59 ? -13.07 -2.898 1.66 1 96.81 59 PHE B N 1
ATOM 3106 C CA . PHE B 1 59 ? -12.602 -2.617 3.014 1 96.81 59 PHE B CA 1
ATOM 3107 C C . PHE B 1 59 ? -11.844 -1.295 3.062 1 96.81 59 PHE B C 1
ATOM 3109 O O . PHE B 1 59 ? -10.906 -1.082 2.291 1 96.81 59 PHE B O 1
ATOM 3116 N N . ALA B 1 60 ? -12.312 -0.369 3.859 1 97.69 60 ALA B N 1
ATOM 3117 C CA . ALA B 1 60 ? -11.633 0.92 3.992 1 97.69 60 ALA B CA 1
ATOM 3118 C C . ALA B 1 60 ? -11.781 1.473 5.406 1 97.69 60 ALA B C 1
ATOM 3120 O O . ALA B 1 60 ? -12.812 1.276 6.051 1 97.69 60 ALA B O 1
ATOM 3121 N N . VAL B 1 61 ? -10.789 2.035 5.922 1 98.19 61 VAL B N 1
ATOM 3122 C CA . VAL B 1 61 ? -10.781 2.699 7.223 1 98.19 61 VAL B CA 1
ATOM 3123 C C . VAL B 1 61 ? -10.602 4.203 7.031 1 98.19 61 VAL B C 1
ATOM 3125 O O . VAL B 1 61 ? -9.555 4.656 6.555 1 98.19 61 VAL B O 1
ATOM 3128 N N . PHE B 1 62 ? -11.609 4.992 7.457 1 97.44 62 PHE B N 1
ATOM 3129 C CA . PHE B 1 62 ? -11.609 6.438 7.27 1 97.44 62 PHE B CA 1
ATOM 3130 C C . PHE B 1 62 ? -11.32 7.152 8.586 1 97.44 62 PHE B C 1
ATOM 3132 O O . PHE B 1 62 ? -11.797 6.742 9.641 1 97.44 62 PHE B O 1
ATOM 3139 N N . GLN B 1 63 ? -10.539 8.156 8.516 1 96.31 63 GLN B N 1
ATOM 3140 C CA . GLN B 1 63 ? -10.398 9.086 9.633 1 96.31 63 GLN B CA 1
ATOM 3141 C C . GLN B 1 63 ? -11.391 10.242 9.516 1 96.31 63 GLN B C 1
ATOM 3143 O O . GLN B 1 63 ? -11.5 10.867 8.461 1 96.31 63 GLN B O 1
ATOM 3148 N N . ASN B 1 64 ? -12.125 10.484 10.508 1 93.56 64 ASN B N 1
ATOM 3149 C CA . ASN B 1 64 ? -13.008 11.648 10.555 1 93.56 64 ASN B CA 1
ATOM 3150 C C . ASN B 1 64 ? -12.32 12.836 11.219 1 93.56 64 ASN B C 1
ATOM 3152 O O . ASN B 1 64 ? -12.312 12.961 12.445 1 93.56 64 ASN B O 1
ATOM 3156 N N . LEU B 1 65 ? -11.852 13.75 10.391 1 93.19 65 LEU B N 1
ATOM 3157 C CA . LEU B 1 65 ? -11.078 14.867 10.93 1 93.19 65 LEU B CA 1
ATOM 3158 C C . LEU B 1 65 ? -11.984 16.031 11.281 1 93.19 65 LEU B C 1
ATOM 3160 O O . LEU B 1 65 ? -11.508 17.078 11.727 1 93.19 65 LEU B O 1
ATOM 3164 N N . ASN B 1 66 ? -13.281 15.844 11.133 1 89.31 66 ASN B N 1
ATOM 3165 C CA . ASN B 1 66 ? -14.25 16.844 11.547 1 89.31 66 ASN B CA 1
ATOM 3166 C C . ASN B 1 66 ? -14.789 16.562 12.945 1 89.31 66 ASN B C 1
ATOM 3168 O O . ASN B 1 66 ? -14.961 17.484 13.75 1 89.31 66 ASN B O 1
ATOM 3172 N N . ARG B 1 67 ? -15.008 15.289 13.211 1 87.19 67 ARG B N 1
ATOM 3173 C CA . ARG B 1 67 ? -15.664 14.914 14.461 1 87.19 67 ARG B CA 1
ATOM 3174 C C . ARG B 1 67 ? -14.711 14.133 15.359 1 87.19 67 ARG B C 1
ATOM 3176 O O . ARG B 1 67 ? -14.961 13.984 16.562 1 87.19 67 ARG B O 1
ATOM 3183 N N . GLY B 1 68 ? -13.688 13.695 14.734 1 90.5 68 GLY B N 1
ATOM 3184 C CA . GLY B 1 68 ? -12.836 12.781 15.469 1 90.5 68 GLY B CA 1
ATOM 3185 C C . GLY B 1 68 ? -13.266 11.328 15.336 1 90.5 68 GLY B C 1
ATOM 3186 O O . GLY B 1 68 ? -14.422 11.047 15.023 1 90.5 68 GLY B O 1
ATOM 3187 N N . GLY B 1 69 ? -12.289 10.461 15.414 1 94.69 69 GLY B N 1
ATOM 3188 C CA . GLY B 1 69 ? -12.594 9.039 15.352 1 94.69 69 GLY B CA 1
ATOM 3189 C C . GLY B 1 69 ? -12.281 8.422 14 1 94.69 69 GLY B C 1
ATOM 3190 O O . GLY B 1 69 ? -11.727 9.086 13.125 1 94.69 69 GLY B O 1
ATOM 3191 N N . VAL B 1 70 ? -12.602 7.152 13.969 1 97 70 VAL B N 1
ATOM 3192 C CA . VAL B 1 70 ? -12.344 6.375 12.766 1 97 70 VAL B CA 1
ATOM 3193 C C . VAL B 1 70 ? -13.617 5.645 12.344 1 97 70 VAL B C 1
ATOM 3195 O O . VAL B 1 70 ? -14.398 5.203 13.188 1 97 70 VAL B O 1
ATOM 3198 N N . ALA B 1 71 ? -13.883 5.656 11.062 1 97.62 71 ALA B N 1
ATOM 3199 C CA . ALA B 1 71 ? -14.992 4.898 10.492 1 97.62 71 ALA B CA 1
ATOM 3200 C C . ALA B 1 71 ? -14.492 3.717 9.672 1 97.62 71 ALA B C 1
ATOM 3202 O O . ALA B 1 71 ? -13.656 3.883 8.781 1 97.62 71 ALA B O 1
ATOM 3203 N N . VAL B 1 72 ? -14.906 2.521 9.984 1 98 72 VAL B N 1
ATOM 3204 C CA . VAL B 1 72 ? -14.57 1.318 9.234 1 98 72 VAL B CA 1
ATOM 3205 C C . VAL B 1 72 ? -15.758 0.908 8.359 1 98 72 VAL B C 1
ATOM 3207 O O . VAL B 1 72 ? -16.875 0.719 8.859 1 98 72 VAL B O 1
ATOM 3210 N N . MET B 1 73 ? -15.484 0.767 7.059 1 97.06 73 MET B N 1
ATOM 3211 C CA . MET B 1 73 ? -16.578 0.514 6.125 1 97.06 73 MET B CA 1
ATOM 3212 C C . MET B 1 73 ? -16.266 -0.683 5.23 1 97.06 73 MET B C 1
ATOM 3214 O O . MET B 1 73 ? -15.156 -0.802 4.715 1 97.06 73 MET B O 1
ATOM 3218 N N . THR B 1 74 ? -17.156 -1.589 5.082 1 95.62 74 THR B N 1
ATOM 3219 C CA . THR B 1 74 ? -17.156 -2.697 4.137 1 95.62 74 THR B CA 1
ATOM 3220 C C . THR B 1 74 ? -18.516 -2.854 3.469 1 95.62 74 THR B C 1
ATOM 3222 O O . THR B 1 74 ? -19.422 -2.043 3.693 1 95.62 74 THR B O 1
ATOM 3225 N N . GLU B 1 75 ? -18.656 -3.791 2.529 1 94.56 75 GLU B N 1
ATOM 3226 C CA . GLU B 1 75 ? -19.953 -4.059 1.913 1 94.56 75 GLU B CA 1
ATOM 3227 C C . GLU B 1 75 ? -20.891 -4.762 2.887 1 94.56 75 GLU B C 1
ATOM 3229 O O . GLU B 1 75 ? -22.109 -4.809 2.664 1 94.56 75 GLU B O 1
ATOM 3234 N N . GLN B 1 76 ? -20.359 -5.262 4.023 1 93.5 76 GLN B N 1
ATOM 3235 C CA . GLN B 1 76 ? -21.172 -6.066 4.938 1 93.5 76 GLN B CA 1
ATOM 3236 C C . GLN B 1 76 ? -21.484 -5.293 6.211 1 93.5 76 GLN B C 1
ATOM 3238 O O . GLN B 1 76 ? -22.516 -5.555 6.859 1 93.5 76 GLN B O 1
ATOM 3243 N N . TYR B 1 77 ? -20.609 -4.387 6.566 1 94.94 77 TYR B N 1
ATOM 3244 C CA . TYR B 1 77 ? -20.828 -3.703 7.832 1 94.94 77 TYR B CA 1
ATOM 3245 C C . TYR B 1 77 ? -20.156 -2.334 7.84 1 94.94 77 TYR B C 1
ATOM 3247 O O . TYR B 1 77 ? -19.375 -2.018 6.949 1 94.94 77 TYR B O 1
ATOM 3255 N N . LYS B 1 78 ? -20.594 -1.503 8.766 1 96.62 78 LYS B N 1
ATOM 3256 C CA . LYS B 1 78 ? -19.984 -0.21 9.062 1 96.62 78 LYS B CA 1
ATOM 3257 C C . LYS B 1 78 ? -20 0.066 10.57 1 96.62 78 LYS B C 1
ATOM 3259 O O . LYS B 1 78 ? -21 -0.181 11.242 1 96.62 78 LYS B O 1
ATOM 3264 N N . TYR B 1 79 ? -18.906 0.474 11.125 1 97.75 79 TYR B N 1
ATOM 3265 C CA . TYR B 1 79 ? -18.859 0.864 12.531 1 97.75 79 TYR B CA 1
ATOM 3266 C C . TYR B 1 79 ? -17.844 1.979 12.75 1 97.75 79 TYR B C 1
ATOM 3268 O O . TYR B 1 79 ? -17.172 2.42 11.812 1 97.75 79 TYR B O 1
ATOM 3276 N N . TYR B 1 80 ? -17.781 2.443 13.953 1 97.44 80 TYR B N 1
ATOM 3277 C CA . TYR B 1 80 ? -16.906 3.564 14.289 1 97.44 80 TYR B CA 1
ATOM 3278 C C . TYR B 1 80 ? -16.094 3.264 15.539 1 97.44 80 TYR B C 1
ATOM 3280 O O . TYR B 1 80 ? -16.516 2.488 16.406 1 97.44 80 TYR B O 1
ATOM 3288 N N . LEU B 1 81 ? -14.953 3.756 15.602 1 97.88 81 LEU B N 1
ATOM 3289 C CA . LEU B 1 81 ? -14.133 3.805 16.812 1 97.88 81 LEU B CA 1
ATOM 3290 C C . LEU B 1 81 ? -13.969 5.242 17.297 1 97.88 81 LEU B C 1
ATOM 3292 O O . LEU B 1 81 ? -13.414 6.082 16.578 1 97.88 81 LEU B O 1
ATOM 3296 N N . SER B 1 82 ? -14.383 5.516 18.453 1 95.81 82 SER B N 1
ATOM 3297 C CA . SER B 1 82 ? -14.43 6.871 19 1 95.81 82 SER B CA 1
ATOM 3298 C C . SER B 1 82 ? -13.078 7.281 19.578 1 95.81 82 SER B C 1
ATOM 3300 O O . SER B 1 82 ? -12.25 6.426 19.906 1 95.81 82 SER B O 1
ATOM 3302 N N . PRO B 1 83 ? -12.844 8.609 19.75 1 94.12 83 PRO B N 1
ATOM 3303 C CA . PRO B 1 83 ? -11.602 9.094 20.359 1 94.12 83 PRO B CA 1
ATOM 3304 C C . PRO B 1 83 ? -11.445 8.641 21.812 1 94.12 83 PRO B C 1
ATOM 3306 O O . PRO B 1 83 ? -10.352 8.727 22.375 1 94.12 83 PRO B O 1
ATOM 3309 N N . ASN B 1 84 ? -12.484 8.148 22.391 1 93.31 84 ASN B N 1
ATOM 3310 C CA . ASN B 1 84 ? -12.414 7.648 23.766 1 93.31 84 ASN B CA 1
ATOM 3311 C C . ASN B 1 84 ? -12.031 6.172 23.797 1 93.31 84 ASN B C 1
ATOM 3313 O O . ASN B 1 84 ? -11.953 5.57 24.875 1 93.31 84 ASN B O 1
ATOM 3317 N N . GLY B 1 85 ? -11.828 5.598 22.656 1 95.12 85 GLY B N 1
ATOM 3318 C CA . GLY B 1 85 ? -11.375 4.215 22.594 1 95.12 85 GLY B CA 1
ATOM 3319 C C . GLY B 1 85 ? -12.516 3.215 22.625 1 95.12 85 GLY B C 1
ATOM 3320 O O . GLY B 1 85 ? -12.352 2.094 23.109 1 95.12 85 GLY B O 1
ATOM 3321 N N . CYS B 1 86 ? -13.656 3.631 22.125 1 95.12 86 CYS B N 1
ATOM 3322 C CA . CYS B 1 86 ? -14.82 2.758 22.203 1 95.12 86 CYS B CA 1
ATOM 3323 C C . CYS B 1 86 ? -15.336 2.416 20.812 1 95.12 86 CYS B C 1
ATOM 3325 O O . CYS B 1 86 ? -15.164 3.199 19.875 1 95.12 86 CYS B O 1
ATOM 3327 N N . TYR B 1 87 ? -15.898 1.258 20.797 1 96.56 87 TYR B N 1
ATOM 3328 C CA . TYR B 1 87 ? -16.609 0.789 19.609 1 96.56 87 TYR B CA 1
ATOM 3329 C C . TYR B 1 87 ? -18.031 1.299 19.594 1 96.56 87 TYR B C 1
ATOM 3331 O O . TYR B 1 87 ? -18.703 1.346 20.625 1 96.56 87 TYR B O 1
ATOM 3339 N N . THR B 1 88 ? -18.5 1.735 18.422 1 95.62 88 THR B N 1
ATOM 3340 C CA . THR B 1 88 ? -19.891 2.141 18.312 1 95.62 88 THR B CA 1
ATOM 3341 C C . THR B 1 88 ? -20.406 1.934 16.891 1 95.62 88 THR B C 1
ATOM 3343 O O . THR B 1 88 ? -19.609 1.941 15.938 1 95.62 88 THR B O 1
ATOM 3346 N N . ARG B 1 89 ? -21.703 1.766 16.688 1 93.94 89 ARG B N 1
ATOM 3347 C CA . ARG B 1 89 ? -22.312 1.572 15.383 1 93.94 89 ARG B CA 1
ATOM 3348 C C . ARG B 1 89 ? -23.031 2.834 14.922 1 93.94 89 ARG B C 1
ATOM 3350 O O . ARG B 1 89 ? -23.484 2.914 13.781 1 93.94 89 ARG B O 1
ATOM 3357 N N . SER B 1 90 ? -22.969 3.791 15.734 1 91.88 90 SER B N 1
ATOM 3358 C CA . SER B 1 90 ? -23.672 5.023 15.406 1 91.88 90 SER B CA 1
ATOM 3359 C C . SER B 1 90 ? -22.719 6.211 15.344 1 91.88 90 SER B C 1
ATOM 3361 O O . SER B 1 90 ? -21.938 6.441 16.266 1 91.88 90 SER B O 1
ATOM 3363 N N . ILE B 1 91 ? -22.906 6.973 14.328 1 87.88 91 ILE B N 1
ATOM 3364 C CA . ILE B 1 91 ? -22.078 8.164 14.156 1 87.88 91 ILE B CA 1
ATOM 3365 C C . ILE B 1 91 ? -22.438 9.195 15.227 1 87.88 91 ILE B C 1
ATOM 3367 O O . ILE B 1 91 ? -21.609 10.055 15.555 1 87.88 91 ILE B O 1
ATOM 3371 N N . ALA B 1 92 ? -23.594 9.078 15.734 1 87.25 92 ALA B N 1
ATOM 3372 C CA . ALA B 1 92 ? -24.078 10.008 16.75 1 87.25 92 ALA B CA 1
ATOM 3373 C C . ALA B 1 92 ? -23.25 9.891 18.031 1 87.25 92 ALA B C 1
ATOM 3375 O O . ALA B 1 92 ? -23.25 10.812 18.859 1 87.25 92 ALA B O 1
ATOM 3376 N N . ASP B 1 93 ? -22.609 8.773 18.141 1 87.19 93 ASP B N 1
ATOM 3377 C CA . ASP B 1 93 ? -21.828 8.539 19.344 1 87.19 93 ASP B CA 1
ATOM 3378 C C . ASP B 1 93 ? -20.438 9.188 19.25 1 87.19 93 ASP B C 1
ATOM 3380 O O . ASP B 1 93 ? -19.703 9.234 20.219 1 87.19 93 ASP B O 1
ATOM 3384 N N . LEU B 1 94 ? -20.125 9.703 18.109 1 87 94 LEU B N 1
ATOM 3385 C CA . LEU B 1 94 ? -18.891 10.469 17.953 1 87 94 LEU B CA 1
ATOM 3386 C C . LEU B 1 94 ? -19.078 11.914 18.406 1 87 94 LEU B C 1
ATOM 3388 O O . LEU B 1 94 ? -20.219 12.406 18.469 1 87 94 LEU B O 1
ATOM 3392 N N . PRO B 1 95 ? -17.969 12.523 18.719 1 83.81 95 PRO B N 1
ATOM 3393 C CA . PRO B 1 95 ? -18.109 13.938 19.094 1 83.81 95 PRO B CA 1
ATOM 3394 C C . PRO B 1 95 ? -18.703 14.781 17.969 1 83.81 95 PRO B C 1
ATOM 3396 O O . PRO B 1 95 ? -18.609 14.422 16.797 1 83.81 95 PRO B O 1
ATOM 3399 N N . SER B 1 96 ? -19.344 15.797 18.406 1 79.81 96 SER B N 1
ATOM 3400 C CA . SER B 1 96 ? -19.875 16.719 17.406 1 79.81 96 SER B CA 1
ATOM 3401 C C . SER B 1 96 ? -18.75 17.5 16.719 1 79.81 96 SER B C 1
ATOM 3403 O O . SER B 1 96 ? -17.688 17.719 17.312 1 79.81 96 SER B O 1
ATOM 3405 N N . ALA B 1 97 ? -19.031 17.844 15.5 1 75.81 97 ALA B N 1
ATOM 3406 C CA . ALA B 1 97 ? -18.047 18.625 14.734 1 75.81 97 ALA B CA 1
ATOM 3407 C C . ALA B 1 97 ? -17.75 19.953 15.422 1 75.81 97 ALA B C 1
ATOM 3409 O O . ALA B 1 97 ? -16.641 20.484 15.289 1 75.81 97 ALA B O 1
ATOM 3410 N N . SER B 1 98 ? -18.703 20.406 16.047 1 70.12 98 SER B N 1
ATOM 3411 C CA . SER B 1 98 ? -18.562 21.703 16.719 1 70.12 98 SER B CA 1
ATOM 3412 C C . SER B 1 98 ? -17.625 21.609 17.906 1 70.12 98 SER B C 1
ATOM 3414 O O . SER B 1 98 ? -17.156 22.625 18.422 1 70.12 98 SER B O 1
ATOM 3416 N N . PHE B 1 99 ? -17.406 20.391 18.219 1 67.75 99 PHE B N 1
ATOM 3417 C CA . PHE B 1 99 ? -16.531 20.172 19.359 1 67.75 99 PHE B CA 1
ATOM 3418 C C . PHE B 1 99 ? -15.117 20.625 19.062 1 67.75 99 PHE B C 1
ATOM 3420 O O . PHE B 1 99 ? -14.398 21.078 19.953 1 67.75 99 PHE B O 1
ATOM 3427 N N . TYR B 1 100 ? -14.805 20.484 17.859 1 66.31 100 TYR B N 1
ATOM 3428 C CA . TYR B 1 100 ? -13.453 20.859 17.484 1 66.31 100 TYR B CA 1
ATOM 3429 C C . TYR B 1 100 ? -13.438 22.188 16.734 1 66.31 100 TYR B C 1
ATOM 3431 O O . TYR B 1 100 ? -14.414 22.531 16.062 1 66.31 100 TYR B O 1
ATOM 3439 N N . SER B 1 101 ? -12.32 22.984 17.062 1 66 101 SER B N 1
ATOM 3440 C CA . SER B 1 101 ? -12.156 24.234 16.328 1 66 101 SER B CA 1
ATOM 3441 C C . SER B 1 101 ? -12.133 23.984 14.82 1 66 101 SER B C 1
ATOM 3443 O O . SER B 1 101 ? -11.68 22.922 14.367 1 66 101 SER B O 1
ATOM 3445 N N . GLY B 1 102 ? -12.836 24.766 14.203 1 79 102 GLY B N 1
ATOM 3446 C CA . GLY B 1 102 ? -13.039 24.672 12.766 1 79 102 GLY B CA 1
ATOM 3447 C C . GLY B 1 102 ? -11.828 25.125 11.961 1 79 102 GLY B C 1
ATOM 3448 O O . GLY B 1 102 ? -11.977 25.828 10.961 1 79 102 GLY B O 1
ATOM 3449 N N . GLU B 1 103 ? -10.57 24.812 12.398 1 88.56 103 GLU B N 1
ATOM 3450 C CA . GLU B 1 103 ? -9.383 25.219 11.656 1 88.56 103 GLU B CA 1
ATOM 3451 C C . GLU B 1 103 ? -9.031 24.219 10.562 1 88.56 103 GLU B C 1
ATOM 3453 O O . GLU B 1 103 ? -8.859 23.031 10.836 1 88.56 103 GLU B O 1
ATOM 3458 N N . TYR B 1 104 ? -9.016 24.719 9.273 1 93.19 104 TYR B N 1
ATOM 3459 C CA . TYR B 1 104 ? -8.688 23.875 8.125 1 93.19 104 TYR B CA 1
ATOM 3460 C C . TYR B 1 104 ? -7.762 24.609 7.168 1 93.19 104 TYR B C 1
ATOM 3462 O O . TYR B 1 104 ? -7.824 25.844 7.055 1 93.19 104 TYR B O 1
ATOM 3470 N N . VAL B 1 105 ? -6.934 23.922 6.566 1 95.12 105 VAL B N 1
ATOM 3471 C CA . VAL B 1 105 ? -6.078 24.469 5.52 1 95.12 105 VAL B CA 1
ATOM 3472 C C . VAL B 1 105 ? -6.191 23.609 4.258 1 95.12 105 VAL B C 1
ATOM 3474 O O . VAL B 1 105 ? -6.352 22.391 4.34 1 95.12 105 VAL B O 1
ATOM 3477 N N . SER B 1 106 ? -6.207 24.234 3.107 1 95.69 106 SER B N 1
ATOM 3478 C CA . SER B 1 106 ? -6.223 23.547 1.817 1 95.69 106 SER B CA 1
ATOM 3479 C C . SER B 1 106 ? -5.258 24.203 0.835 1 95.69 106 SER B C 1
ATOM 3481 O O . SER B 1 106 ? -5.082 25.422 0.842 1 95.69 106 SER B O 1
ATOM 3483 N N . PHE B 1 107 ? -4.625 23.422 0.03 1 96.12 107 PHE B N 1
ATOM 3484 C CA . PHE B 1 107 ? -3.703 23.922 -0.983 1 96.12 107 PHE B CA 1
ATOM 3485 C C . PHE B 1 107 ? -4.254 23.672 -2.383 1 96.12 107 PHE B C 1
ATOM 3487 O O . PHE B 1 107 ? -3.492 23.609 -3.352 1 96.12 107 PHE B O 1
ATOM 3494 N N . GLY B 1 108 ? -5.516 23.391 -2.428 1 91.5 108 GLY B N 1
ATOM 3495 C CA . GLY B 1 108 ? -6.195 23.312 -3.711 1 91.5 108 GLY B CA 1
ATOM 3496 C C . GLY B 1 108 ? -6.18 21.922 -4.312 1 91.5 108 GLY B C 1
ATOM 3497 O O . GLY B 1 108 ? -6.332 21.75 -5.523 1 91.5 108 GLY B O 1
ATOM 3498 N N . VAL B 1 109 ? -5.914 20.859 -3.531 1 90.06 109 VAL B N 1
ATOM 3499 C CA . VAL B 1 109 ? -5.938 19.484 -4.012 1 90.06 109 VAL B CA 1
ATOM 3500 C C . VAL B 1 109 ? -7.273 18.844 -3.656 1 90.06 109 VAL B C 1
ATOM 3502 O O . VAL B 1 109 ? -7.66 18.797 -2.484 1 90.06 109 VAL B O 1
ATOM 3505 N N . HIS B 1 110 ? -7.941 18.297 -4.688 1 88 110 HIS B N 1
ATOM 3506 C CA . HIS B 1 110 ? -9.281 17.766 -4.453 1 88 110 HIS B CA 1
ATOM 3507 C C . HIS B 1 110 ? -9.344 16.266 -4.762 1 88 110 HIS B C 1
ATOM 3509 O O . HIS B 1 110 ? -10.43 15.688 -4.805 1 88 110 HIS B O 1
ATOM 3515 N N . LYS B 1 111 ? -8.289 15.602 -4.898 1 88.38 111 LYS B N 1
ATOM 3516 C CA . LYS B 1 111 ? -8.242 14.156 -5.109 1 88.38 111 LYS B CA 1
ATOM 3517 C C . LYS B 1 111 ? -8.734 13.406 -3.875 1 88.38 111 LYS B C 1
ATOM 3519 O O . LYS B 1 111 ? -8.75 13.953 -2.773 1 88.38 111 LYS B O 1
ATOM 3524 N N . HIS B 1 112 ? -9.164 12.164 -4.133 1 90.19 112 HIS B N 1
ATOM 3525 C CA . HIS B 1 112 ? -9.492 11.32 -2.992 1 90.19 112 HIS B CA 1
ATOM 3526 C C . HIS B 1 112 ? -8.297 11.18 -2.053 1 90.19 112 HIS B C 1
ATOM 3528 O O . HIS B 1 112 ? -7.152 11.086 -2.504 1 90.19 112 HIS B O 1
ATOM 3534 N N . ALA B 1 113 ? -8.633 11.203 -0.81 1 94.06 113 ALA B N 1
ATOM 3535 C CA . ALA B 1 113 ? -7.562 11.219 0.184 1 94.06 113 ALA B CA 1
ATOM 3536 C C . ALA B 1 113 ? -7.152 9.797 0.569 1 94.06 113 ALA B C 1
ATOM 3538 O O . ALA B 1 113 ? -7.215 9.43 1.743 1 94.06 113 ALA B O 1
ATOM 3539 N N . ASP B 1 114 ? -6.766 8.984 -0.415 1 96.19 114 ASP B N 1
ATOM 3540 C CA . ASP B 1 114 ? -6.164 7.68 -0.19 1 96.19 114 ASP B CA 1
ATOM 3541 C C . ASP B 1 114 ? -4.734 7.816 0.326 1 96.19 114 ASP B C 1
ATOM 3543 O O . ASP B 1 114 ? -3.826 8.172 -0.429 1 96.19 114 ASP B O 1
ATOM 3547 N N . LEU B 1 115 ? -4.543 7.453 1.557 1 96.56 115 LEU B N 1
ATOM 3548 C CA . LEU B 1 115 ? -3.279 7.715 2.238 1 96.56 115 LEU B CA 1
ATOM 3549 C C . LEU B 1 115 ? -2.133 6.977 1.558 1 96.56 115 LEU B C 1
ATOM 3551 O O . LEU B 1 115 ? -1.003 7.469 1.527 1 96.56 115 LEU B O 1
ATOM 3555 N N . GLU B 1 116 ? -2.391 5.816 1.046 1 94.31 116 GLU B N 1
ATOM 3556 C CA . GLU B 1 116 ? -1.361 5.074 0.325 1 94.31 116 GLU B CA 1
ATOM 3557 C C . GLU B 1 116 ? -0.944 5.801 -0.949 1 94.31 116 GLU B C 1
ATOM 3559 O O . GLU B 1 116 ? 0.247 5.91 -1.248 1 94.31 116 GLU B O 1
ATOM 3564 N N . LYS B 1 117 ? -1.898 6.242 -1.712 1 94.31 117 LYS B N 1
ATOM 3565 C CA . LYS B 1 117 ? -1.609 6.965 -2.949 1 94.31 117 LYS B CA 1
ATOM 3566 C C . LYS B 1 117 ? -0.946 8.305 -2.658 1 94.31 117 LYS B C 1
ATOM 3568 O O . LYS B 1 117 ? -0.071 8.75 -3.408 1 94.31 117 LYS B O 1
ATOM 3573 N N . ILE B 1 118 ? -1.404 8.93 -1.604 1 95.31 118 ILE B N 1
ATOM 3574 C CA . ILE B 1 118 ? -0.829 10.211 -1.203 1 95.31 118 ILE B CA 1
ATOM 3575 C C . ILE B 1 118 ? 0.657 10.031 -0.898 1 95.31 118 ILE B C 1
ATOM 3577 O O . ILE B 1 118 ? 1.487 10.828 -1.346 1 95.31 118 ILE B O 1
ATOM 3581 N N . ARG B 1 119 ? 0.96 8.961 -0.162 1 94.31 119 ARG B N 1
ATOM 3582 C CA . ARG B 1 119 ? 2.352 8.688 0.187 1 94.31 119 ARG B CA 1
ATOM 3583 C C . ARG B 1 119 ? 3.188 8.422 -1.062 1 94.31 119 ARG B C 1
ATOM 3585 O O . ARG B 1 119 ? 4.34 8.852 -1.144 1 94.31 119 ARG B O 1
ATOM 3592 N N . ARG B 1 120 ? 2.66 7.801 -2.002 1 92.19 120 ARG B N 1
ATOM 3593 C CA . ARG B 1 120 ? 3.359 7.449 -3.232 1 92.19 120 ARG B CA 1
ATOM 3594 C C . ARG B 1 120 ? 3.617 8.68 -4.09 1 92.19 120 ARG B C 1
ATOM 3596 O O . ARG B 1 120 ? 4.672 8.805 -4.715 1 92.19 120 ARG B O 1
ATOM 3603 N N . ARG B 1 121 ? 2.678 9.602 -4.145 1 93.38 121 ARG B N 1
ATOM 3604 C CA . ARG B 1 121 ? 2.799 10.781 -4.984 1 93.38 121 ARG B CA 1
ATOM 3605 C C . ARG B 1 121 ? 3.797 11.773 -4.395 1 93.38 121 ARG B C 1
ATOM 3607 O O . ARG B 1 121 ? 4.34 12.617 -5.109 1 93.38 121 ARG B O 1
ATOM 3614 N N . LYS B 1 122 ? 4.008 11.711 -3.164 1 93.12 122 LYS B N 1
ATOM 3615 C CA . LYS B 1 122 ? 4.988 12.523 -2.455 1 93.12 122 LYS B CA 1
ATOM 3616 C C . LYS B 1 122 ? 4.73 14.016 -2.672 1 93.12 122 LYS B C 1
ATOM 3618 O O . LYS B 1 122 ? 5.652 14.773 -2.979 1 93.12 122 LYS B O 1
ATOM 3623 N N . ASP B 1 123 ? 3.494 14.422 -2.666 1 94.5 123 ASP B N 1
ATOM 3624 C CA . ASP B 1 123 ? 3.104 15.82 -2.746 1 94.5 123 ASP B CA 1
ATOM 3625 C C . ASP B 1 123 ? 2.711 16.359 -1.375 1 94.5 123 ASP B C 1
ATOM 3627 O O . ASP B 1 123 ? 1.666 15.992 -0.833 1 94.5 123 ASP B O 1
ATOM 3631 N N . LEU B 1 124 ? 3.475 17.266 -0.851 1 96.12 124 LEU B N 1
ATOM 3632 C CA . LEU B 1 124 ? 3.248 17.812 0.482 1 96.12 124 LEU B CA 1
ATOM 3633 C C . LEU B 1 124 ? 1.913 18.547 0.547 1 96.12 124 LEU B C 1
ATOM 3635 O O . LEU B 1 124 ? 1.325 18.688 1.622 1 96.12 124 LEU B O 1
ATOM 3639 N N . LYS B 1 125 ? 1.403 19.031 -0.598 1 96.5 125 LYS B N 1
ATOM 3640 C CA . LYS B 1 125 ? 0.128 19.75 -0.629 1 96.5 125 LYS B CA 1
ATOM 3641 C C . LYS B 1 125 ? -1.022 18.828 -0.222 1 96.5 125 LYS B C 1
ATOM 3643 O O . LYS B 1 125 ? -2.066 19.297 0.233 1 96.5 125 LYS B O 1
ATOM 3648 N N . GLU B 1 126 ? -0.771 17.594 -0.376 1 96 126 GLU B N 1
ATOM 3649 C CA . GLU B 1 126 ? -1.809 16.625 -0.033 1 96 126 GLU B CA 1
ATOM 3650 C C . GLU B 1 126 ? -1.678 16.156 1.418 1 96 126 GLU B C 1
ATOM 3652 O O . GLU B 1 126 ? -2.664 15.766 2.041 1 96 126 GLU B O 1
ATOM 3657 N N . ILE B 1 127 ? -0.53 16.219 1.981 1 96.81 127 ILE B N 1
ATOM 3658 C CA . ILE B 1 127 ? -0.244 15.633 3.285 1 96.81 127 ILE B CA 1
ATOM 3659 C C . ILE B 1 127 ? -0.441 16.688 4.379 1 96.81 127 ILE B C 1
ATOM 3661 O O . ILE B 1 127 ? -1.06 16.406 5.41 1 96.81 127 ILE B O 1
ATOM 3665 N N . LEU B 1 128 ? -0.017 17.875 4.164 1 96.88 128 LEU B N 1
ATOM 3666 C CA . LEU B 1 128 ? 0.102 18.891 5.195 1 96.88 128 LEU B CA 1
ATOM 3667 C C . LEU B 1 128 ? -1.269 19.266 5.746 1 96.88 128 LEU B C 1
ATOM 3669 O O . LEU B 1 128 ? -1.423 19.469 6.953 1 96.88 128 LEU B O 1
ATOM 3673 N N . PRO B 1 129 ? -2.305 19.375 4.855 1 96.44 129 PRO B N 1
ATOM 3674 C CA . PRO B 1 129 ? -3.617 19.703 5.414 1 96.44 129 PRO B CA 1
ATOM 3675 C C . PRO B 1 129 ? -4.066 18.719 6.492 1 96.44 129 PRO B C 1
ATOM 3677 O O . PRO B 1 129 ? -4.645 19.125 7.504 1 96.44 129 PRO B O 1
ATOM 3680 N N . PHE B 1 130 ? -3.77 17.484 6.293 1 96.38 130 PHE B N 1
ATOM 3681 C CA . PHE B 1 130 ? -4.176 16.484 7.266 1 96.38 130 PHE B CA 1
ATOM 3682 C C . PHE B 1 130 ? -3.301 16.547 8.508 1 96.38 130 PHE B C 1
ATOM 3684 O O . PHE B 1 130 ? -3.787 16.359 9.625 1 96.38 130 PHE B O 1
ATOM 3691 N N . LEU B 1 131 ? -2.01 16.797 8.297 1 96.12 131 LEU B N 1
ATOM 3692 C CA . LEU B 1 131 ? -1.121 16.984 9.438 1 96.12 131 LEU B CA 1
ATOM 3693 C C . LEU B 1 131 ? -1.602 18.141 10.305 1 96.12 131 LEU B C 1
ATOM 3695 O O . LEU B 1 131 ? -1.692 18.016 11.531 1 96.12 131 LEU B O 1
ATOM 3699 N N . PHE B 1 132 ? -1.956 19.281 9.695 1 95 132 PHE B N 1
ATOM 3700 C CA . PHE B 1 132 ? -2.406 20.469 10.422 1 95 132 PHE B CA 1
ATOM 3701 C C . PHE B 1 132 ? -3.699 20.188 11.172 1 95 132 PHE B C 1
ATOM 3703 O O . PHE B 1 132 ? -3.854 20.578 12.328 1 95 132 PHE B O 1
ATOM 3710 N N . ARG B 1 133 ? -4.547 19.484 10.531 1 94.56 133 ARG B N 1
ATOM 3711 C CA . ARG B 1 133 ? -5.832 19.203 11.164 1 94.56 133 ARG B CA 1
ATOM 3712 C C . ARG B 1 133 ? -5.66 18.266 12.359 1 94.56 133 ARG B C 1
ATOM 3714 O O . ARG B 1 133 ? -6.277 18.484 13.406 1 94.56 133 ARG B O 1
ATOM 3721 N N . HIS B 1 134 ? -4.863 17.266 12.195 1 94.12 134 HIS B N 1
ATOM 3722 C CA . HIS B 1 134 ? -4.574 16.391 13.32 1 94.12 134 HIS B CA 1
ATOM 3723 C C . HIS B 1 134 ? -3.986 17.172 14.492 1 94.12 134 HIS B C 1
ATOM 3725 O O . HIS B 1 134 ? -4.344 16.922 15.648 1 94.12 134 HIS B O 1
ATOM 3731 N N . GLY B 1 135 ? -3.02 18.031 14.18 1 91.25 135 GLY B N 1
ATOM 3732 C CA . GLY B 1 135 ? -2.438 18.875 15.211 1 91.25 135 GLY B CA 1
ATOM 3733 C C . GLY B 1 135 ? -3.463 19.734 15.93 1 91.25 135 GLY B C 1
ATOM 3734 O O . GLY B 1 135 ? -3.406 19.875 17.156 1 91.25 135 GLY B O 1
ATOM 3735 N N . ALA B 1 136 ? -4.395 20.266 15.164 1 89.19 136 ALA B N 1
ATOM 3736 C CA . ALA B 1 136 ? -5.438 21.109 15.727 1 89.19 136 ALA B CA 1
ATOM 3737 C C . ALA B 1 136 ? -6.352 20.328 16.656 1 89.19 136 ALA B C 1
ATOM 3739 O O . ALA B 1 136 ? -6.824 20.844 17.672 1 89.19 136 ALA B O 1
ATOM 3740 N N . LEU B 1 137 ? -6.57 19.094 16.328 1 90.5 137 LEU B N 1
ATOM 3741 C CA . LEU B 1 137 ? -7.465 18.25 17.125 1 90.5 137 LEU B CA 1
ATOM 3742 C C . LEU B 1 137 ? -6.816 17.859 18.438 1 90.5 137 LEU B C 1
ATOM 3744 O O . LEU B 1 137 ? -7.504 17.406 19.359 1 90.5 137 LEU B O 1
ATOM 3748 N N . LEU B 1 138 ? -5.516 18.031 18.547 1 88.56 138 LEU B N 1
ATOM 3749 C CA . LEU B 1 138 ? -4.797 17.656 19.766 1 88.56 138 LEU B CA 1
ATOM 3750 C C . LEU B 1 138 ? -4.543 18.859 20.641 1 88.56 138 LEU B C 1
ATOM 3752 O O . LEU B 1 138 ? -3.723 18.812 21.562 1 88.56 138 LEU B O 1
ATOM 3756 N N . GLN B 1 139 ? -5.137 19.922 20.438 1 79.88 139 GLN B N 1
ATOM 3757 C CA . GLN B 1 139 ? -4.883 21.188 21.109 1 79.88 139 GLN B CA 1
ATOM 3758 C C . GLN B 1 139 ? -5.105 21.062 22.625 1 79.88 139 GLN B C 1
ATOM 3760 O O . GLN B 1 139 ? -4.453 21.734 23.406 1 79.88 139 GLN B O 1
ATOM 3765 N N . ASN B 1 140 ? -5.957 20.141 23.016 1 76.12 140 ASN B N 1
ATOM 3766 C CA . ASN B 1 140 ? -6.273 20.016 24.438 1 76.12 140 ASN B CA 1
ATOM 3767 C C . ASN B 1 140 ? -5.375 19 25.125 1 76.12 140 ASN B C 1
ATOM 3769 O O . ASN B 1 140 ? -5.531 18.734 26.312 1 76.12 140 ASN B O 1
ATOM 3773 N N . GLN B 1 141 ? -4.418 18.547 24.406 1 77.31 141 GLN B N 1
ATOM 3774 C CA . GLN B 1 141 ? -3.541 17.547 24.984 1 77.31 141 GLN B CA 1
ATOM 3775 C C . GLN B 1 141 ? -2.27 18.188 25.547 1 77.31 141 GLN B C 1
ATOM 3777 O O . GLN B 1 141 ? -1.772 19.172 25 1 77.31 141 GLN B O 1
ATOM 3782 N N . PRO B 1 142 ? -1.874 17.656 26.672 1 70.75 142 PRO B N 1
ATOM 3783 C CA . PRO B 1 142 ? -0.652 18.219 27.266 1 70.75 142 PRO B CA 1
ATOM 3784 C C . PRO B 1 142 ? 0.57 18.031 26.359 1 70.75 142 PRO B C 1
ATOM 3786 O O . PRO B 1 142 ? 0.667 17.031 25.641 1 70.75 142 PRO B O 1
ATOM 3789 N N . ASN B 1 143 ? 1.266 19.109 26.391 1 66.69 143 ASN B N 1
ATOM 3790 C CA . ASN B 1 143 ? 2.521 19.031 25.656 1 66.69 143 ASN B CA 1
ATOM 3791 C C . ASN B 1 143 ? 3.584 18.266 26.438 1 66.69 143 ASN B C 1
ATOM 3793 O O . ASN B 1 143 ? 4.012 18.703 27.5 1 66.69 143 ASN B O 1
ATOM 3797 N N . LEU B 1 144 ? 3.795 17.109 26.016 1 67.81 144 LEU B N 1
ATOM 3798 C CA . LEU B 1 144 ? 4.797 16.297 26.703 1 67.81 144 LEU B CA 1
ATOM 3799 C C . LEU B 1 144 ? 6.188 16.578 26.141 1 67.81 144 LEU B C 1
ATOM 3801 O O . LEU B 1 144 ? 6.328 16.984 24.984 1 67.81 144 LEU B O 1
ATOM 3805 N N . SER B 1 145 ? 7.113 16.453 27 1 71.88 145 SER B N 1
ATOM 3806 C CA . SER B 1 145 ? 8.508 16.594 26.609 1 71.88 145 SER B CA 1
ATOM 3807 C C . SER B 1 145 ? 8.906 15.547 25.578 1 71.88 145 SER B C 1
ATOM 3809 O O . SER B 1 145 ? 8.469 14.391 25.641 1 71.88 145 SER B O 1
ATOM 3811 N N . MET B 1 146 ? 9.547 16.062 24.562 1 77.38 146 MET B N 1
ATOM 3812 C CA . MET B 1 146 ? 9.961 15.172 23.484 1 77.38 146 MET B CA 1
ATOM 3813 C C . MET B 1 146 ? 11.461 14.906 23.531 1 77.38 146 MET B C 1
ATOM 3815 O O . MET B 1 146 ? 12.25 15.812 23.828 1 77.38 146 MET B O 1
ATOM 3819 N N . GLU B 1 147 ? 11.781 13.711 23.344 1 82 147 GLU B N 1
ATOM 3820 C CA . GLU B 1 147 ? 13.188 13.344 23.234 1 82 147 GLU B CA 1
ATOM 3821 C C . GLU B 1 147 ? 13.844 14.023 22.031 1 82 147 GLU B C 1
ATOM 3823 O O . GLU B 1 147 ? 13.234 14.156 20.984 1 82 147 GLU B O 1
ATOM 3828 N N . LYS B 1 148 ? 15.047 14.391 22.266 1 86.12 148 LYS B N 1
ATOM 3829 C CA . LYS B 1 148 ? 15.766 15.086 21.203 1 86.12 148 LYS B CA 1
ATOM 3830 C C . LYS B 1 148 ? 16.406 14.102 20.234 1 86.12 148 LYS B C 1
ATOM 3832 O O . LYS B 1 148 ? 17.609 13.883 20.281 1 86.12 148 LYS B O 1
ATOM 3837 N N . THR B 1 149 ? 15.672 13.57 19.344 1 91.5 149 THR B N 1
ATOM 3838 C CA . THR B 1 149 ? 16.156 12.742 18.234 1 91.5 149 THR B CA 1
ATOM 3839 C C . THR B 1 149 ? 16.5 13.602 17.016 1 91.5 149 THR B C 1
ATOM 3841 O O . THR B 1 149 ? 16.234 14.812 17.016 1 91.5 149 THR B O 1
ATOM 3844 N N . GLU B 1 150 ? 17.109 13.023 16.062 1 91.5 150 GLU B N 1
ATOM 3845 C CA . GLU B 1 150 ? 17.422 13.766 14.844 1 91.5 150 GLU B CA 1
ATOM 3846 C C . GLU B 1 150 ? 16.156 14.266 14.148 1 91.5 150 GLU B C 1
ATOM 3848 O O . GLU B 1 150 ? 16.172 15.328 13.523 1 91.5 150 GLU B O 1
ATOM 3853 N N . VAL B 1 151 ? 15.117 13.516 14.266 1 91.31 151 VAL B N 1
ATOM 3854 C CA . VAL B 1 151 ? 13.852 13.945 13.695 1 91.31 151 VAL B CA 1
ATOM 3855 C C . VAL B 1 151 ? 13.352 15.195 14.414 1 91.31 151 VAL B C 1
ATOM 3857 O O . VAL B 1 151 ? 12.914 16.156 13.766 1 91.31 151 VAL B O 1
ATOM 3860 N N . ALA B 1 152 ? 13.453 15.164 15.711 1 90.38 152 ALA B N 1
ATOM 3861 C CA . ALA B 1 152 ? 13.07 16.344 16.484 1 90.38 152 ALA B CA 1
ATOM 3862 C C . ALA B 1 152 ? 13.938 17.547 16.141 1 90.38 152 ALA B C 1
ATOM 3864 O O . ALA B 1 152 ? 13.453 18.672 16.078 1 90.38 152 ALA B O 1
ATOM 3865 N N . LEU B 1 153 ? 15.172 17.219 15.867 1 92.38 153 LEU B N 1
ATOM 3866 C CA . LEU B 1 153 ? 16.109 18.297 15.539 1 92.38 153 LEU B CA 1
ATOM 3867 C C . LEU B 1 153 ? 15.781 18.906 14.18 1 92.38 153 LEU B C 1
ATOM 3869 O O . LEU B 1 153 ? 16.062 20.078 13.938 1 92.38 153 LEU B O 1
ATOM 3873 N N . LEU B 1 154 ? 15.219 18.109 13.297 1 93.69 154 LEU B N 1
ATOM 3874 C CA . LEU B 1 154 ? 14.773 18.641 12.016 1 93.69 154 LEU B CA 1
ATOM 3875 C C . LEU B 1 154 ? 13.75 19.75 12.219 1 93.69 154 LEU B C 1
ATOM 3877 O O . LEU B 1 154 ? 13.75 20.75 11.484 1 93.69 154 LEU B O 1
ATOM 3881 N N . LEU B 1 155 ? 12.891 19.562 13.164 1 92.75 155 LEU B N 1
ATOM 3882 C CA . LEU B 1 155 ? 11.867 20.547 13.445 1 92.75 155 LEU B CA 1
ATOM 3883 C C . LEU B 1 155 ? 12.492 21.844 13.969 1 92.75 155 LEU B C 1
AT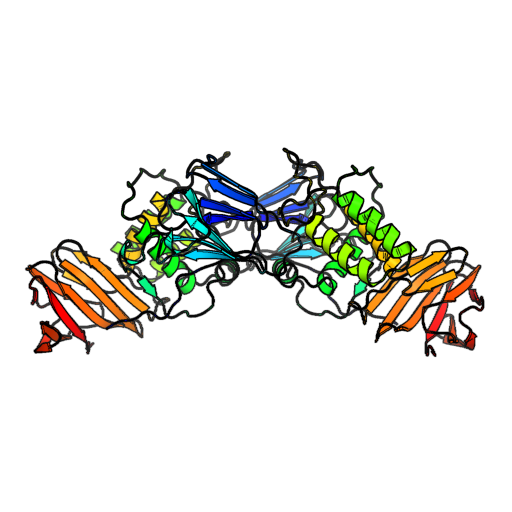OM 3885 O O . LEU B 1 155 ? 12.062 22.938 13.602 1 92.75 155 LEU B O 1
ATOM 3889 N N . ASP B 1 156 ? 13.492 21.656 14.789 1 93.12 156 ASP B N 1
ATOM 3890 C CA . ASP B 1 156 ? 14.211 22.828 15.273 1 93.12 156 ASP B CA 1
ATOM 3891 C C . ASP B 1 156 ? 14.875 23.594 14.125 1 93.12 156 ASP B C 1
ATOM 3893 O O . ASP B 1 156 ? 14.828 24.812 14.086 1 93.12 156 ASP B O 1
ATOM 3897 N N . THR B 1 157 ? 15.5 22.844 13.297 1 94.56 157 THR B N 1
ATOM 3898 C CA . THR B 1 157 ? 16.141 23.469 12.133 1 94.56 157 THR B CA 1
ATOM 3899 C C . THR B 1 157 ? 15.109 24.156 11.25 1 94.56 157 THR B C 1
ATOM 3901 O O . THR B 1 157 ? 15.391 25.203 10.672 1 94.56 157 THR B O 1
ATOM 3904 N N . LEU B 1 158 ? 14.008 23.562 11.141 1 95 158 LEU B N 1
ATOM 3905 C CA . LEU B 1 158 ? 12.922 24.156 10.375 1 95 158 LEU B CA 1
ATOM 3906 C C . LEU B 1 158 ? 12.484 25.484 10.992 1 95 158 LEU B C 1
ATOM 3908 O O . LEU B 1 158 ? 12.297 26.469 10.281 1 95 158 LEU B O 1
ATOM 3912 N N . ASP B 1 159 ? 12.352 25.469 12.266 1 94.31 159 ASP B N 1
ATOM 3913 C CA . ASP B 1 159 ? 11.977 26.688 12.961 1 94.31 159 ASP B CA 1
ATOM 3914 C C . ASP B 1 159 ? 12.984 27.797 12.688 1 94.31 159 ASP B C 1
ATOM 3916 O O . ASP B 1 159 ? 12.602 28.953 12.461 1 94.31 159 ASP B O 1
ATOM 3920 N N . ALA B 1 160 ? 14.203 27.375 12.711 1 95 160 ALA B N 1
ATOM 3921 C CA . ALA B 1 160 ? 15.258 28.344 12.43 1 95 160 ALA B CA 1
ATOM 3922 C C . ALA B 1 160 ? 15.156 28.875 11 1 95 160 ALA B C 1
ATOM 3924 O O . ALA B 1 160 ? 15.336 30.062 10.758 1 95 160 ALA B O 1
ATOM 3925 N N . ALA B 1 161 ? 14.891 28.016 10.102 1 95.31 161 ALA B N 1
ATOM 3926 C CA . ALA B 1 161 ? 14.766 28.406 8.703 1 95.31 161 ALA B CA 1
ATOM 3927 C C . ALA B 1 161 ? 13.57 29.344 8.5 1 95.31 161 ALA B C 1
ATOM 3929 O O . ALA B 1 161 ? 13.625 30.25 7.664 1 95.31 161 ALA B O 1
ATOM 3930 N N . ILE B 1 162 ? 12.484 29.094 9.211 1 94.56 162 ILE B N 1
ATOM 3931 C CA . ILE B 1 162 ? 11.281 29.922 9.133 1 94.56 162 ILE B CA 1
ATOM 3932 C C . ILE B 1 162 ? 11.578 31.312 9.68 1 94.56 162 ILE B C 1
ATOM 3934 O O . ILE B 1 162 ? 11.148 32.312 9.109 1 94.56 162 ILE B O 1
ATOM 3938 N N . ALA B 1 163 ? 12.375 31.344 10.703 1 92.25 163 ALA B N 1
ATOM 3939 C CA . ALA B 1 163 ? 12.719 32.625 11.336 1 92.25 163 ALA B CA 1
ATOM 3940 C C . ALA B 1 163 ? 13.602 33.469 10.422 1 92.25 163 ALA B C 1
ATOM 3942 O O . ALA B 1 163 ? 13.477 34.688 10.398 1 92.25 163 ALA B O 1
ATOM 3943 N N . GLU B 1 164 ? 14.516 32.938 9.656 1 90.38 164 GLU B N 1
ATOM 3944 C CA . GLU B 1 164 ? 15.391 33.625 8.711 1 90.38 164 GLU B CA 1
ATOM 3945 C C . GLU B 1 164 ? 14.719 33.781 7.348 1 90.38 164 GLU B C 1
ATOM 3947 O O . GLU B 1 164 ? 15.258 34.406 6.441 1 90.38 164 GLU B O 1
ATOM 3952 N N . PRO B 1 165 ? 13.594 33.625 7.215 1 81.88 165 PRO B N 1
ATOM 3953 C CA . PRO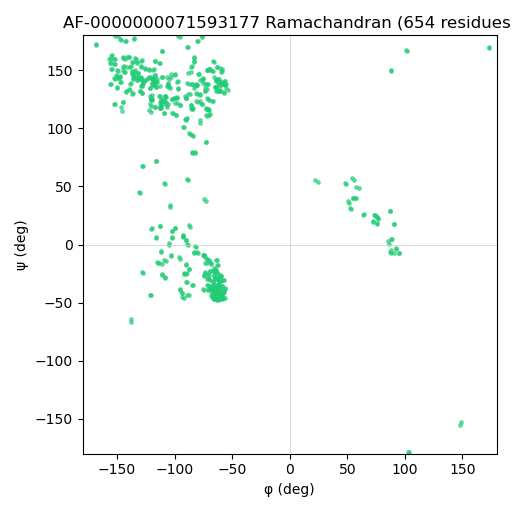 B 1 165 ? 12.719 33.469 6.047 1 81.88 165 PRO B CA 1
ATOM 3954 C C . PRO B 1 165 ? 13.469 32.938 4.82 1 81.88 165 PRO B C 1
ATOM 3956 O O . PRO B 1 165 ? 13.469 33.594 3.773 1 81.88 165 PRO B O 1
ATOM 3959 N N . ASN B 1 166 ? 14.156 31.828 4.93 1 85.5 166 ASN B N 1
ATOM 3960 C CA . ASN B 1 166 ? 14.766 31.109 3.822 1 85.5 166 ASN B CA 1
ATOM 3961 C C . ASN B 1 166 ? 13.781 30.125 3.188 1 85.5 166 ASN B C 1
ATOM 3963 O O . ASN B 1 166 ? 13.734 28.953 3.566 1 85.5 166 ASN B O 1
ATOM 3967 N N . LYS B 1 167 ? 13.148 30.562 2.148 1 85.19 167 LYS B N 1
ATOM 3968 C CA . LYS B 1 167 ? 11.992 29.875 1.585 1 85.19 167 LYS B CA 1
ATOM 3969 C C . LYS B 1 167 ? 12.406 28.547 0.952 1 85.19 167 LYS B C 1
ATOM 3971 O O . LYS B 1 167 ? 11.703 27.547 1.074 1 85.19 167 LYS B O 1
ATOM 3976 N N . GLU B 1 168 ? 13.516 28.484 0.313 1 86.12 168 GLU B N 1
ATOM 3977 C CA . GLU B 1 168 ? 13.977 27.25 -0.339 1 86.12 168 GLU B CA 1
ATOM 3978 C C . GLU B 1 168 ? 14.328 26.188 0.687 1 86.12 168 GLU B C 1
ATOM 3980 O O . GLU B 1 168 ? 13.977 25.016 0.521 1 86.12 168 GLU B O 1
ATOM 3985 N N . ARG B 1 169 ? 14.922 26.625 1.682 1 93.06 169 ARG B N 1
ATOM 3986 C CA . ARG B 1 169 ? 15.328 25.688 2.727 1 93.06 169 ARG B CA 1
ATOM 3987 C C . ARG B 1 169 ? 14.125 25.172 3.498 1 93.06 169 ARG B C 1
ATOM 3989 O O . ARG B 1 169 ? 14.117 24.031 3.947 1 93.06 169 ARG B O 1
ATOM 3996 N N . VAL B 1 170 ? 13.094 25.969 3.582 1 95.69 170 VAL B N 1
ATOM 3997 C CA . VAL B 1 170 ? 11.898 25.625 4.344 1 95.69 170 VAL B CA 1
ATOM 3998 C C . VAL B 1 170 ? 11.219 24.406 3.715 1 95.69 170 VAL B C 1
ATOM 4000 O O . VAL B 1 170 ? 10.914 23.438 4.406 1 95.69 170 VAL B O 1
ATOM 4003 N N . PHE B 1 171 ? 11.102 24.406 2.455 1 95.5 171 PHE B N 1
ATOM 4004 C CA . PHE B 1 171 ? 10.406 23.312 1.787 1 95.5 171 PHE B CA 1
ATOM 4005 C C . PHE B 1 171 ? 11.18 22 1.941 1 95.5 171 PHE B C 1
ATOM 4007 O O . PHE B 1 171 ? 10.594 20.953 2.227 1 95.5 171 PHE B O 1
ATOM 4014 N N . SER B 1 172 ? 12.453 22.109 1.735 1 94.81 172 SER B N 1
ATOM 4015 C CA . SER B 1 172 ? 13.289 20.922 1.83 1 94.81 172 SER B CA 1
ATOM 4016 C C . SER B 1 172 ? 13.227 20.312 3.225 1 94.81 172 SER B C 1
ATOM 4018 O O . SER B 1 172 ? 13.172 19.094 3.371 1 94.81 172 SER B O 1
ATOM 4020 N N . LEU B 1 173 ? 13.219 21.141 4.195 1 95.75 173 LEU B N 1
ATOM 4021 C CA . LEU B 1 173 ? 13.172 20.672 5.574 1 95.75 173 LEU B CA 1
ATOM 4022 C C . LEU B 1 173 ? 11.805 20.094 5.902 1 95.75 173 LEU B C 1
ATOM 4024 O O . LEU B 1 173 ? 11.703 19.109 6.645 1 95.75 173 LEU B O 1
ATOM 4028 N N . LEU B 1 174 ? 10.75 20.672 5.328 1 95.94 174 LEU B N 1
ATOM 4029 C CA . LEU B 1 174 ? 9.406 20.125 5.5 1 95.94 174 LEU B CA 1
ATOM 4030 C C . LEU B 1 174 ? 9.328 18.703 4.957 1 95.94 174 LEU B C 1
ATOM 4032 O O . LEU B 1 174 ? 8.797 17.812 5.621 1 95.94 174 LEU B O 1
ATOM 4036 N N . GLU B 1 175 ? 9.844 18.562 3.84 1 95.38 175 GLU B N 1
ATOM 4037 C CA . GLU B 1 175 ? 9.844 17.25 3.195 1 95.38 175 GLU B CA 1
ATOM 4038 C C . GLU B 1 175 ? 10.586 16.219 4.039 1 95.38 175 GLU B C 1
ATOM 4040 O O . GLU B 1 175 ? 10.086 15.109 4.242 1 95.38 175 GLU B O 1
ATOM 4045 N N . ARG B 1 176 ? 11.727 16.625 4.5 1 96.12 176 ARG B N 1
ATOM 4046 C CA . ARG B 1 176 ? 12.547 15.734 5.309 1 96.12 176 ARG B CA 1
ATOM 4047 C C . ARG B 1 176 ? 11.82 15.336 6.59 1 96.12 176 ARG B C 1
ATOM 4049 O O . ARG B 1 176 ? 11.805 14.164 6.965 1 96.12 176 ARG B O 1
ATOM 4056 N N . PHE B 1 177 ? 11.234 16.281 7.195 1 96.56 177 PHE B N 1
ATOM 4057 C CA . PHE B 1 177 ? 10.539 15.977 8.438 1 96.56 177 PHE B CA 1
ATOM 4058 C C . PHE B 1 177 ? 9.344 15.07 8.188 1 96.56 177 PHE B C 1
ATOM 4060 O O . PHE B 1 177 ? 9.133 14.094 8.914 1 96.56 177 PHE B O 1
ATOM 4067 N N . VAL B 1 178 ? 8.547 15.398 7.18 1 96.81 178 VAL B N 1
ATOM 4068 C CA . VAL B 1 178 ? 7.312 14.664 6.918 1 96.81 178 VAL B CA 1
ATOM 4069 C C . VAL B 1 178 ? 7.633 13.203 6.625 1 96.81 178 VAL B C 1
ATOM 4071 O O . VAL B 1 178 ? 7 12.297 7.176 1 96.81 178 VAL B O 1
ATOM 4074 N N . TYR B 1 179 ? 8.648 12.883 5.879 1 95.88 179 TYR B N 1
ATOM 4075 C CA . TYR B 1 179 ? 8.898 11.516 5.438 1 95.88 179 TYR B CA 1
ATOM 4076 C C . TYR B 1 179 ? 9.727 10.75 6.465 1 95.88 179 TYR B C 1
ATOM 4078 O O . TYR B 1 179 ? 9.656 9.523 6.535 1 95.88 179 TYR B O 1
ATOM 4086 N N . ALA B 1 180 ? 10.438 11.484 7.312 1 95.38 180 ALA B N 1
ATOM 4087 C CA . ALA B 1 180 ? 11.18 10.812 8.375 1 95.38 180 ALA B CA 1
ATOM 4088 C C . ALA B 1 180 ? 10.32 10.656 9.625 1 95.38 180 ALA B C 1
ATOM 4090 O O . ALA B 1 180 ? 10.43 9.656 10.344 1 95.38 180 ALA B O 1
ATOM 4091 N N . GLY B 1 181 ? 9.469 11.625 9.789 1 94.81 181 GLY B N 1
ATOM 4092 C CA . GLY B 1 181 ? 8.805 11.703 11.078 1 94.81 181 GLY B CA 1
ATOM 4093 C C . GLY B 1 181 ? 7.379 11.188 11.047 1 94.81 181 GLY B C 1
ATOM 4094 O O . GLY B 1 181 ? 6.746 11.031 12.094 1 94.81 181 GLY B O 1
ATOM 4095 N N . LEU B 1 182 ? 6.828 10.914 9.891 1 96.12 182 LEU B N 1
ATOM 4096 C CA . LEU B 1 182 ? 5.449 10.445 9.805 1 96.12 182 LEU B CA 1
ATOM 4097 C C . LEU B 1 182 ? 5.363 9.156 8.984 1 96.12 182 LEU B C 1
ATOM 4099 O O . LEU B 1 182 ? 6.055 9.016 7.973 1 96.12 182 LEU B O 1
ATOM 4103 N N . SER B 1 183 ? 4.543 8.266 9.453 1 95.44 183 SER B N 1
ATOM 4104 C CA . SER B 1 183 ? 4.234 7.07 8.672 1 95.44 183 SER B CA 1
ATOM 4105 C C . SER B 1 183 ? 3.27 7.387 7.535 1 95.44 183 SER B C 1
ATOM 4107 O O . SER B 1 183 ? 2.832 8.531 7.387 1 95.44 183 SER B O 1
ATOM 4109 N N . LYS B 1 184 ? 2.936 6.359 6.727 1 94.5 184 LYS B N 1
ATOM 4110 C CA . LYS B 1 184 ? 2.027 6.555 5.602 1 94.5 184 LYS B CA 1
ATOM 4111 C C . LYS B 1 184 ? 0.624 6.91 6.082 1 94.5 184 LYS B C 1
ATOM 4113 O O . LYS B 1 184 ? -0.16 7.504 5.34 1 94.5 184 LYS B O 1
ATOM 4118 N N . THR B 1 185 ? 0.309 6.535 7.344 1 95.38 185 THR B N 1
ATOM 4119 C CA . THR B 1 185 ? -0.996 6.855 7.91 1 95.38 185 THR B CA 1
ATOM 4120 C C . THR B 1 185 ? -0.893 8.039 8.867 1 95.38 185 THR B C 1
ATOM 4122 O O . THR B 1 185 ? -1.768 8.242 9.711 1 95.38 185 THR B O 1
ATOM 4125 N N . LEU B 1 186 ? 0.234 8.719 8.852 1 94.5 186 LEU B N 1
ATOM 4126 C CA . LEU B 1 186 ? 0.493 9.969 9.562 1 94.5 186 LEU B CA 1
ATOM 4127 C C . LEU B 1 186 ? 0.708 9.711 11.055 1 94.5 186 LEU B C 1
ATOM 4129 O O . LEU B 1 186 ? 0.503 10.609 11.875 1 94.5 186 LEU B O 1
ATOM 4133 N N . LEU B 1 187 ? 1.009 8.461 11.414 1 95.69 187 LEU B N 1
ATOM 4134 C CA . LEU B 1 187 ? 1.487 8.195 12.766 1 95.69 187 LEU B CA 1
ATOM 4135 C C . LEU B 1 187 ? 2.865 8.812 12.984 1 95.69 187 LEU B C 1
ATOM 4137 O O . LEU B 1 187 ? 3.793 8.562 12.219 1 95.69 187 LEU B O 1
ATOM 4141 N N . PRO B 1 188 ? 2.959 9.633 13.984 1 95.38 188 PRO B N 1
ATOM 4142 C CA . PRO B 1 188 ? 4.266 10.258 14.195 1 95.38 188 PRO B CA 1
ATOM 4143 C C . PRO B 1 188 ? 5.305 9.281 14.734 1 95.38 188 PRO B C 1
ATOM 4145 O O . PRO B 1 188 ? 4.957 8.328 15.438 1 95.38 188 PRO B O 1
ATOM 4148 N N . ARG B 1 189 ? 6.52 9.555 14.383 1 93.31 189 ARG B N 1
ATOM 4149 C CA . ARG B 1 189 ? 7.637 8.734 14.836 1 93.31 189 ARG B CA 1
ATOM 4150 C C . ARG B 1 189 ? 8.875 9.586 15.086 1 93.31 189 ARG B C 1
ATOM 4152 O O . ARG B 1 189 ? 9.078 10.602 14.422 1 93.31 189 ARG B O 1
ATOM 4159 N N . LEU B 1 190 ? 9.719 9.125 15.961 1 91.62 190 LEU B N 1
ATOM 4160 C CA . LEU B 1 190 ? 10.898 9.898 16.328 1 91.62 190 LEU B CA 1
ATOM 4161 C C . LEU B 1 190 ? 12.117 9.461 15.523 1 91.62 190 LEU B C 1
ATOM 4163 O O . LEU B 1 190 ? 13.148 10.133 15.531 1 91.62 190 LEU B O 1
ATOM 4167 N N . TYR B 1 191 ? 11.953 8.352 14.836 1 92.94 191 TYR B N 1
ATOM 4168 C CA . TYR B 1 191 ? 13.031 7.828 14 1 92.94 191 TYR B CA 1
ATOM 4169 C C . TYR B 1 191 ? 12.539 7.52 12.594 1 92.94 191 TYR B C 1
ATOM 4171 O O . TYR B 1 191 ? 11.336 7.312 12.383 1 92.94 191 TYR B O 1
ATOM 4179 N N . ASP B 1 192 ? 13.445 7.586 11.719 1 93.12 192 ASP B N 1
ATOM 4180 C CA . ASP B 1 192 ? 13.125 7.141 10.367 1 93.12 192 ASP B CA 1
ATOM 4181 C C . ASP B 1 192 ? 13.016 5.617 10.297 1 93.12 192 ASP B C 1
ATOM 4183 O O . ASP B 1 192 ? 13.977 4.941 9.922 1 93.12 192 ASP B O 1
ATOM 4187 N N . GLU B 1 193 ? 11.844 5.148 10.562 1 92.25 193 GLU B N 1
ATOM 4188 C CA . GLU B 1 193 ? 11.617 3.707 10.648 1 92.25 193 GLU B CA 1
ATOM 4189 C C . GLU B 1 193 ? 11.609 3.062 9.266 1 92.25 193 GLU B C 1
ATOM 4191 O O . GLU B 1 193 ? 11.641 1.836 9.148 1 92.25 193 GLU B O 1
ATOM 4196 N N . GLU B 1 194 ? 11.617 3.826 8.219 1 94.12 194 GLU B N 1
ATOM 4197 C CA . GLU B 1 194 ? 11.641 3.311 6.855 1 94.12 194 GLU B CA 1
ATOM 4198 C C . GLU B 1 194 ? 13.039 3.416 6.25 1 94.12 194 GLU B C 1
ATOM 4200 O O . GLU B 1 194 ? 13.234 3.146 5.066 1 94.12 194 GLU B O 1
ATOM 4205 N N . TYR B 1 195 ? 14.016 3.84 7.062 1 95.25 195 TYR B N 1
ATOM 4206 C CA . TYR B 1 195 ? 15.414 3.904 6.656 1 95.25 195 TYR B CA 1
ATOM 4207 C C . TYR B 1 195 ? 15.555 4.602 5.309 1 95.25 195 TYR B C 1
ATOM 4209 O O . TYR B 1 195 ? 16.188 4.066 4.391 1 95.25 195 TYR B O 1
ATOM 4217 N N . GLN B 1 196 ? 14.992 5.742 5.219 1 93.94 196 GLN B N 1
ATOM 4218 C CA . GLN B 1 196 ? 14.992 6.484 3.961 1 93.94 196 GLN B CA 1
ATOM 4219 C C . GLN B 1 196 ? 16.297 7.242 3.766 1 93.94 196 GLN B C 1
ATOM 4221 O O . GLN B 1 196 ? 16.5 7.898 2.742 1 93.94 196 GLN B O 1
ATOM 4226 N N . GLY B 1 197 ? 17.188 7.141 4.738 1 93.31 197 GLY B N 1
ATOM 4227 C CA . GLY B 1 197 ? 18.453 7.836 4.641 1 93.31 197 GLY B CA 1
ATOM 4228 C C . GLY B 1 197 ? 18.344 9.336 4.852 1 93.31 197 GLY B C 1
ATOM 4229 O O . GLY B 1 197 ? 19.141 10.109 4.328 1 93.31 197 GLY B O 1
ATOM 4230 N N . ILE B 1 198 ? 17.281 9.742 5.59 1 94.38 198 ILE B N 1
ATOM 4231 C CA . ILE B 1 198 ? 17.047 11.156 5.844 1 94.38 198 ILE B CA 1
ATOM 4232 C C . ILE B 1 198 ? 17.812 11.586 7.102 1 94.38 198 ILE B C 1
ATOM 4234 O O . ILE B 1 198 ? 18.375 12.68 7.145 1 94.38 198 ILE B O 1
ATOM 4238 N N . VAL B 1 199 ? 17.703 10.688 8.094 1 92.56 199 VAL B N 1
ATOM 4239 C CA . VAL B 1 199 ? 18.453 10.906 9.32 1 92.56 199 VAL B CA 1
ATOM 4240 C C . VAL B 1 199 ? 19.453 9.766 9.516 1 92.56 199 VAL B C 1
ATOM 4242 O O . VAL B 1 199 ? 19.281 8.68 8.961 1 92.56 199 VAL B O 1
ATOM 4245 N N . SER B 1 200 ? 20.453 9.977 10.25 1 88.44 200 SER B N 1
ATOM 4246 C CA . SER B 1 200 ? 21.531 9 10.43 1 88.44 200 SER B CA 1
ATOM 4247 C C . SER B 1 200 ? 21.234 8.07 11.602 1 88.44 200 SER B C 1
ATOM 4249 O O . SER B 1 200 ? 21.734 6.941 11.641 1 88.44 200 SER B O 1
ATOM 4251 N N . GLU B 1 201 ? 20.484 8.547 12.461 1 89.12 201 GLU B N 1
ATOM 4252 C CA . GLU B 1 201 ? 20.172 7.773 13.664 1 89.12 201 GLU B CA 1
ATOM 4253 C C . GLU B 1 201 ? 19.203 6.629 13.344 1 89.12 201 GLU B C 1
ATOM 4255 O O . GLU B 1 201 ? 18.172 6.836 12.719 1 89.12 201 GLU B O 1
ATOM 4260 N N . ASP B 1 202 ? 19.531 5.441 13.812 1 88.38 202 ASP B N 1
ATOM 4261 C CA . ASP B 1 202 ? 18.672 4.281 13.617 1 88.38 202 ASP B CA 1
ATOM 4262 C C . ASP B 1 202 ? 17.594 4.207 14.695 1 88.38 202 ASP B C 1
ATOM 4264 O O . ASP B 1 202 ? 17.797 4.691 15.812 1 88.38 202 ASP B O 1
ATOM 4268 N N . PRO B 1 203 ? 16.531 3.582 14.281 1 87.5 203 PRO B N 1
ATOM 4269 C CA . PRO B 1 203 ? 15.508 3.346 15.305 1 87.5 203 PRO B CA 1
ATOM 4270 C C . PRO B 1 203 ? 16.016 2.477 16.453 1 87.5 203 PRO B C 1
ATOM 4272 O O . PRO B 1 203 ? 16.781 1.535 16.234 1 87.5 203 PRO B O 1
ATOM 4275 N N . ARG B 1 204 ? 15.672 2.889 17.641 1 84.12 204 ARG B N 1
ATOM 4276 C CA . ARG B 1 204 ? 16.031 2.094 18.812 1 84.12 204 ARG B CA 1
ATOM 4277 C C . ARG B 1 204 ? 15.234 0.797 18.859 1 84.12 204 ARG B C 1
ATOM 4279 O O . ARG B 1 204 ? 14.117 0.73 18.344 1 84.12 204 ARG B O 1
ATOM 4286 N N . PRO B 1 205 ? 15.992 -0.111 19.469 1 76.25 205 PRO B N 1
ATOM 4287 C CA . PRO B 1 205 ? 15.258 -1.365 19.641 1 76.25 205 PRO B CA 1
ATOM 4288 C C . PRO B 1 205 ? 14.047 -1.221 20.562 1 76.25 205 PRO B C 1
ATOM 4290 O O . PRO B 1 205 ? 14.094 -0.457 21.531 1 76.25 205 PRO B O 1
ATOM 4293 N N . GLY B 1 206 ? 13.07 -1.784 20.297 1 70.81 206 GLY B N 1
ATOM 4294 C CA . GLY B 1 206 ? 11.859 -1.731 21.094 1 70.81 206 GLY B CA 1
ATOM 4295 C C . GLY B 1 206 ? 10.805 -0.801 20.516 1 70.81 206 GLY B C 1
ATOM 4296 O O . GLY B 1 206 ? 11.055 -0.118 19.516 1 70.81 206 GLY B O 1
ATOM 4297 N N . ASN B 1 207 ? 9.664 -0.961 21.062 1 67.94 207 ASN B N 1
ATOM 4298 C CA . ASN B 1 207 ? 8.562 -0.15 20.562 1 67.94 207 ASN B CA 1
ATOM 4299 C C . ASN B 1 207 ? 8.531 1.224 21.219 1 67.94 207 ASN B C 1
ATOM 4301 O O . ASN B 1 207 ? 8.164 1.342 22.391 1 67.94 207 ASN B O 1
ATOM 4305 N N . GLU B 1 208 ? 9.156 2.18 20.578 1 83.19 208 GLU B N 1
ATOM 4306 C CA . GLU B 1 208 ? 9.023 3.551 21.062 1 83.19 208 GLU B CA 1
ATOM 4307 C C . GLU B 1 208 ? 7.566 3.998 21.062 1 83.19 208 GLU B C 1
ATOM 4309 O O . GLU B 1 208 ? 6.797 3.623 20.172 1 83.19 208 GLU B O 1
ATOM 4314 N N . ALA B 1 209 ? 7.316 4.688 22.156 1 90.44 209 ALA B N 1
ATOM 4315 C CA . ALA B 1 209 ? 5.953 5.215 22.234 1 90.44 209 ALA B CA 1
ATOM 4316 C C . ALA B 1 209 ? 5.656 6.133 21.062 1 90.44 209 ALA B C 1
ATOM 4318 O O . ALA B 1 209 ? 6.562 6.758 20.5 1 90.44 209 ALA B O 1
ATOM 4319 N N . VAL B 1 210 ? 4.457 6.164 20.656 1 93.06 210 VAL B N 1
ATOM 4320 C CA . VAL B 1 210 ? 4.035 7.078 19.609 1 93.06 210 VAL B CA 1
ATOM 4321 C C . VAL B 1 210 ? 4.039 8.508 20.125 1 93.06 210 VAL B C 1
ATOM 4323 O O . VAL B 1 210 ? 3.301 8.844 21.062 1 93.06 210 VAL B O 1
ATOM 4326 N N . PRO B 1 211 ? 4.859 9.32 19.594 1 92.94 211 PRO B N 1
ATOM 4327 C CA . PRO B 1 211 ? 4.973 10.695 20.094 1 92.94 211 PRO B CA 1
ATOM 4328 C C . PRO B 1 211 ? 3.9 11.625 19.531 1 92.94 211 PRO B C 1
ATOM 4330 O O . PRO B 1 211 ? 4.203 12.516 18.734 1 92.94 211 PRO B O 1
ATOM 4333 N N . PHE B 1 212 ? 2.734 11.617 20 1 92.88 212 PHE B N 1
ATOM 4334 C CA . PHE B 1 212 ? 1.625 12.43 19.516 1 92.88 212 PHE B CA 1
ATOM 4335 C C . PHE B 1 212 ? 1.93 13.914 19.672 1 92.88 212 PHE B C 1
ATOM 4337 O O . PHE B 1 212 ? 1.469 14.734 18.875 1 92.88 212 PHE B O 1
ATOM 4344 N N . SER B 1 213 ? 2.736 14.211 20.703 1 90.38 213 SER B N 1
ATOM 4345 C CA . SER B 1 213 ? 3.109 15.602 20.922 1 90.38 213 SER B CA 1
ATOM 4346 C C . SER B 1 213 ? 3.893 16.156 19.734 1 90.38 213 SER B C 1
ATOM 4348 O O . SER B 1 213 ? 3.846 17.359 19.469 1 90.38 213 SER B O 1
ATOM 4350 N N . LEU B 1 214 ? 4.594 15.266 19.062 1 91.31 214 LEU B N 1
ATOM 4351 C CA . LEU B 1 214 ? 5.355 15.688 17.906 1 91.31 214 LEU B CA 1
ATOM 4352 C C . LEU B 1 214 ? 4.426 16.203 16.797 1 91.31 214 LEU B C 1
ATOM 4354 O O . LEU B 1 214 ? 4.777 17.125 16.078 1 91.31 214 LEU B O 1
ATOM 4358 N N . LEU B 1 215 ? 3.33 15.57 16.688 1 91.69 215 LEU B N 1
ATOM 4359 C CA . LEU B 1 215 ? 2.359 15.961 15.672 1 91.69 215 LEU B CA 1
ATOM 4360 C C . LEU B 1 215 ? 1.854 17.375 15.914 1 91.69 215 LEU B C 1
ATOM 4362 O O . LEU B 1 215 ? 1.791 18.188 14.992 1 91.69 215 LEU B O 1
ATOM 4366 N N . ARG B 1 216 ? 1.531 17.672 17.109 1 90.5 216 ARG B N 1
ATOM 4367 C CA . ARG B 1 216 ? 1.062 19 17.469 1 90.5 216 ARG B CA 1
ATOM 4368 C C . ARG B 1 216 ? 2.172 20.031 17.312 1 90.5 216 ARG B C 1
ATOM 4370 O O . ARG B 1 216 ? 1.954 21.109 16.734 1 90.5 216 ARG B O 1
ATOM 4377 N N . ALA B 1 217 ? 3.303 19.641 17.797 1 91.06 217 ALA B N 1
ATOM 4378 C CA . ALA B 1 217 ? 4.445 20.547 17.703 1 91.06 217 ALA B CA 1
ATOM 4379 C C . ALA B 1 217 ? 4.75 20.875 16.234 1 91.06 217 ALA B C 1
ATOM 4381 O O . ALA B 1 217 ? 5.016 22.031 15.906 1 91.06 217 ALA B O 1
ATOM 4382 N N . ALA B 1 218 ? 4.727 19.891 15.453 1 93.62 218 ALA B N 1
ATOM 4383 C CA . ALA B 1 218 ? 4.992 20.094 14.031 1 93.62 218 ALA B CA 1
ATOM 4384 C C . ALA B 1 218 ? 3.951 21.016 13.406 1 93.62 218 ALA B C 1
ATOM 4386 O O . ALA B 1 218 ? 4.293 21.906 12.641 1 93.62 218 ALA B O 1
ATOM 4387 N N . ALA B 1 219 ? 2.74 20.781 13.742 1 93.19 219 ALA B N 1
ATOM 4388 C CA . ALA B 1 219 ? 1.667 21.609 13.211 1 93.19 219 ALA B CA 1
ATOM 4389 C C . ALA B 1 219 ? 1.862 23.078 13.602 1 93.19 219 ALA B C 1
ATOM 4391 O O . ALA B 1 219 ? 1.747 23.969 12.758 1 93.19 219 ALA B O 1
ATOM 4392 N N . LEU B 1 220 ? 2.186 23.297 14.805 1 89.94 220 LEU B N 1
ATOM 4393 C CA . LEU B 1 220 ? 2.377 24.641 15.312 1 89.94 220 LEU B CA 1
ATOM 4394 C C . LEU B 1 220 ? 3.588 25.297 14.648 1 89.94 220 LEU B C 1
ATOM 4396 O O . LEU B 1 220 ? 3.529 26.469 14.258 1 89.94 220 LEU B O 1
ATOM 4400 N N . SER B 1 221 ? 4.609 24.5 14.562 1 91.5 221 SER B N 1
ATOM 4401 C CA . SER B 1 221 ? 5.816 25.016 13.93 1 91.5 221 SER B CA 1
ATOM 4402 C C . SER B 1 221 ? 5.566 25.375 12.469 1 91.5 221 SER B C 1
ATOM 4404 O O . SER B 1 221 ? 5.898 26.484 12.023 1 91.5 221 SER B O 1
ATOM 4406 N N . MET B 1 222 ? 4.973 24.516 11.773 1 92.69 222 MET B N 1
ATOM 4407 C CA . MET B 1 222 ? 4.789 24.688 10.336 1 92.69 222 MET B CA 1
ATOM 4408 C C . MET B 1 222 ? 3.783 25.797 10.039 1 92.69 222 MET B C 1
ATOM 4410 O O . MET B 1 222 ? 3.834 26.422 8.984 1 92.69 222 MET B O 1
ATOM 4414 N N . ARG B 1 223 ? 2.941 26 10.961 1 93.69 223 ARG B N 1
ATOM 4415 C CA . ARG B 1 223 ? 1.974 27.078 10.828 1 93.69 223 ARG B CA 1
ATOM 4416 C C . ARG B 1 223 ? 2.678 28.422 10.648 1 93.69 223 ARG B C 1
ATOM 4418 O O . ARG B 1 223 ? 2.176 29.312 9.953 1 93.69 223 ARG B O 1
ATOM 4425 N N . ARG B 1 224 ? 3.832 28.547 11.211 1 94.81 224 ARG B N 1
ATOM 4426 C CA . ARG B 1 224 ? 4.582 29.797 11.203 1 94.81 224 ARG B CA 1
ATOM 4427 C C . ARG B 1 224 ? 5.062 30.141 9.797 1 94.81 224 ARG B C 1
ATOM 4429 O O . ARG B 1 224 ? 5.465 31.281 9.531 1 94.81 224 ARG B O 1
ATOM 4436 N N . ILE B 1 225 ? 5.02 29.141 8.977 1 95.94 225 ILE B N 1
ATOM 4437 C CA . ILE B 1 225 ? 5.344 29.375 7.578 1 95.94 225 ILE B CA 1
ATOM 4438 C C . ILE B 1 225 ? 4.305 30.312 6.957 1 95.94 225 ILE B C 1
ATOM 4440 O O . ILE B 1 225 ? 4.633 31.125 6.094 1 95.94 225 ILE B O 1
ATOM 4444 N N . PHE B 1 226 ? 3.082 30.266 7.473 1 96.56 226 PHE B N 1
ATOM 4445 C CA . PHE B 1 226 ? 1.962 30.906 6.785 1 96.56 226 PHE B CA 1
ATOM 4446 C C . PHE B 1 226 ? 1.47 32.125 7.559 1 96.56 226 PHE B C 1
ATOM 4448 O O . PHE B 1 226 ? 0.88 33.031 6.977 1 96.56 226 PHE B O 1
ATOM 4455 N N . ILE B 1 227 ? 1.676 32.125 8.859 1 96.56 227 ILE B N 1
ATOM 4456 C CA . ILE B 1 227 ? 1.176 33.25 9.664 1 96.56 227 ILE B CA 1
ATOM 4457 C C . ILE B 1 227 ? 2.01 33.375 10.938 1 96.56 227 ILE B C 1
ATOM 4459 O O . ILE B 1 227 ? 2.381 32.375 11.555 1 96.56 227 ILE B O 1
ATOM 4463 N N . GLN B 1 228 ? 2.307 34.562 11.266 1 94.56 228 GLN B N 1
ATOM 4464 C CA . GLN B 1 228 ? 3.012 34.906 12.5 1 94.56 228 GLN B CA 1
ATOM 4465 C C . GLN B 1 228 ? 2.424 36.125 13.156 1 94.56 228 GLN B C 1
ATOM 4467 O O . GLN B 1 228 ? 2.016 37.062 12.469 1 94.56 228 GLN B O 1
ATOM 4472 N N . GLU B 1 229 ? 2.33 36.062 14.383 1 93.56 229 GLU B N 1
ATOM 4473 C CA . GLU B 1 229 ? 1.853 37.188 15.148 1 93.56 229 GLU B CA 1
ATOM 4474 C C . GLU B 1 229 ? 2.895 37.656 16.172 1 93.56 229 GLU B C 1
ATOM 4476 O O . GLU B 1 229 ? 3.424 36.844 16.922 1 93.56 229 GLU B O 1
ATOM 4481 N N . SER B 1 230 ? 3.232 38.875 16.094 1 90.5 230 SER B N 1
ATOM 4482 C CA . SER B 1 230 ? 4.156 39.469 17.062 1 90.5 230 SER B CA 1
ATOM 4483 C C . SER B 1 230 ? 3.793 40.938 17.359 1 90.5 230 SER B C 1
ATOM 4485 O O . SER B 1 230 ? 3.727 41.75 16.453 1 90.5 230 SER B O 1
ATOM 4487 N N . ASP B 1 231 ? 3.561 41.219 18.609 1 88.12 231 ASP B N 1
ATOM 4488 C CA . ASP B 1 231 ? 3.377 42.594 19.094 1 88.12 231 ASP B CA 1
ATOM 4489 C C . ASP B 1 231 ? 2.27 43.312 18.328 1 88.12 231 ASP B C 1
ATOM 4491 O O . ASP B 1 231 ? 2.471 44.406 17.812 1 88.12 231 ASP B O 1
ATOM 4495 N N . GLY B 1 232 ? 1.226 42.625 18.047 1 87.69 232 GLY B N 1
ATOM 4496 C CA . GLY B 1 232 ? 0.067 43.219 17.422 1 87.69 232 GLY B CA 1
ATOM 4497 C C . GLY B 1 232 ? 0.163 43.281 15.906 1 87.69 232 GLY B C 1
ATOM 4498 O O . GLY B 1 232 ? -0.671 43.906 15.25 1 87.69 232 GLY B O 1
ATOM 4499 N N . VAL B 1 233 ? 1.167 42.781 15.383 1 94.25 233 VAL B N 1
ATOM 4500 C CA . VAL B 1 233 ? 1.32 42.719 13.93 1 94.25 233 VAL B CA 1
ATOM 4501 C C . VAL B 1 233 ? 1.137 41.281 13.469 1 94.25 233 VAL B C 1
ATOM 4503 O O . VAL B 1 233 ? 1.816 40.375 13.961 1 94.25 233 VAL B O 1
ATOM 4506 N N . VAL B 1 234 ? 0.193 41.062 12.609 1 96 234 VAL B N 1
ATOM 4507 C CA . VAL B 1 234 ? -0.021 39.75 12 1 96 234 VAL B CA 1
ATOM 4508 C C . VAL B 1 234 ? 0.616 39.719 10.617 1 96 234 VAL B C 1
ATOM 4510 O O . VAL B 1 234 ? 0.223 40.469 9.727 1 96 234 VAL B O 1
ATOM 4513 N N . THR B 1 235 ? 1.618 38.969 10.5 1 95.94 235 THR B N 1
ATOM 4514 C CA . THR B 1 235 ? 2.277 38.781 9.211 1 95.94 235 THR B CA 1
ATOM 4515 C C . THR B 1 235 ? 1.755 37.531 8.5 1 95.94 235 THR B C 1
ATOM 4517 O O . THR B 1 235 ? 1.856 36.438 9.023 1 95.94 235 THR B O 1
ATOM 4520 N N . LEU B 1 236 ? 1.186 37.719 7.324 1 96.69 236 LEU B N 1
ATOM 4521 C CA . LEU B 1 236 ? 0.659 36.625 6.531 1 96.69 236 LEU B CA 1
ATOM 4522 C C . LEU B 1 236 ? 1.667 36.188 5.477 1 96.69 236 LEU B C 1
ATOM 4524 O O . LEU B 1 236 ? 2.291 37.031 4.82 1 96.69 236 LEU B O 1
ATOM 4528 N N . LEU B 1 237 ? 1.858 34.906 5.344 1 96.19 237 LEU B N 1
ATOM 4529 C CA . LEU B 1 237 ? 2.734 34.25 4.375 1 96.19 237 LEU B CA 1
ATOM 4530 C C . LEU B 1 237 ? 4.172 34.75 4.527 1 96.19 237 LEU B C 1
ATOM 4532 O O . LEU B 1 237 ? 4.805 35.125 3.549 1 96.19 237 LEU B O 1
ATOM 4536 N N . PRO B 1 238 ? 4.668 34.75 5.746 1 94.75 238 PRO B N 1
ATOM 4537 C CA . PRO B 1 238 ? 6.008 35.281 5.973 1 94.75 238 PRO B CA 1
ATOM 4538 C C . PRO B 1 238 ? 7.105 34.438 5.336 1 94.75 238 PRO B C 1
ATOM 4540 O O . PRO B 1 238 ? 8.133 34.969 4.902 1 94.75 238 PRO B O 1
ATOM 4543 N N . ALA B 1 239 ? 6.945 33.156 5.324 1 95.12 239 ALA B N 1
ATOM 4544 C CA . ALA B 1 239 ? 7.973 32.219 4.836 1 95.12 239 ALA B CA 1
ATOM 4545 C C . ALA B 1 239 ? 7.383 31.219 3.848 1 95.12 239 ALA B C 1
ATOM 4547 O O . ALA B 1 239 ? 7.703 30.031 3.895 1 95.12 239 ALA B O 1
ATOM 4548 N N . LEU B 1 240 ? 6.598 31.656 2.961 1 95.56 240 LEU B N 1
ATOM 4549 C CA . LEU B 1 240 ? 5.871 30.797 2.02 1 95.56 240 LEU B CA 1
ATOM 4550 C C . LEU B 1 240 ? 6.812 30.219 0.971 1 95.56 240 LEU B C 1
ATOM 4552 O O . LEU B 1 240 ? 7.398 30.969 0.181 1 95.56 240 LEU B O 1
ATOM 4556 N N . PRO B 1 241 ? 6.887 28.922 1.009 1 94.75 241 PRO B N 1
ATOM 4557 C CA . PRO B 1 241 ? 7.656 28.297 -0.075 1 94.75 241 PRO B CA 1
ATOM 4558 C C . PRO B 1 241 ? 6.988 28.469 -1.438 1 94.75 241 PRO B C 1
ATOM 4560 O O . PRO B 1 241 ? 5.758 28.438 -1.533 1 94.75 241 PRO B O 1
ATOM 4563 N N . PRO B 1 242 ? 7.84 28.531 -2.494 1 94.75 242 PRO B N 1
ATOM 4564 C CA . PRO B 1 242 ? 7.273 28.672 -3.84 1 94.75 242 PRO B CA 1
ATOM 4565 C C . PRO B 1 242 ? 6.418 27.469 -4.242 1 94.75 242 PRO B C 1
ATOM 4567 O O . PRO B 1 242 ? 5.578 27.578 -5.137 1 94.75 242 PRO B O 1
ATOM 4570 N N . GLU B 1 243 ? 6.551 26.344 -3.58 1 95.38 243 GLU B N 1
ATOM 4571 C CA . GLU B 1 243 ? 5.84 25.109 -3.902 1 95.38 243 GLU B CA 1
ATOM 4572 C C . GLU B 1 243 ? 4.375 25.188 -3.475 1 95.38 243 GLU B C 1
ATOM 4574 O O . GLU B 1 243 ? 3.566 24.344 -3.859 1 95.38 243 GLU B O 1
ATOM 4579 N N . PHE B 1 244 ? 4.027 26.25 -2.717 1 96.19 244 PHE B N 1
ATOM 4580 C CA . PHE B 1 244 ? 2.652 26.453 -2.279 1 96.19 244 PHE B CA 1
ATOM 4581 C C . PHE B 1 244 ? 2.08 27.734 -2.875 1 96.19 244 PHE B C 1
ATOM 4583 O O . PHE B 1 244 ? 1.761 28.672 -2.146 1 96.19 244 PHE B O 1
ATOM 4590 N N . PRO B 1 245 ? 1.795 27.797 -4.105 1 96.44 245 PRO B N 1
ATOM 4591 C CA . PRO B 1 245 ? 1.421 29.047 -4.77 1 96.44 245 PRO B CA 1
ATOM 4592 C C . PRO B 1 245 ? 0.006 29.5 -4.418 1 96.44 245 PRO B C 1
ATOM 4594 O O . PRO B 1 245 ? -0.323 30.688 -4.57 1 96.44 245 PRO B O 1
ATOM 4597 N N . CYS B 1 246 ? -0.837 28.547 -4.082 1 97.25 246 CYS B N 1
ATOM 4598 C CA . CYS B 1 246 ? -2.199 28.891 -3.693 1 97.25 246 CYS B CA 1
ATOM 4599 C C . CYS B 1 246 ? -2.637 28.094 -2.469 1 97.25 246 CYS B C 1
ATOM 4601 O O . CYS B 1 246 ? -2.035 27.078 -2.141 1 97.25 246 CYS B O 1
ATOM 4603 N N . GLY B 1 247 ? -3.637 28.672 -1.78 1 96.88 247 GLY B N 1
ATOM 4604 C CA . GLY B 1 247 ? -4.16 27.984 -0.608 1 96.88 247 GLY B CA 1
ATOM 4605 C C . GLY B 1 247 ? -5.164 28.828 0.167 1 96.88 247 GLY B C 1
ATOM 4606 O O . GLY B 1 247 ? -5.457 29.969 -0.208 1 96.88 247 GLY B O 1
ATOM 4607 N N . ARG B 1 248 ? -5.781 28.188 1.064 1 96.69 248 ARG B N 1
ATOM 4608 C CA . ARG B 1 248 ? -6.754 28.797 1.967 1 96.69 248 ARG B CA 1
ATOM 4609 C C . ARG B 1 248 ? -6.594 28.25 3.385 1 96.69 248 ARG B C 1
ATOM 4611 O O . ARG B 1 248 ? -6.344 27.062 3.58 1 96.69 248 ARG B O 1
ATOM 4618 N N . TRP B 1 249 ? -6.586 29.094 4.305 1 96.56 249 TRP B N 1
ATOM 4619 C CA . TRP B 1 249 ? -6.605 28.734 5.719 1 96.56 249 TRP B CA 1
ATOM 4620 C C . TRP B 1 249 ? -7.824 29.344 6.414 1 96.56 249 TRP B C 1
ATOM 4622 O O . TRP B 1 249 ? -8 30.562 6.426 1 96.56 249 TRP B O 1
ATOM 4632 N N . ILE B 1 250 ? -8.68 28.5 7.004 1 94.81 250 ILE B N 1
ATOM 4633 C CA . ILE B 1 250 ? -9.922 29 7.578 1 94.81 250 ILE B CA 1
ATOM 4634 C C . ILE B 1 250 ? -9.953 28.703 9.078 1 94.81 250 ILE B C 1
ATOM 4636 O O . ILE B 1 250 ? -9.516 27.625 9.508 1 94.81 250 ILE B O 1
ATOM 4640 N N . GLY B 1 251 ? -10.43 29.688 9.758 1 92.12 251 GLY B N 1
ATOM 4641 C CA . GLY B 1 251 ? -10.781 29.484 11.156 1 92.12 251 GLY B CA 1
ATOM 4642 C C . GLY B 1 251 ? -9.57 29.406 12.07 1 92.12 251 GLY B C 1
ATOM 4643 O O . GLY B 1 251 ? -9.617 28.766 13.117 1 92.12 251 GLY B O 1
ATOM 4644 N N . LEU B 1 252 ? -8.492 29.969 11.695 1 92.5 252 LEU B N 1
ATOM 4645 C CA . LEU B 1 252 ? -7.309 29.969 12.547 1 92.5 252 LEU B CA 1
ATOM 4646 C C . LEU B 1 252 ? -7.504 30.891 13.75 1 92.5 252 LEU B C 1
ATOM 4648 O O . LEU B 1 252 ? -7.859 32.062 13.594 1 92.5 252 LEU B O 1
ATOM 4652 N N . TYR B 1 253 ? -7.328 30.375 14.852 1 90.56 253 TYR B N 1
ATOM 4653 C CA . TYR B 1 253 ? -7.512 31.156 16.062 1 90.56 253 TYR B CA 1
ATOM 4654 C C . TYR B 1 253 ? -6.207 31.828 16.484 1 90.56 253 TYR B C 1
ATOM 4656 O O . TYR B 1 253 ? -5.184 31.156 16.641 1 90.56 253 TYR B O 1
ATOM 4664 N N . LEU B 1 254 ? -6.25 33.094 16.656 1 91.5 254 LEU B N 1
ATOM 4665 C CA . LEU B 1 254 ? -5.129 33.875 17.188 1 91.5 254 LEU B CA 1
ATOM 4666 C C . LEU B 1 254 ? -5.418 34.344 18.609 1 91.5 254 LEU B C 1
ATOM 4668 O O . LEU B 1 254 ? -6.449 34.969 18.844 1 91.5 254 LEU B O 1
ATOM 4672 N N . GLU B 1 255 ? -4.52 34.031 19.406 1 89.06 255 GLU B N 1
ATOM 4673 C CA . GLU B 1 255 ? -4.68 34.438 20.797 1 89.06 255 GLU B CA 1
ATOM 4674 C C . GLU B 1 255 ? -4.773 35.938 20.953 1 89.06 255 GLU B C 1
ATOM 4676 O O . GLU B 1 255 ? -3.979 36.688 20.359 1 89.06 255 GLU B O 1
ATOM 4681 N N . ASN B 1 256 ? -5.707 36.406 21.672 1 90.75 256 ASN B N 1
ATOM 4682 C CA . ASN B 1 256 ? -5.93 37.812 21.984 1 90.75 256 ASN B CA 1
ATOM 4683 C C . ASN B 1 256 ? -6.258 38.625 20.734 1 90.75 256 ASN B C 1
ATOM 4685 O O . ASN B 1 256 ? -5.902 39.781 20.641 1 90.75 256 ASN B O 1
ATOM 4689 N N . ILE B 1 257 ? -6.77 38 19.781 1 94.38 257 ILE B N 1
ATOM 4690 C CA . ILE B 1 257 ? -7.211 38.688 18.562 1 94.38 257 ILE B CA 1
ATOM 4691 C C . ILE B 1 257 ? -8.555 38.125 18.109 1 94.38 257 ILE B C 1
ATOM 4693 O O . ILE B 1 257 ? -9.586 38.812 18.219 1 94.38 257 ILE B O 1
ATOM 4697 N N . GLY B 1 258 ? -8.586 36.906 17.703 1 94.19 258 GLY B N 1
ATOM 4698 C CA . GLY B 1 258 ? -9.797 36.25 17.219 1 94.19 258 GLY B CA 1
ATOM 4699 C C . GLY B 1 258 ? -9.531 35.188 16.156 1 94.19 258 GLY B C 1
ATOM 4700 O O . GLY B 1 258 ? -8.523 34.5 16.219 1 94.19 258 GLY B O 1
ATOM 4701 N N . GLU B 1 259 ? -10.547 35 15.32 1 94.69 259 GLU B N 1
ATOM 4702 C CA . GLU B 1 259 ? -10.445 34 14.266 1 94.69 259 GLU B CA 1
ATOM 4703 C C . GLU B 1 259 ? -10.117 34.656 12.922 1 94.69 259 GLU B C 1
ATOM 4705 O O . GLU B 1 259 ? -10.805 35.594 12.492 1 94.69 259 GLU B O 1
ATOM 4710 N N . ILE B 1 260 ? -9.117 34.188 12.344 1 95.94 260 ILE B N 1
ATOM 4711 C CA . ILE B 1 260 ? -8.703 34.75 11.07 1 95.94 260 ILE B CA 1
ATOM 4712 C C . ILE B 1 260 ? -8.766 33.719 9.977 1 95.94 260 ILE B C 1
ATOM 4714 O O . ILE B 1 260 ? -8.445 32.531 10.211 1 95.94 260 ILE B O 1
ATOM 4718 N N . SER B 1 261 ? -9.242 34 8.82 1 96.81 261 SER B N 1
ATOM 4719 C CA . SER B 1 261 ? -9.227 33.219 7.598 1 96.81 261 SER B CA 1
ATOM 4720 C C . SER B 1 261 ? -8.602 34 6.441 1 96.81 261 SER B C 1
ATOM 4722 O O . SER B 1 261 ? -8.797 35.188 6.328 1 96.81 261 SER B O 1
ATOM 4724 N N . PHE B 1 262 ? -7.859 33.344 5.621 1 97.5 262 PHE B N 1
ATOM 4725 C CA . PHE B 1 262 ? -7.25 34.031 4.496 1 97.5 262 PHE B CA 1
ATOM 4726 C C . PHE B 1 262 ? -7.004 33.094 3.334 1 97.5 262 PHE B C 1
ATOM 4728 O O . PHE B 1 262 ? -7.023 31.859 3.51 1 97.5 262 PHE B O 1
ATOM 4735 N N . GLU B 1 263 ? -6.863 33.625 2.17 1 97.38 263 GLU B N 1
ATOM 4736 C CA . GLU B 1 263 ? -6.566 32.875 0.944 1 97.38 263 GLU B CA 1
ATOM 4737 C C . GLU B 1 263 ? -5.508 33.594 0.11 1 97.38 263 GLU B C 1
ATOM 4739 O O . GLU B 1 263 ? -5.387 34.812 0.179 1 97.38 263 GLU B O 1
ATOM 4744 N N . TRP B 1 264 ? -4.73 32.906 -0.598 1 97.19 264 TRP B N 1
ATOM 4745 C CA . TRP B 1 264 ? -3.697 33.469 -1.457 1 97.19 264 TRP B CA 1
ATOM 4746 C C . TRP B 1 264 ? -3.637 32.719 -2.793 1 97.19 264 TRP B C 1
ATOM 4748 O O . TRP B 1 264 ? -4.074 31.578 -2.9 1 97.19 264 TRP B O 1
ATOM 4758 N N . SER B 1 265 ? -3.225 33.344 -3.75 1 96 265 SER B N 1
ATOM 4759 C CA . SER B 1 265 ? -2.979 32.844 -5.102 1 96 265 SER B CA 1
ATOM 4760 C C . SER B 1 265 ? -1.749 33.5 -5.715 1 96 265 SER B C 1
ATOM 4762 O O . SER B 1 265 ? -1.403 34.656 -5.359 1 96 265 SER B O 1
ATOM 4764 N N . LYS B 1 266 ? -1.071 32.719 -6.578 1 95.25 266 LYS B N 1
ATOM 4765 C CA . LYS B 1 266 ? 0.155 33.219 -7.199 1 95.25 266 LYS B CA 1
ATOM 4766 C C . LYS B 1 266 ? 1.132 33.75 -6.148 1 95.25 266 LYS B C 1
ATOM 4768 O O . LYS B 1 266 ? 1.736 34.812 -6.328 1 95.25 266 LYS B O 1
ATOM 4773 N N . LYS B 1 267 ? 1.096 33.156 -4.996 1 93.94 267 LYS B N 1
ATOM 4774 C CA . LYS B 1 267 ? 2.021 33.406 -3.893 1 93.94 267 LYS B CA 1
ATOM 4775 C C . LYS B 1 267 ? 1.76 34.75 -3.246 1 93.94 267 LYS B C 1
ATOM 4777 O O . LYS B 1 267 ? 2.645 35.344 -2.605 1 93.94 267 LYS B O 1
ATOM 4782 N N . THR B 1 268 ? 0.551 35.312 -3.467 1 95.19 268 THR B N 1
ATOM 4783 C CA . THR B 1 268 ? 0.179 36.594 -2.908 1 95.19 268 THR B CA 1
ATOM 4784 C C . THR B 1 268 ? -1.17 36.5 -2.199 1 95.19 268 THR B C 1
ATOM 4786 O O . THR B 1 268 ? -2.082 35.812 -2.668 1 95.19 268 THR B O 1
ATOM 4789 N N . ILE B 1 269 ? -1.234 37.25 -1.114 1 96.81 269 ILE B N 1
ATOM 4790 C CA . ILE B 1 269 ? -2.469 37.25 -0.337 1 96.81 269 ILE B CA 1
ATOM 4791 C C . ILE B 1 269 ? -3.592 37.875 -1.168 1 96.81 269 ILE B C 1
ATOM 4793 O O . ILE B 1 269 ? -3.369 38.844 -1.91 1 96.81 269 ILE B O 1
ATOM 4797 N N . ARG B 1 270 ? -4.766 37.375 -1.018 1 96.19 270 ARG B N 1
ATOM 4798 C CA . ARG B 1 270 ? -5.891 37.844 -1.817 1 96.19 270 ARG B CA 1
ATOM 4799 C C . ARG B 1 270 ? -7.012 38.375 -0.927 1 96.19 270 ARG B C 1
ATOM 4801 O O . ARG B 1 270 ? -7.664 39.344 -1.264 1 96.19 270 ARG B O 1
ATOM 4808 N N . ARG B 1 271 ? -7.285 37.625 0.13 1 96.88 271 ARG B N 1
ATOM 4809 C CA . ARG B 1 271 ? -8.383 38 1.023 1 96.88 271 ARG B CA 1
ATOM 4810 C C . ARG B 1 271 ? -8.078 37.562 2.459 1 96.88 271 ARG B C 1
ATOM 4812 O O . ARG B 1 271 ? -7.492 36.5 2.691 1 96.88 271 ARG B O 1
ATOM 4819 N N . VAL B 1 272 ? -8.5 38.406 3.352 1 97.12 272 VAL B N 1
ATOM 4820 C CA . VAL B 1 272 ? -8.367 38.125 4.777 1 97.12 272 VAL B CA 1
ATOM 4821 C C . VAL B 1 272 ? -9.672 38.5 5.496 1 97.12 272 VAL B C 1
ATOM 4823 O O . VAL B 1 272 ? -10.266 39.531 5.227 1 97.12 272 VAL B O 1
ATOM 4826 N N . ILE B 1 273 ? -10.172 37.656 6.258 1 96.94 273 ILE B N 1
ATOM 4827 C CA . ILE B 1 273 ? -11.336 37.906 7.098 1 96.94 273 ILE B CA 1
ATOM 4828 C C . ILE B 1 273 ? -10.969 37.688 8.562 1 96.94 273 ILE B C 1
ATOM 4830 O O . ILE B 1 273 ? -10.445 36.625 8.93 1 96.94 273 ILE B O 1
ATOM 4834 N N . LEU B 1 274 ? -11.211 38.656 9.391 1 96.38 274 LEU B N 1
ATOM 4835 C CA . LEU B 1 274 ? -10.914 38.562 10.812 1 96.38 274 LEU B CA 1
ATOM 4836 C C . LEU B 1 274 ? -12.18 38.781 11.641 1 96.38 274 LEU B C 1
ATOM 4838 O O . LEU B 1 274 ? -12.828 39.812 11.531 1 96.38 274 LEU B O 1
ATOM 4842 N N . LYS B 1 275 ? -12.562 37.812 12.312 1 95.38 275 LYS B N 1
ATOM 4843 C CA . LYS B 1 275 ? -13.57 37.938 13.359 1 95.38 275 LYS B CA 1
ATOM 4844 C C . LYS B 1 275 ? -12.922 38.25 14.711 1 95.38 275 LYS B C 1
ATOM 4846 O O . LYS B 1 275 ? -12.406 37.344 15.367 1 95.38 275 LYS B O 1
ATOM 4851 N N . ALA B 1 276 ? -13.062 39.438 15.195 1 95.69 276 ALA B N 1
ATOM 4852 C CA . ALA B 1 276 ? -12.367 39.875 16.391 1 95.69 276 ALA B CA 1
ATOM 4853 C C . ALA B 1 276 ? -13.102 39.438 17.656 1 95.69 276 ALA B C 1
ATOM 4855 O O . ALA B 1 276 ? -14.328 39.5 17.719 1 95.69 276 ALA B O 1
ATOM 4856 N N . HIS B 1 277 ? -12.289 38.938 18.562 1 95 277 HIS B N 1
ATOM 4857 C CA . HIS B 1 277 ? -12.844 38.531 19.844 1 95 277 HIS B CA 1
ATOM 4858 C C . HIS B 1 277 ? -12.453 39.5 20.953 1 95 277 HIS B C 1
ATOM 4860 O O . HIS B 1 277 ? -13.023 39.469 22.047 1 95 277 HIS B O 1
ATOM 4866 N N . VAL B 1 278 ? -11.508 40.312 20.656 1 94.94 278 VAL B N 1
ATOM 4867 C CA . VAL B 1 278 ? -11.023 41.312 21.594 1 94.94 278 VAL B CA 1
ATOM 4868 C C . VAL B 1 278 ? -10.883 42.688 20.891 1 94.94 278 VAL B C 1
ATOM 4870 O O . VAL B 1 278 ? -10.867 42.75 19.656 1 94.94 278 VAL B O 1
ATOM 4873 N N . SER B 1 279 ? -10.875 43.656 21.719 1 95.5 279 SER B N 1
ATOM 4874 C CA . SER B 1 279 ? -10.641 45 21.203 1 95.5 279 SER B CA 1
ATOM 4875 C C . SER B 1 279 ? -9.18 45.406 21.375 1 95.5 279 SER B C 1
ATOM 4877 O O . SER B 1 279 ? -8.688 45.469 22.5 1 95.5 279 SER B O 1
ATOM 4879 N N . ARG B 1 280 ? -8.586 45.719 20.25 1 95.19 280 ARG B N 1
ATOM 4880 C CA . ARG B 1 280 ? -7.188 46.125 20.281 1 95.19 280 ARG B CA 1
ATOM 4881 C C . ARG B 1 280 ? -6.758 46.719 18.953 1 95.19 280 ARG B C 1
ATOM 4883 O O . ARG B 1 280 ? -7.527 46.688 17.984 1 95.19 280 ARG B O 1
ATOM 4890 N N . GLU B 1 281 ? -5.559 47.25 18.969 1 94.81 281 GLU B N 1
ATOM 4891 C CA . GLU B 1 281 ? -4.961 47.688 17.719 1 94.81 281 GLU B CA 1
ATOM 4892 C C . GLU B 1 281 ? -4.18 46.562 17.047 1 94.81 281 GLU B C 1
ATOM 4894 O O . GLU B 1 281 ? -3.508 45.781 17.734 1 94.81 281 GLU B O 1
ATOM 4899 N N . LEU B 1 282 ? -4.34 46.5 15.742 1 93.62 282 LEU B N 1
ATOM 4900 C CA . LEU B 1 282 ? -3.672 45.438 15.008 1 93.62 282 LEU B CA 1
ATOM 4901 C C . LEU B 1 282 ? -3.275 45.875 13.609 1 93.62 282 LEU B C 1
ATOM 4903 O O . LEU B 1 282 ? -3.947 46.719 13.023 1 93.62 282 LEU B O 1
ATOM 4907 N N . ALA B 1 283 ? -2.172 45.406 13.172 1 94.62 283 ALA B N 1
ATOM 4908 C CA . ALA B 1 283 ? -1.771 45.594 11.781 1 94.62 283 ALA B CA 1
ATOM 4909 C C . ALA B 1 283 ? -1.609 44.25 11.07 1 94.62 283 ALA B C 1
ATOM 4911 O O . ALA B 1 283 ? -1.126 43.281 11.672 1 94.62 283 ALA B O 1
ATOM 4912 N N . ILE B 1 284 ? -2.061 44.125 9.867 1 94.56 284 ILE B N 1
ATOM 4913 C CA . ILE B 1 284 ? -1.872 42.938 9.039 1 94.56 284 ILE B CA 1
ATOM 4914 C C . ILE B 1 284 ? -0.924 43.25 7.887 1 94.56 284 ILE B C 1
ATOM 4916 O O . ILE B 1 284 ? -1.139 44.219 7.145 1 94.56 284 ILE B O 1
ATOM 4920 N N . ILE B 1 285 ? 0.114 42.531 7.75 1 94.81 285 ILE B N 1
ATOM 4921 C CA . ILE B 1 285 ? 1.069 42.75 6.672 1 94.81 285 ILE B CA 1
ATOM 4922 C C . ILE B 1 285 ? 1.328 41.438 5.926 1 94.81 285 ILE B C 1
ATOM 4924 O O . ILE B 1 285 ? 1.069 40.375 6.449 1 94.81 285 ILE B O 1
ATOM 4928 N N . SER B 1 286 ? 1.773 41.5 4.766 1 95.19 286 SER B N 1
ATOM 4929 C CA . SER B 1 286 ? 2.174 40.375 3.926 1 95.19 286 SER B CA 1
ATOM 4930 C C . SER B 1 286 ? 3.24 40.812 2.916 1 95.19 286 SER B C 1
ATOM 4932 O O . SER B 1 286 ? 3.213 41.906 2.404 1 95.19 286 SER B O 1
ATOM 4934 N N . PRO B 1 287 ? 4.152 39.938 2.678 1 91.44 287 PRO B N 1
ATOM 4935 C CA . PRO B 1 287 ? 5.195 40.281 1.706 1 91.44 287 PRO B CA 1
ATOM 4936 C C . PRO B 1 287 ? 4.629 40.656 0.333 1 91.44 287 PRO B C 1
ATOM 4938 O O . PRO B 1 287 ? 3.693 40 -0.138 1 91.44 287 PRO B O 1
ATOM 4941 N N . GLY B 1 288 ? 5.18 41.656 -0.247 1 89.56 288 GLY B N 1
ATOM 4942 C CA . GLY B 1 288 ? 4.902 41.969 -1.638 1 89.56 288 GLY B CA 1
ATOM 4943 C C . GLY B 1 288 ? 3.686 42.875 -1.813 1 89.56 288 GLY B C 1
ATOM 4944 O O . GLY B 1 288 ? 3.344 43.25 -2.936 1 89.56 288 GLY B O 1
ATOM 4945 N N . VAL B 1 289 ? 2.963 43.125 -0.722 1 92.62 289 VAL B N 1
ATOM 4946 C CA . VAL B 1 289 ? 1.792 44 -0.837 1 92.62 289 VAL B CA 1
ATOM 4947 C C . VAL B 1 289 ? 1.936 45.188 0.103 1 92.62 289 VAL B C 1
ATOM 4949 O O . VAL B 1 289 ? 2.535 45.094 1.175 1 92.62 289 VAL B O 1
ATOM 4952 N N . HIS B 1 290 ? 1.301 46.375 -0.3 1 92.25 290 HIS B N 1
ATOM 4953 C CA . HIS B 1 290 ? 1.521 47.594 0.471 1 92.25 290 HIS B CA 1
ATOM 4954 C C . HIS B 1 290 ? 0.199 48.25 0.858 1 92.25 290 HIS B C 1
ATOM 4956 O O . HIS B 1 290 ? 0.151 49.062 1.785 1 92.25 290 HIS B O 1
ATOM 4962 N N . SER B 1 291 ? -0.857 47.938 0.068 1 94.06 291 SER B N 1
ATOM 4963 C CA . SER B 1 291 ? -2.162 48.531 0.382 1 94.06 291 SER B CA 1
ATOM 4964 C C . SER B 1 291 ? -3.281 47.531 0.122 1 94.06 291 SER B C 1
ATOM 4966 O O . SER B 1 291 ? -3.072 46.5 -0.556 1 94.06 291 SER B O 1
ATOM 4968 N N . SER B 1 292 ? -4.352 47.812 0.749 1 94.19 292 SER B N 1
ATOM 4969 C CA . SER B 1 292 ? -5.523 46.938 0.588 1 94.19 292 SER B CA 1
ATOM 4970 C C . SER B 1 292 ? -6.809 47.719 0.88 1 94.19 292 SER B C 1
ATOM 4972 O O . SER B 1 292 ? -6.77 48.812 1.402 1 94.19 292 SER B O 1
ATOM 4974 N N . ARG B 1 293 ? -7.887 47.156 0.361 1 95.38 293 ARG B N 1
ATOM 4975 C CA . ARG B 1 293 ? -9.203 47.625 0.771 1 95.38 293 ARG B CA 1
ATOM 4976 C C . ARG B 1 293 ? -9.609 47.031 2.115 1 95.38 293 ARG B C 1
ATOM 4978 O O . ARG B 1 293 ? -9.594 45.812 2.289 1 95.38 293 ARG B O 1
ATOM 4985 N N . PHE B 1 294 ? -9.891 47.938 3.051 1 94.5 294 PHE B N 1
ATOM 4986 C CA . PHE B 1 294 ? -10.273 47.594 4.41 1 94.5 294 PHE B CA 1
ATOM 4987 C C . PHE B 1 294 ? -11.758 47.844 4.645 1 94.5 294 PHE B C 1
ATOM 4989 O O . PHE B 1 294 ? -12.227 48.969 4.488 1 94.5 294 PHE B O 1
ATOM 4996 N N . ARG B 1 295 ? -12.523 46.719 4.969 1 96.06 295 ARG B N 1
ATOM 4997 C CA . ARG B 1 295 ? -13.953 46.844 5.203 1 96.06 295 ARG B CA 1
ATOM 4998 C C . ARG B 1 295 ? -14.32 46.344 6.594 1 96.06 295 ARG B C 1
ATOM 5000 O O . ARG B 1 295 ? -13.719 45.375 7.094 1 96.06 295 ARG B O 1
ATOM 5007 N N . VAL B 1 296 ? -15.25 47 7.156 1 95.25 296 VAL B N 1
ATOM 5008 C CA . VAL B 1 296 ? -15.773 46.625 8.461 1 95.25 296 VAL B CA 1
ATOM 5009 C C . VAL B 1 296 ? -17.219 46.125 8.32 1 95.25 296 VAL B C 1
ATOM 5011 O O . VAL B 1 296 ? -18.062 46.812 7.742 1 95.25 296 VAL B O 1
ATOM 5014 N N . GLU B 1 297 ? -17.375 44.938 8.773 1 93.62 297 GLU B N 1
ATOM 5015 C CA . GLU B 1 297 ? -18.703 44.344 8.727 1 93.62 297 GLU B CA 1
ATOM 5016 C C . GLU B 1 297 ? -19.281 44.156 10.125 1 93.62 297 GLU B C 1
ATOM 5018 O O . GLU B 1 297 ? -18.656 43.531 10.992 1 93.62 297 GLU B O 1
ATOM 5023 N N . GLU B 1 298 ? -20.391 44.75 10.367 1 87.25 298 GLU B N 1
ATOM 5024 C CA . GLU B 1 298 ? -21.141 44.594 11.609 1 87.25 298 GLU B CA 1
ATOM 5025 C C . GLU B 1 298 ? -22.531 44.031 11.352 1 87.25 298 GLU B C 1
ATOM 5027 O O . GLU B 1 298 ? -23.281 44.562 10.539 1 87.25 298 GLU B O 1
ATOM 5032 N N . GLN B 1 299 ? -22.859 43.031 12.039 1 83.81 299 GLN B N 1
ATOM 5033 C CA . GLN B 1 299 ? -24.172 42.375 11.938 1 83.81 299 GLN B CA 1
ATOM 5034 C C . GLN B 1 299 ? -24.516 42.062 10.484 1 83.81 299 GLN B C 1
ATOM 5036 O O . GLN B 1 299 ? -25.625 42.375 10.031 1 83.81 299 GLN B O 1
ATOM 5041 N N . GLY B 1 300 ? -23.5 41.656 9.688 1 81.62 300 GLY B N 1
ATOM 5042 C CA . GLY B 1 300 ? -23.719 41.219 8.32 1 81.62 300 GLY B CA 1
ATOM 5043 C C . GLY B 1 300 ? -23.688 42.344 7.312 1 81.62 300 GLY B C 1
ATOM 5044 O O . GLY B 1 300 ? -23.953 42.125 6.125 1 81.62 300 GLY B O 1
ATOM 5045 N N . ARG B 1 301 ? -23.562 43.625 7.797 1 89.12 301 ARG B N 1
ATOM 5046 C CA . ARG B 1 301 ? -23.547 44.75 6.891 1 89.12 301 ARG B CA 1
ATOM 5047 C C . ARG B 1 301 ? -22.203 45.469 6.918 1 89.12 301 ARG B C 1
ATOM 5049 O O . ARG B 1 301 ? -21.594 45.594 7.977 1 89.12 301 ARG B O 1
ATOM 5056 N N . ILE B 1 302 ? -21.812 45.906 5.738 1 91.19 302 ILE B N 1
ATOM 5057 C CA . ILE B 1 302 ? -20.578 46.688 5.641 1 91.19 302 ILE B CA 1
ATOM 5058 C C . ILE B 1 302 ? -20.844 48.125 6.09 1 91.19 302 ILE B C 1
ATOM 5060 O O . ILE B 1 302 ? -21.672 48.812 5.508 1 91.19 302 ILE B O 1
ATOM 5064 N N . ILE B 1 303 ? -20.172 48.656 7.027 1 91.38 303 ILE B N 1
ATOM 5065 C CA . ILE B 1 303 ? -20.438 49.969 7.586 1 91.38 303 ILE B CA 1
ATOM 5066 C C . ILE B 1 303 ? -19.312 50.938 7.199 1 91.38 303 ILE B C 1
ATOM 5068 O O . ILE B 1 303 ? -19.469 52.156 7.328 1 91.38 303 ILE B O 1
ATOM 5072 N N . SER B 1 304 ? -18.203 50.406 6.773 1 92 304 SER B N 1
ATOM 5073 C CA . SER B 1 304 ? -17.062 51.219 6.379 1 92 304 SER B CA 1
ATOM 5074 C C . SER B 1 304 ? -16.234 50.562 5.301 1 92 304 SER B C 1
ATOM 5076 O O . SER B 1 304 ? -16.141 49.312 5.262 1 92 304 SER B O 1
ATOM 5078 N N . CYS B 1 305 ? -15.672 51.281 4.402 1 93 305 CYS B N 1
ATOM 5079 C CA . CYS B 1 305 ? -14.781 50.844 3.33 1 93 305 CYS B CA 1
ATOM 5080 C C . CYS B 1 305 ? -13.719 51.875 3.035 1 93 305 CYS B C 1
ATOM 5082 O O . CYS B 1 305 ? -14.039 53 2.619 1 93 305 CYS B O 1
ATOM 5084 N N . LYS B 1 306 ? -12.523 51.562 3.266 1 93.25 306 LYS B N 1
ATOM 5085 C CA . LYS B 1 306 ? -11.422 52.469 3.053 1 93.25 306 LYS B CA 1
ATOM 5086 C C . LYS B 1 306 ? -10.203 51.75 2.479 1 93.25 306 LYS B C 1
ATOM 5088 O O . LYS B 1 306 ? -10.023 50.562 2.691 1 93.25 306 LYS B O 1
ATOM 5093 N N . ILE B 1 307 ? -9.43 52.5 1.761 1 91.94 307 ILE B N 1
ATOM 5094 C CA . ILE B 1 307 ? -8.125 52 1.34 1 91.94 307 ILE B CA 1
ATOM 5095 C C . ILE B 1 307 ? -7.082 52.312 2.406 1 91.94 307 ILE B C 1
ATOM 5097 O O . ILE B 1 307 ? -6.992 53.438 2.875 1 91.94 307 ILE B O 1
ATOM 5101 N N . LYS B 1 308 ? -6.391 51.344 2.75 1 90.38 308 LYS B N 1
ATOM 5102 C CA . LYS B 1 308 ? -5.41 51.531 3.812 1 90.38 308 LYS B CA 1
ATOM 5103 C C . LYS B 1 308 ? -4.066 50.906 3.451 1 90.38 308 LYS B C 1
ATOM 5105 O O . LYS B 1 308 ? -4.02 49.938 2.719 1 90.38 308 LYS B O 1
ATOM 5110 N N . ASN B 1 309 ? -3.031 51.625 4.016 1 89.38 309 ASN B N 1
ATOM 5111 C CA . ASN B 1 309 ? -1.719 50.969 3.949 1 89.38 309 ASN B CA 1
ATOM 5112 C C . ASN B 1 309 ? -1.589 49.844 4.969 1 89.38 309 ASN B C 1
ATOM 5114 O O . ASN B 1 309 ? -2.09 49.969 6.09 1 89.38 309 ASN B O 1
ATOM 5118 N N . LEU B 1 310 ? -0.985 48.781 4.641 1 83.44 310 LEU B N 1
ATOM 5119 C CA . LEU B 1 310 ? -0.917 47.594 5.457 1 83.44 310 LEU B CA 1
ATOM 5120 C C . LEU B 1 310 ? -0.122 47.844 6.734 1 83.44 310 LEU B C 1
ATOM 5122 O O . LEU B 1 310 ? -0.35 47.188 7.754 1 83.44 310 LEU B O 1
ATOM 5126 N N . LEU B 1 311 ? 0.725 48.688 6.781 1 80.88 311 LEU B N 1
ATOM 5127 C CA . LEU B 1 311 ? 1.517 48.938 7.977 1 80.88 311 LEU B CA 1
ATOM 5128 C C . LEU B 1 311 ? 0.728 49.781 8.977 1 80.88 311 LEU B C 1
ATOM 5130 O O . LEU B 1 311 ? 1.094 49.875 10.148 1 80.88 311 LEU B O 1
ATOM 5134 N N . GLU B 1 312 ? -0.378 50.219 8.547 1 86 312 GLU B N 1
ATOM 5135 C CA . GLU B 1 312 ? -1.195 51.062 9.414 1 86 312 GLU B CA 1
ATOM 5136 C C . GLU B 1 312 ? -2.012 50.219 10.391 1 86 312 GLU B C 1
ATOM 5138 O O . GLU B 1 312 ? -2.654 49.25 9.992 1 86 312 GLU B O 1
ATOM 5143 N N . LYS B 1 313 ? -1.925 50.594 11.609 1 92.25 313 LYS B N 1
ATOM 5144 C CA . LYS B 1 313 ? -2.682 49.906 12.641 1 92.25 313 LYS B 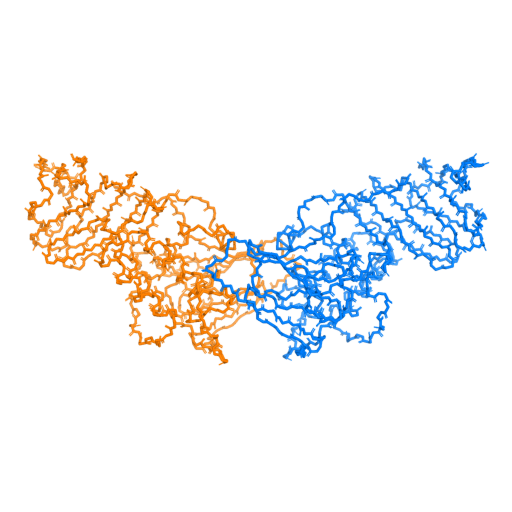CA 1
ATOM 5145 C C . LYS B 1 313 ? -4.164 50.25 12.57 1 92.25 313 LYS B C 1
ATOM 5147 O O . LYS B 1 313 ? -4.527 51.406 12.289 1 92.25 313 LYS B O 1
ATOM 5152 N N . VAL B 1 314 ? -4.918 49.281 12.727 1 92.06 314 VAL B N 1
ATOM 5153 C CA . VAL B 1 314 ? -6.363 49.438 12.758 1 92.06 314 VAL B CA 1
ATOM 5154 C C . VAL B 1 314 ? -6.91 49.031 14.117 1 92.06 314 VAL B C 1
ATOM 5156 O O . VAL B 1 314 ? -6.406 48.062 14.727 1 92.06 314 VAL B O 1
ATOM 5159 N N . GLU B 1 315 ? -7.867 49.719 14.562 1 93.38 315 GLU B N 1
ATOM 5160 C CA . GLU B 1 315 ? -8.539 49.344 15.805 1 93.38 315 GLU B CA 1
ATOM 5161 C C . GLU B 1 315 ? -9.641 48.312 15.547 1 93.38 315 GLU B C 1
ATOM 5163 O O . GLU B 1 315 ? -10.57 48.562 14.781 1 93.38 315 GLU B O 1
ATOM 5168 N N . ILE B 1 316 ? -9.453 47.156 16.141 1 93.94 316 ILE B N 1
ATOM 5169 C CA . ILE B 1 316 ? -10.484 46.125 16.016 1 93.94 316 ILE B CA 1
ATOM 5170 C C . ILE B 1 316 ? -11.297 46.031 17.297 1 93.94 316 ILE B C 1
ATOM 5172 O O . ILE B 1 316 ? -10.766 46.25 18.391 1 93.94 316 ILE B O 1
ATOM 5176 N N . LYS B 1 317 ? -12.562 45.781 17.203 1 94.88 317 LYS B N 1
ATOM 5177 C CA . LYS B 1 317 ? -13.5 45.656 18.312 1 94.88 317 LYS B CA 1
ATOM 5178 C C . LYS B 1 317 ? -14.062 44.25 18.422 1 94.88 317 LYS B C 1
ATOM 5180 O O . LYS B 1 317 ? -14.367 43.625 17.406 1 94.88 317 LYS B O 1
ATOM 5185 N N . ALA B 1 318 ? -14.164 43.844 19.688 1 95.06 318 ALA B N 1
ATOM 5186 C CA . ALA B 1 318 ? -14.695 42.5 19.938 1 95.06 318 ALA B CA 1
ATOM 5187 C C . ALA B 1 318 ? -16.078 42.344 19.312 1 95.06 318 ALA B C 1
ATOM 5189 O O . ALA B 1 318 ? -16.938 43.219 19.438 1 95.06 318 ALA B O 1
ATOM 5190 N N . GLY B 1 319 ? -16.203 41.188 18.547 1 92.56 319 GLY B N 1
ATOM 5191 C CA . GLY B 1 319 ? -17.5 40.875 17.984 1 92.56 319 GLY B CA 1
ATOM 5192 C C . GLY B 1 319 ? -17.672 41.375 16.562 1 92.56 319 GLY B C 1
ATOM 5193 O O . GLY B 1 319 ? -18.688 41.094 15.922 1 92.56 319 GLY B O 1
ATOM 5194 N N . THR B 1 320 ? -16.75 42.125 16.078 1 94.62 320 THR B N 1
ATOM 5195 C CA . THR B 1 320 ? -16.812 42.719 14.742 1 94.62 320 THR B CA 1
ATOM 5196 C C . THR B 1 320 ? -15.984 41.906 13.75 1 94.62 320 THR B C 1
ATOM 5198 O O . THR B 1 320 ? -14.984 41.281 14.125 1 94.62 320 THR B O 1
ATOM 5201 N N . THR B 1 321 ? -16.469 41.875 12.547 1 96.31 321 THR B N 1
ATOM 5202 C CA . THR B 1 321 ? -15.75 41.188 11.484 1 96.31 321 THR B CA 1
ATOM 5203 C C . THR B 1 321 ? -15.07 42.188 10.547 1 96.31 321 THR B C 1
ATOM 5205 O O . THR B 1 321 ? -15.672 43.188 10.156 1 96.31 321 THR B O 1
ATOM 5208 N N . TYR B 1 322 ? -13.891 42 10.164 1 96.31 322 TYR B N 1
ATOM 5209 C CA . TYR B 1 322 ? -13.094 42.875 9.289 1 96.31 322 TYR B CA 1
ATOM 5210 C C . TYR B 1 322 ? -12.656 42.125 8.047 1 96.31 322 TYR B C 1
ATOM 5212 O O . TYR B 1 322 ? -12.312 40.938 8.117 1 96.31 322 TYR B O 1
ATOM 5220 N N . LEU B 1 323 ? -12.641 42.844 6.945 1 95.81 323 LEU B N 1
ATOM 5221 C CA . LEU B 1 323 ? -12.273 42.219 5.672 1 95.81 323 LEU B CA 1
ATOM 5222 C C . LEU B 1 323 ? -11.188 43.031 4.973 1 95.81 323 LEU B C 1
ATOM 5224 O O . LEU B 1 323 ? -11.258 44.281 4.922 1 95.81 323 LEU B O 1
ATOM 5228 N N . TRP B 1 324 ? -10.172 42.469 4.539 1 95.19 324 TRP B N 1
ATOM 5229 C CA . TRP B 1 324 ? -9.172 43.031 3.65 1 95.19 324 TRP B CA 1
ATOM 5230 C C . TRP B 1 324 ? -9.18 42.312 2.295 1 95.19 324 TRP B C 1
ATOM 5232 O O . TRP B 1 324 ? -9.109 41.094 2.223 1 95.19 324 TRP B O 1
ATOM 5242 N N . ASP B 1 325 ? -9.273 43 1.268 1 94.5 325 ASP B N 1
ATOM 5243 C CA . ASP B 1 325 ? -9.188 42.469 -0.085 1 94.5 325 ASP B CA 1
ATOM 5244 C C . ASP B 1 325 ? -8.594 43.5 -1.05 1 94.5 325 ASP B C 1
ATOM 5246 O O . ASP B 1 325 ? -8.094 44.531 -0.625 1 94.5 325 ASP B O 1
ATOM 5250 N N . ARG B 1 326 ? -8.461 43.125 -2.271 1 93 326 ARG B N 1
ATOM 5251 C CA . ARG B 1 326 ? -7.875 43.969 -3.299 1 93 326 ARG B CA 1
ATOM 5252 C C . ARG B 1 326 ? -6.488 44.469 -2.889 1 93 326 ARG B C 1
ATOM 5254 O O . ARG B 1 326 ? -6.219 45.656 -2.889 1 93 326 ARG B O 1
ATOM 5261 N N . PHE B 1 327 ? -5.719 43.562 -2.631 1 92.88 327 PHE B N 1
ATOM 5262 C CA . PHE B 1 327 ? -4.344 43.875 -2.24 1 92.88 327 PHE B CA 1
ATOM 5263 C C . PHE B 1 327 ? -3.533 44.344 -3.436 1 92.88 327 PHE B C 1
ATOM 5265 O O . PHE B 1 327 ? -3.656 43.812 -4.535 1 92.88 327 PHE B O 1
ATOM 5272 N N . CYS B 1 328 ? -2.809 45.406 -3.197 1 88.88 328 CYS B N 1
ATOM 5273 C CA . CYS B 1 328 ? -2.027 45.969 -4.285 1 88.88 328 CYS B CA 1
ATOM 5274 C C . CYS B 1 328 ? -0.535 45.906 -3.984 1 88.88 328 CYS B C 1
ATOM 5276 O O . CYS B 1 328 ? -0.115 46.125 -2.85 1 88.88 328 CYS B O 1
ATOM 5278 N N . LYS B 1 329 ? 0.269 45.562 -5.039 1 84.94 329 LYS B N 1
ATOM 5279 C CA . LYS B 1 329 ? 1.725 45.469 -4.957 1 84.94 329 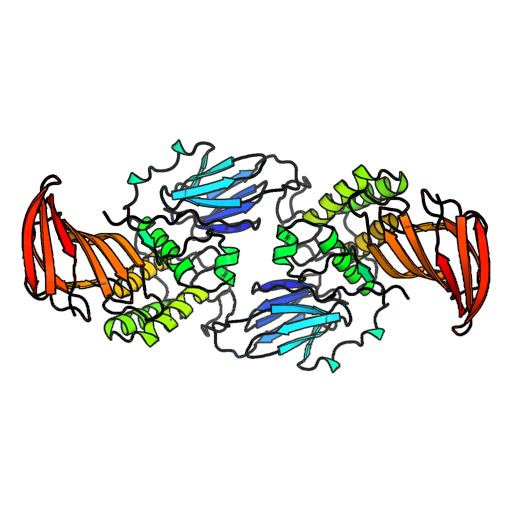LYS B CA 1
ATOM 5280 C C . LYS B 1 329 ? 2.365 46.844 -5.078 1 84.94 329 LYS B C 1
ATOM 5282 O O . LYS B 1 329 ? 1.826 47.719 -5.746 1 84.94 329 LYS B O 1
#

Foldseek 3Di:
DDDDPADLKAKEFDQQDWADWFLAQKIWGHHPFKIFIAHLQRHTDDIDGHDDDDDFPGWMKIHDLQQTWIWIDGPVAIWTQENVGDTGRDPVPTGHSVVFQPKFKALPDHDHNHLVVCVVVLQVRNVLRNLLSSLRSCVPPDQDDDDDAVLVVLLVVLLVCLVVLVQVVNVVSVSLNQQAQADSNGFGDRGNQVPPVSDDDYDDPDDRGGNSSVSNSSSVSVVSCAWDDDPQEIEGNSNHHPSRQWMKIFRDADPQFAGKIWIGHRSGTFKIKGQGQAWDKHAYHYPPFFKWWKWKDDPNDTPDIDIDTRVDIDIDHGGIMMMTGDTDD/DDDDPADLKAKEFDQQDWADWFLAQKIWGHHPFKIFIAHLQRHTDDIDGHDDDDDFPGWMKIHDLQQTWIWIDTPVAIWTQENVGDTGRDPVPTGHSVVFQPKFKALPDHDHNHLVVCVVVLQVRNVLRNLLSSLRSCVPPDQDDDDDAVLVVLLVVLLVCLVVLVQVVNVVSVSLNQQQQADSNGFGDRGNQVPPVSDDDHDDPDDRGGNSSVSNSSSVSVVSCAWDDDPQEIEGNSNHHPSRQWMKIFQDADPQFGGKIWIGHRSGTFKIKGQGQAWDKHAYHYPPFFKWWKWKDDPRDTPDIDIDTRVDIDIDHGGIMMMTGDTDD

Solvent-accessible surface area (backbone atoms only — not comparable to full-atom values): 34596 Å² total; per-residue (Å²): 135,88,82,80,85,59,80,61,53,40,28,43,61,63,60,52,49,64,34,54,23,31,56,41,69,36,33,31,36,42,28,74,24,33,38,36,30,25,40,39,77,65,42,81,72,37,72,51,75,43,95,56,76,37,77,70,92,47,56,38,41,28,31,31,70,56,35,32,5,30,39,40,42,41,88,86,50,62,38,34,38,36,50,86,63,39,82,40,76,50,75,81,77,32,54,53,47,82,73,39,79,70,45,47,50,46,50,83,63,75,70,82,50,40,30,66,60,49,56,70,67,67,46,63,65,69,48,47,37,54,47,40,37,51,16,59,46,43,66,87,50,78,82,58,90,71,75,87,35,70,45,49,46,41,52,53,51,37,52,50,30,46,72,68,47,38,30,73,58,37,50,56,42,49,53,47,39,50,67,33,24,28,46,67,57,62,44,41,39,63,34,35,80,47,35,47,29,67,61,88,63,72,60,65,88,68,86,72,56,48,42,60,45,55,42,32,50,48,28,59,55,56,44,43,26,47,40,44,75,56,95,50,33,37,34,40,44,66,26,57,32,83,91,53,34,39,35,38,37,31,46,41,76,42,86,90,38,27,35,37,28,38,33,32,46,86,68,32,73,47,38,38,39,34,42,24,65,35,68,46,65,37,21,54,41,39,71,77,49,53,33,27,36,42,32,36,32,52,95,91,38,75,80,46,77,44,79,42,52,29,85,49,69,40,80,42,45,53,79,30,33,37,36,38,30,70,57,35,109,134,85,81,80,84,59,80,60,52,40,28,44,62,62,60,52,49,62,35,55,24,31,57,41,70,35,32,32,36,41,30,74,23,34,38,36,32,25,40,38,75,66,43,79,73,37,71,50,76,43,95,57,76,37,75,71,92,45,55,39,41,29,31,32,70,56,35,31,4,31,38,41,42,41,89,86,49,63,37,34,38,35,50,86,63,40,81,42,77,48,77,81,75,33,55,52,48,81,73,39,81,69,46,47,49,45,50,81,65,77,69,82,50,40,30,66,58,48,56,70,66,67,47,63,64,69,47,48,37,55,48,40,36,51,17,60,47,42,67,87,50,78,81,60,89,72,75,87,35,68,45,48,47,42,53,53,53,37,51,50,30,46,73,69,47,40,30,71,59,36,50,54,41,50,51,47,38,50,66,32,23,30,47,67,55,63,42,39,40,61,35,36,80,46,35,48,29,67,60,88,63,71,60,66,88,67,85,71,54,47,42,60,45,53,42,33,50,47,29,58,56,57,43,45,26,47,40,44,75,56,96,51,32,36,35,38,46,65,26,56,32,83,90,56,34,40,36,37,38,32,46,41,74,42,87,92,39,26,34,36,28,39,33,32,46,87,68,30,72,46,39,38,40,35,42,24,65,36,67,45,66,38,21,55,41,40,71,77,48,52,33,27,36,40,32,36,32,51,96,92,37,77,79,45,76,43,79,39,52,29,84,49,69,41,81,43,45,52,78,32,34,38,35,38,31,70,56,35,108

Nearest PDB structures (foldseek):
  7kmq-assembly1_B  TM=7.329E-01  e=6.326E-08  Xanthomonas citri pv. citri str. 306
  7kmq-assembly1_A  TM=7.500E-01  e=2.301E-07  Xanthomonas citri pv. citri str. 306
  2rdy-assembly1_B  TM=5.531E-01  e=7.492E-09  Halalkalibacterium halodurans C-125
  4ufc-assembly2_B  TM=6.106E-01  e=1.108E-06  Bacteroides ovatus
  7znz-assembly1_A  TM=6.589E-01  e=3.401E-03  Akkermansia muciniphila ATCC BAA-835

Radius of gyration: 31.12 Å; Cα contacts (8 Å, |Δi|>4): 1509; chains: 2; bounding box: 50×96×70 Å